Protein AF-A0A2T2RBD1-F1 (afdb_monomer)

Mean predicted aligned error: 12.12 Å

Radius of gyration: 25.62 Å; Cα contacts (8 Å, |Δi|>4): 1002; chains: 1; bounding box: 62×75×71 Å

Nearest PDB structures (foldseek):
  2nrj-assembly1_A  TM=1.708E-01  e=3.509E+00  Bacillus cereus
  6dry-assembly1_A  TM=1.891E-01  e=5.493E+00  Homo sapiens

Structure (mmCIF, N/CA/C/O backbone):
data_AF-A0A2T2RBD1-F1
#
_entry.id   AF-A0A2T2RBD1-F1
#
loop_
_atom_site.group_PDB
_atom_site.id
_atom_site.type_symbol
_atom_site.label_atom_id
_atom_site.label_alt_id
_atom_site.label_comp_id
_atom_site.label_asym_id
_atom_site.label_entity_id
_atom_site.label_seq_id
_atom_site.pdbx_PDB_ins_code
_atom_site.Cartn_x
_atom_site.Cartn_y
_atom_site.Cartn_z
_atom_site.occupancy
_atom_site.B_iso_or_equiv
_atom_site.auth_seq_id
_atom_site.auth_comp_id
_atom_site.auth_asym_id
_atom_site.auth_atom_id
_atom_site.pdbx_PDB_model_num
ATOM 1 N N . MET A 1 1 ? 29.571 16.764 22.345 1.00 61.34 1 MET A N 1
ATOM 2 C CA . MET A 1 1 ? 28.556 16.483 23.388 1.00 61.34 1 MET A CA 1
ATOM 3 C C . MET A 1 1 ? 27.256 17.241 23.134 1.00 61.34 1 MET A C 1
ATOM 5 O O . MET A 1 1 ? 26.221 16.595 23.065 1.00 61.34 1 MET A O 1
ATOM 9 N N . GLU A 1 2 ? 27.288 18.557 22.900 1.00 70.25 2 GLU A N 1
ATOM 10 C CA . GLU A 1 2 ? 26.079 19.376 22.654 1.00 70.25 2 GLU A CA 1
ATOM 11 C C . GLU A 1 2 ? 25.274 18.967 21.409 1.00 70.25 2 GLU A C 1
ATOM 13 O O . GLU A 1 2 ? 24.049 18.880 21.467 1.00 70.25 2 GLU A O 1
ATOM 18 N N . GLN A 1 3 ? 25.944 18.624 20.303 1.00 70.12 3 GLN A N 1
ATOM 19 C CA . GLN A 1 3 ? 25.272 18.103 19.103 1.00 70.12 3 GLN A CA 1
ATOM 20 C C . GLN A 1 3 ? 24.539 16.784 19.384 1.00 70.12 3 GLN A C 1
ATOM 22 O O . GLN A 1 3 ? 23.392 16.619 18.985 1.00 70.12 3 GLN A O 1
ATOM 27 N N . LEU A 1 4 ? 25.166 15.870 20.130 1.00 71.31 4 LEU A N 1
ATOM 28 C CA . LEU A 1 4 ? 24.574 14.578 20.481 1.00 71.31 4 LEU A CA 1
ATOM 29 C C . LEU A 1 4 ? 23.374 14.757 21.424 1.00 71.31 4 LEU A C 1
ATOM 31 O O . LEU A 1 4 ? 22.345 14.120 21.226 1.00 71.31 4 LEU A O 1
ATOM 35 N N . ALA A 1 5 ? 23.466 15.669 22.396 1.00 75.56 5 ALA A N 1
ATOM 36 C CA . ALA A 1 5 ? 22.361 15.999 23.298 1.00 75.56 5 ALA A CA 1
ATOM 37 C C . ALA A 1 5 ? 21.185 16.679 22.568 1.00 75.56 5 ALA A C 1
ATOM 39 O O . ALA A 1 5 ? 20.025 16.365 22.834 1.00 75.56 5 ALA A O 1
ATOM 40 N N . THR A 1 6 ? 21.478 17.544 21.594 1.00 76.56 6 THR A N 1
ATOM 41 C CA . THR A 1 6 ? 20.467 18.162 20.722 1.00 76.56 6 THR A CA 1
ATOM 42 C C . THR A 1 6 ? 19.756 17.107 19.870 1.00 76.56 6 THR A C 1
ATOM 44 O O . THR A 1 6 ? 18.528 17.100 19.802 1.00 76.56 6 THR A O 1
ATOM 47 N N . GLN A 1 7 ? 20.500 16.169 19.272 1.00 72.06 7 GLN A N 1
ATOM 48 C CA . GLN A 1 7 ? 19.925 15.075 18.480 1.00 72.06 7 GLN A CA 1
ATOM 49 C C . GLN A 1 7 ? 19.068 14.129 19.327 1.00 72.06 7 GLN A C 1
ATOM 51 O O . GLN A 1 7 ? 17.978 13.748 18.912 1.00 72.06 7 GLN A O 1
ATOM 56 N N . LEU A 1 8 ? 19.498 13.818 20.552 1.00 78.19 8 LEU A N 1
ATOM 57 C CA . LEU A 1 8 ? 18.705 13.032 21.502 1.00 78.19 8 LEU A CA 1
ATOM 58 C C . LEU A 1 8 ? 17.364 13.707 21.822 1.00 78.19 8 LEU A C 1
ATOM 60 O O . LEU A 1 8 ? 16.328 13.046 21.849 1.00 78.19 8 LEU A O 1
ATOM 64 N N . PHE A 1 9 ? 17.366 15.028 22.015 1.00 81.31 9 PHE A N 1
ATOM 65 C CA . PHE A 1 9 ? 16.145 15.800 22.246 1.00 81.31 9 PHE A CA 1
ATOM 66 C C . PHE A 1 9 ? 15.217 15.824 21.019 1.00 81.31 9 PHE A C 1
ATOM 68 O O . PHE A 1 9 ? 13.998 15.678 21.151 1.00 81.31 9 PHE A O 1
ATOM 75 N N . ILE A 1 10 ? 15.780 15.952 19.813 1.00 77.44 10 ILE A N 1
ATOM 76 C CA . ILE A 1 10 ? 15.029 15.849 18.554 1.00 77.44 10 ILE A CA 1
ATOM 77 C C . ILE A 1 10 ? 14.388 14.459 18.430 1.00 77.44 10 ILE A C 1
ATOM 79 O O . ILE A 1 10 ? 13.182 14.376 18.185 1.00 77.44 10 ILE A O 1
ATOM 83 N N . GLY A 1 11 ? 15.155 13.395 18.676 1.00 74.88 11 GLY A N 1
ATOM 84 C CA . GLY A 1 11 ? 14.687 12.009 18.636 1.00 74.88 11 GLY A CA 1
ATOM 85 C C . GLY A 1 11 ? 13.587 11.716 19.655 1.00 74.88 11 GLY A C 1
ATOM 86 O O . GLY A 1 11 ? 12.590 11.078 19.322 1.00 74.88 11 GLY A O 1
ATOM 87 N N . LEU A 1 12 ? 13.696 12.255 20.875 1.00 83.38 12 LEU A N 1
ATOM 88 C CA . LEU A 1 12 ? 12.643 12.180 21.898 1.00 83.38 12 LEU A CA 1
ATOM 89 C C . LEU A 1 12 ? 11.344 12.855 21.437 1.00 83.38 12 LEU A C 1
ATOM 91 O O . LEU A 1 12 ? 10.258 12.321 21.648 1.00 83.38 12 LEU A O 1
ATOM 95 N N . SER A 1 13 ? 11.445 14.016 20.789 1.00 81.00 13 SER A N 1
ATOM 96 C CA . SER A 1 13 ? 10.288 14.748 20.264 1.00 81.00 13 SER A CA 1
ATOM 97 C C . SER A 1 13 ? 9.614 14.022 19.093 1.00 81.00 13 SER A C 1
ATOM 99 O O . SER A 1 13 ? 8.386 13.957 19.057 1.00 81.00 13 SER A O 1
ATOM 1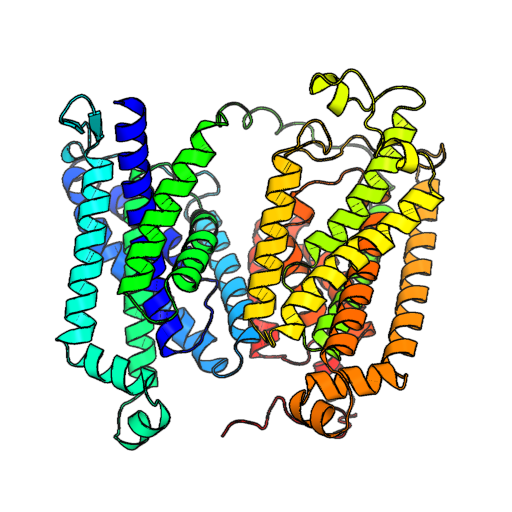01 N N . ILE A 1 14 ? 10.384 13.441 18.167 1.00 79.38 14 ILE A N 1
ATOM 102 C CA . ILE A 1 14 ? 9.844 12.613 17.073 1.00 79.38 14 ILE A CA 1
ATOM 103 C C . ILE A 1 14 ? 9.200 11.343 17.646 1.00 79.38 14 ILE A C 1
ATOM 105 O O . ILE A 1 14 ? 8.064 11.012 17.304 1.00 79.38 14 ILE A O 1
ATOM 109 N N . GLY A 1 15 ? 9.877 10.689 18.595 1.00 78.38 15 GLY A N 1
ATOM 110 C CA . GLY A 1 15 ? 9.354 9.539 19.330 1.00 78.38 15 GLY A CA 1
ATOM 111 C C . GLY A 1 15 ? 8.042 9.845 20.057 1.00 78.38 15 GLY A C 1
ATOM 112 O O . GLY A 1 15 ? 7.152 9.004 20.077 1.00 78.38 15 GLY A O 1
ATOM 113 N N . ALA A 1 16 ? 7.864 11.059 20.583 1.00 86.06 16 ALA A N 1
ATOM 114 C CA . ALA A 1 16 ? 6.624 11.489 21.228 1.00 86.06 16 ALA A CA 1
ATOM 115 C C . ALA A 1 16 ? 5.443 11.629 20.248 1.00 86.06 16 ALA A C 1
ATOM 117 O O . ALA A 1 16 ? 4.321 11.248 20.588 1.00 86.06 16 ALA A O 1
ATOM 118 N N . VAL A 1 17 ? 5.678 12.110 19.020 1.00 85.94 17 VAL A N 1
ATOM 119 C CA . VAL A 1 17 ? 4.651 12.099 17.959 1.00 85.94 17 VAL A CA 1
ATOM 120 C C . VAL A 1 17 ? 4.272 10.668 17.605 1.00 85.94 17 VAL A C 1
ATOM 122 O O . VAL A 1 17 ? 3.093 10.312 17.637 1.00 85.94 17 VAL A O 1
ATOM 125 N N . LEU A 1 18 ? 5.275 9.834 17.328 1.00 80.38 18 LEU A N 1
ATOM 126 C CA . LEU A 1 18 ? 5.069 8.430 16.992 1.00 80.38 18 LEU A CA 1
ATOM 127 C C . LEU A 1 18 ? 4.365 7.664 18.118 1.00 80.38 18 LEU A C 1
ATOM 129 O O . LEU A 1 18 ? 3.528 6.806 17.846 1.00 80.38 18 LEU A O 1
ATOM 133 N N . LEU A 1 19 ? 4.636 8.015 19.376 1.00 84.38 19 LEU A N 1
ATOM 134 C CA . LEU A 1 19 ? 3.955 7.467 20.540 1.00 84.38 19 LEU A CA 1
ATOM 135 C C . LEU A 1 19 ? 2.460 7.786 20.530 1.00 84.38 19 LEU A C 1
ATOM 137 O O . LEU A 1 19 ? 1.655 6.884 20.738 1.00 84.38 19 LEU A O 1
ATOM 141 N N . MET A 1 20 ? 2.073 9.041 20.283 1.00 89.06 20 MET A N 1
ATOM 142 C CA . MET A 1 20 ? 0.656 9.422 20.233 1.00 89.06 20 MET A CA 1
ATOM 143 C C . MET A 1 20 ? -0.098 8.637 19.151 1.00 89.06 20 MET A C 1
ATOM 145 O O . MET A 1 20 ? -1.195 8.136 19.410 1.00 89.06 20 MET A O 1
ATOM 149 N N . VAL A 1 21 ? 0.520 8.454 17.979 1.00 85.69 21 VAL A N 1
ATOM 150 C CA . VAL A 1 21 ? -0.038 7.633 16.892 1.00 85.69 21 VAL A CA 1
ATOM 151 C C . VAL A 1 21 ? -0.119 6.160 17.303 1.00 85.69 21 VAL A C 1
ATOM 153 O O . VAL A 1 21 ? -1.178 5.540 17.203 1.00 85.69 21 VAL A O 1
ATOM 156 N N . ALA A 1 22 ? 0.978 5.592 17.809 1.00 79.62 22 ALA A N 1
ATOM 157 C CA . ALA A 1 22 ? 1.058 4.190 18.208 1.00 79.62 22 ALA A CA 1
ATOM 158 C C . ALA A 1 22 ? 0.074 3.847 19.334 1.00 79.62 22 ALA A C 1
ATOM 160 O O . ALA A 1 22 ? -0.485 2.753 19.360 1.00 79.62 22 ALA A O 1
ATOM 161 N N . VAL A 1 23 ? -0.182 4.780 20.250 1.00 85.50 23 VAL A N 1
ATOM 162 C CA . VAL A 1 23 ? -1.168 4.625 21.321 1.00 85.50 23 VAL A CA 1
ATOM 163 C C . VAL A 1 23 ? -2.592 4.567 20.754 1.00 85.50 23 VAL A C 1
ATOM 165 O O . VAL A 1 23 ? -3.344 3.662 21.121 1.00 85.50 23 VAL A O 1
ATOM 168 N N . GLY A 1 24 ? -2.954 5.454 19.820 1.00 83.06 24 GLY A N 1
ATOM 169 C CA . GLY A 1 24 ? -4.249 5.402 19.122 1.00 83.06 24 GLY A CA 1
ATOM 170 C C . GLY A 1 24 ? -4.444 4.102 18.330 1.00 83.06 24 GLY A C 1
ATOM 171 O O . GLY A 1 24 ? -5.508 3.469 18.386 1.00 83.06 24 GLY A O 1
ATOM 172 N N . LEU A 1 25 ? -3.383 3.646 17.664 1.00 80.19 25 LEU A N 1
ATOM 173 C CA . LEU A 1 25 ? -3.356 2.389 16.922 1.00 80.19 25 LEU A CA 1
ATOM 174 C C . LEU A 1 25 ? -3.457 1.170 17.852 1.00 80.19 25 LEU A C 1
ATOM 176 O O . LEU A 1 25 ? -4.211 0.243 17.572 1.00 80.19 25 LEU A O 1
ATOM 180 N N . SER A 1 26 ? -2.760 1.177 18.990 1.00 74.62 26 SER A N 1
ATOM 181 C CA . SER A 1 26 ? -2.770 0.085 19.973 1.00 74.62 26 SER A CA 1
ATOM 182 C C . SER A 1 26 ? -4.143 -0.099 20.622 1.00 74.62 26 SER A C 1
ATOM 184 O O . SER A 1 26 ? -4.588 -1.229 20.815 1.00 74.62 26 SER A O 1
ATOM 186 N N . VAL A 1 27 ? -4.863 0.996 20.893 1.00 79.00 27 VAL A N 1
ATOM 187 C CA . VAL A 1 27 ? -6.231 0.949 21.438 1.00 79.00 27 VAL A CA 1
ATOM 188 C C . VAL A 1 27 ? -7.210 0.312 20.449 1.00 79.00 27 VAL A C 1
ATOM 190 O O . VAL A 1 27 ? -8.022 -0.527 20.838 1.00 79.00 27 VAL A O 1
ATOM 193 N N . THR A 1 28 ? -7.128 0.680 19.169 1.00 75.62 28 THR A N 1
ATOM 194 C CA . THR A 1 28 ? -8.029 0.147 18.131 1.00 75.62 28 THR A CA 1
ATOM 195 C C . THR A 1 28 ? -7.674 -1.285 17.737 1.00 75.62 28 THR A C 1
ATOM 197 O O . THR A 1 28 ? -8.556 -2.141 17.660 1.00 75.62 28 THR A O 1
ATOM 200 N N . PHE A 1 29 ? -6.387 -1.580 17.554 1.00 68.19 29 PHE A N 1
ATOM 201 C CA . PHE A 1 29 ? -5.912 -2.910 17.188 1.00 68.19 29 PHE A CA 1
ATOM 202 C C . PHE A 1 29 ? -6.072 -3.910 18.340 1.00 68.19 29 PHE A C 1
ATOM 204 O O . PHE A 1 29 ? -6.570 -5.017 18.128 1.00 68.19 29 PHE A O 1
ATOM 211 N N . GLY A 1 30 ? -5.681 -3.520 19.559 1.00 58.78 30 GLY A N 1
ATOM 212 C CA . GLY A 1 30 ? -5.604 -4.414 20.712 1.00 58.78 30 GLY A CA 1
ATOM 213 C C . GLY A 1 30 ? -6.934 -5.083 21.047 1.00 58.78 30 GLY A C 1
ATOM 214 O O . GLY A 1 30 ? -6.932 -6.250 21.415 1.00 58.78 30 GLY A O 1
ATOM 215 N N . GLN A 1 31 ? -8.062 -4.374 20.890 1.00 60.59 31 GLN A N 1
ATOM 216 C CA . GLN A 1 31 ? -9.398 -4.893 21.222 1.00 60.59 31 GLN A CA 1
ATOM 217 C C . GLN A 1 31 ? -10.028 -5.747 20.129 1.00 60.59 31 GLN A C 1
ATOM 219 O O . GLN A 1 31 ? -10.698 -6.730 20.433 1.00 60.59 31 GLN A O 1
ATOM 224 N N . MET A 1 32 ? -9.876 -5.348 18.870 1.00 61.66 32 MET A N 1
ATOM 225 C CA . MET A 1 32 ? -10.676 -5.914 17.782 1.00 61.66 32 MET A CA 1
ATOM 226 C C . MET A 1 32 ? -9.893 -6.892 16.909 1.00 61.66 32 MET A C 1
ATOM 228 O O . MET A 1 32 ? -10.496 -7.535 16.054 1.00 61.66 32 MET A O 1
ATOM 232 N N . ASN A 1 33 ? -8.570 -7.014 17.094 1.00 63.69 33 ASN A N 1
ATOM 233 C CA . ASN A 1 33 ? -7.680 -7.746 16.182 1.00 63.69 33 ASN A CA 1
ATOM 234 C C . ASN A 1 33 ? -7.862 -7.311 14.711 1.00 63.69 33 ASN A C 1
ATOM 236 O O . ASN A 1 33 ? -7.703 -8.100 13.779 1.00 63.69 33 ASN A O 1
ATOM 240 N N . VAL A 1 34 ? -8.218 -6.039 14.501 1.00 65.81 34 VAL A N 1
ATOM 241 C CA . VAL A 1 34 ? -8.421 -5.435 13.184 1.00 65.81 34 VAL A CA 1
ATOM 242 C C . VAL A 1 34 ? -7.239 -4.532 12.867 1.00 65.81 34 VAL A C 1
ATOM 244 O O . VAL A 1 34 ? -6.925 -3.611 13.618 1.00 65.81 34 VAL A O 1
ATOM 247 N N . ILE A 1 35 ? -6.617 -4.763 11.712 1.00 66.94 35 ILE A N 1
ATOM 248 C CA . ILE A 1 35 ? -5.590 -3.873 11.164 1.00 66.94 35 ILE A CA 1
ATOM 249 C C . ILE A 1 35 ? -6.296 -2.816 10.333 1.00 66.94 35 ILE A C 1
ATOM 251 O O . ILE A 1 35 ? -6.860 -3.129 9.285 1.00 66.94 35 ILE A O 1
ATOM 255 N N . ASN A 1 36 ? -6.272 -1.577 10.814 1.00 78.81 36 ASN A N 1
ATOM 256 C CA . ASN A 1 36 ? -6.825 -0.437 10.101 1.00 78.81 36 ASN A CA 1
ATOM 257 C C . ASN A 1 36 ? -5.705 0.353 9.418 1.00 78.81 36 ASN A C 1
ATOM 259 O O . ASN A 1 36 ? -4.984 1.103 10.074 1.00 78.81 36 ASN A O 1
ATOM 263 N N . MET A 1 37 ? -5.590 0.219 8.098 1.00 80.69 37 MET A N 1
ATOM 264 C CA . MET A 1 37 ? -4.613 0.978 7.315 1.00 80.69 37 MET A CA 1
ATOM 265 C C . MET A 1 37 ? -5.035 2.430 7.052 1.00 80.69 37 MET A C 1
ATOM 267 O O . MET A 1 37 ? -4.183 3.257 6.761 1.00 80.69 37 MET A O 1
ATOM 271 N N . ALA A 1 38 ? -6.311 2.788 7.241 1.00 86.44 38 ALA A N 1
ATOM 272 C CA . ALA A 1 38 ? -6.742 4.190 7.208 1.00 86.44 38 ALA A CA 1
ATOM 273 C C . ALA A 1 38 ? -6.329 4.975 8.461 1.00 86.44 38 ALA A C 1
ATOM 275 O O . ALA A 1 38 ? -6.593 6.170 8.534 1.00 86.44 38 ALA A O 1
ATOM 276 N N . HIS A 1 39 ? -5.697 4.342 9.458 1.00 86.94 39 HIS A N 1
ATOM 277 C CA . HIS A 1 39 ? -5.385 5.017 10.717 1.00 86.94 39 HIS A CA 1
ATOM 278 C C . HIS A 1 39 ? -4.473 6.241 10.532 1.00 86.94 39 HIS A C 1
ATOM 280 O O . HIS A 1 39 ? -4.651 7.244 11.219 1.00 86.94 39 HIS A O 1
ATOM 286 N N . GLY A 1 40 ? -3.558 6.195 9.556 1.00 86.38 40 GLY A N 1
ATOM 287 C CA . GLY A 1 40 ? -2.716 7.337 9.196 1.00 86.38 40 GLY A CA 1
ATOM 288 C C . GLY A 1 40 ? -3.533 8.548 8.738 1.00 86.38 40 GLY A C 1
ATOM 289 O O . GLY A 1 40 ? -3.190 9.682 9.058 1.00 86.38 40 GLY A O 1
ATOM 290 N N . GLU A 1 41 ? -4.671 8.336 8.080 1.00 92.88 41 GLU A N 1
ATOM 291 C CA . GLU A 1 41 ? -5.509 9.434 7.587 1.00 92.88 41 GLU A CA 1
ATOM 292 C C . GLU A 1 41 ? -6.191 10.217 8.705 1.00 92.88 41 GLU A C 1
ATOM 294 O O . GLU A 1 41 ? -6.535 11.380 8.519 1.00 92.88 41 GLU A O 1
ATOM 299 N N . PHE A 1 42 ? -6.332 9.643 9.901 1.00 93.69 42 PHE A N 1
ATOM 300 C CA . PHE A 1 42 ? -6.810 10.397 11.060 1.00 93.69 42 PHE A CA 1
ATOM 301 C C . PHE A 1 42 ? -5.791 11.442 11.528 1.00 93.69 42 PHE A C 1
ATOM 303 O O . PHE A 1 42 ? -6.190 12.506 11.998 1.00 93.69 42 PHE A O 1
ATOM 310 N N . ILE A 1 43 ? -4.492 11.190 11.324 1.00 93.31 43 ILE A N 1
ATOM 311 C CA . ILE A 1 43 ? -3.420 12.177 11.535 1.00 93.31 43 ILE A CA 1
ATOM 312 C C . ILE A 1 43 ? -3.579 13.316 10.526 1.00 93.31 43 ILE A C 1
ATOM 314 O O . ILE A 1 43 ? -3.558 14.485 10.903 1.00 93.31 43 ILE A O 1
ATOM 318 N N . MET A 1 44 ? -3.794 12.974 9.251 1.00 94.56 44 MET A N 1
ATOM 319 C CA . MET A 1 44 ? -4.042 13.949 8.187 1.00 94.56 44 MET A CA 1
ATOM 320 C C . MET A 1 44 ? -5.275 14.811 8.507 1.00 94.56 44 MET A C 1
ATOM 322 O O . MET A 1 44 ? -5.193 16.037 8.472 1.00 94.56 44 MET A O 1
ATOM 326 N N . ILE A 1 45 ? -6.396 14.190 8.886 1.00 94.75 45 ILE A N 1
ATOM 327 C CA . ILE A 1 45 ? -7.624 14.886 9.298 1.00 94.75 45 ILE A CA 1
ATOM 328 C C . ILE A 1 45 ? -7.348 15.821 10.477 1.00 94.75 45 ILE A C 1
ATOM 330 O O . ILE A 1 45 ? -7.825 16.954 10.475 1.00 94.75 45 ILE A O 1
ATOM 334 N N . GLY A 1 46 ? -6.571 15.384 11.469 1.00 93.56 46 GLY A N 1
ATOM 335 C CA . GLY A 1 46 ? -6.191 16.220 12.606 1.00 93.56 46 GLY A CA 1
ATOM 336 C C . GLY A 1 46 ? -5.365 17.443 12.205 1.00 93.56 46 GLY A C 1
ATOM 337 O O . GLY A 1 46 ? -5.657 18.555 12.642 1.00 93.56 46 GLY A O 1
ATOM 338 N N . ALA A 1 47 ? -4.390 17.262 11.314 1.00 93.31 47 ALA A N 1
ATOM 339 C CA . ALA A 1 47 ? -3.568 18.353 10.800 1.00 93.31 47 ALA A CA 1
ATOM 340 C C . ALA A 1 47 ? -4.382 19.372 9.983 1.00 93.31 47 ALA A C 1
ATOM 342 O O . ALA A 1 47 ? -4.267 20.577 10.211 1.00 93.31 47 ALA A O 1
ATOM 343 N N . TYR A 1 48 ? -5.264 18.911 9.088 1.00 93.38 48 TYR A N 1
ATOM 344 C CA . TYR A 1 48 ? -6.158 19.809 8.349 1.00 93.38 48 TYR A CA 1
ATOM 345 C C . TYR A 1 48 ? -7.224 20.446 9.243 1.00 93.38 48 TYR A C 1
ATOM 347 O O . TYR A 1 48 ? -7.604 21.586 9.007 1.00 93.38 48 TYR A O 1
ATOM 355 N N . SER A 1 49 ? -7.663 19.772 10.309 1.00 93.12 49 SER A N 1
ATOM 356 C CA . SER A 1 49 ? -8.553 20.380 11.307 1.00 93.12 49 SER A CA 1
ATOM 357 C C . SER A 1 49 ? -7.876 21.563 11.995 1.00 93.12 49 SER A C 1
ATOM 359 O O . SER A 1 49 ? -8.511 22.599 12.186 1.00 93.12 49 SER A O 1
ATOM 361 N N . ALA A 1 50 ? -6.583 21.453 12.315 1.00 90.69 50 ALA A N 1
ATOM 362 C CA . ALA A 1 50 ? -5.810 22.570 12.849 1.00 90.69 50 ALA A CA 1
ATOM 363 C C . ALA A 1 50 ? -5.659 23.707 11.826 1.00 90.69 50 ALA A C 1
ATOM 365 O O . ALA A 1 50 ? -5.858 24.868 12.180 1.00 90.69 50 ALA A O 1
ATOM 366 N N . TYR A 1 51 ? -5.391 23.375 10.558 1.00 89.75 51 TYR A N 1
ATOM 367 C CA . TYR A 1 51 ? -5.312 24.355 9.470 1.00 89.75 51 TYR A CA 1
ATOM 368 C C . TYR A 1 51 ? -6.631 25.124 9.290 1.00 89.75 51 TYR A C 1
ATOM 370 O O . TYR A 1 51 ? -6.636 26.352 9.274 1.00 89.75 51 TYR A O 1
ATOM 378 N N . VAL A 1 52 ? -7.763 24.416 9.240 1.00 90.75 52 VAL A N 1
ATOM 379 C CA . VAL A 1 52 ? -9.099 25.024 9.134 1.00 90.75 52 VAL A CA 1
ATOM 380 C C . VAL A 1 52 ? -9.425 25.859 10.368 1.00 90.75 52 VAL A C 1
ATOM 382 O O . VAL A 1 52 ? -9.940 26.963 10.234 1.00 90.75 52 VAL A O 1
ATOM 385 N N . THR A 1 53 ? -9.098 25.375 11.568 1.00 90.25 53 THR A N 1
ATOM 386 C CA . THR A 1 53 ? -9.341 26.120 12.814 1.00 90.25 53 THR A CA 1
ATOM 387 C C . THR A 1 53 ? -8.584 27.448 12.815 1.00 90.25 53 THR A C 1
ATOM 389 O O . THR A 1 53 ? -9.158 28.480 13.156 1.00 90.25 53 THR A O 1
ATOM 392 N N . GLN A 1 54 ? -7.326 27.446 12.365 1.00 87.31 54 GLN A N 1
ATOM 393 C CA . GLN A 1 54 ? -6.535 28.664 12.200 1.00 87.31 54 GLN A CA 1
ATOM 394 C C . GLN A 1 54 ? -7.115 29.595 11.125 1.00 87.31 54 GLN A C 1
ATOM 396 O O . GLN A 1 54 ? -7.208 30.796 11.360 1.00 87.31 54 GLN A O 1
ATOM 401 N N . ALA A 1 55 ? -7.556 29.055 9.986 1.00 86.19 55 ALA A N 1
ATOM 402 C CA . ALA A 1 55 ? -8.173 29.847 8.923 1.00 86.19 55 ALA A CA 1
ATOM 403 C C . ALA A 1 55 ? -9.496 30.510 9.361 1.00 86.19 55 ALA A C 1
ATOM 405 O O . ALA A 1 55 ? -9.791 31.622 8.937 1.00 86.19 55 ALA A O 1
ATOM 406 N N . VAL A 1 56 ? -10.283 29.848 10.218 1.00 87.25 56 VAL A N 1
ATOM 407 C CA . VAL A 1 56 ? -11.574 30.357 10.716 1.00 87.25 56 VAL A CA 1
ATOM 408 C C . VAL A 1 56 ? -11.406 31.399 11.825 1.00 87.25 56 VAL A C 1
ATOM 410 O O . VAL A 1 56 ? -12.168 32.360 11.870 1.00 87.25 56 VAL A O 1
ATOM 413 N N . LEU A 1 57 ? -10.438 31.219 12.729 1.00 83.50 57 LEU A N 1
ATOM 414 C CA . LEU A 1 57 ? -10.209 32.140 13.853 1.00 83.50 57 LEU A CA 1
ATOM 415 C C . LEU A 1 57 ? -9.545 33.463 13.438 1.00 83.50 57 LEU A C 1
ATOM 417 O O . LEU A 1 57 ? -9.626 34.429 14.195 1.00 83.50 57 LEU A O 1
ATOM 421 N N . GLY A 1 58 ? -8.920 33.519 12.258 1.00 73.56 58 GLY A N 1
ATOM 422 C CA . GLY A 1 58 ? -8.221 34.707 11.764 1.00 73.56 58 GLY A CA 1
ATOM 423 C C . GLY A 1 58 ? -6.923 35.016 12.524 1.00 73.56 58 GLY A C 1
ATOM 424 O O . GLY A 1 58 ? -6.529 34.300 13.449 1.00 73.56 58 GLY A O 1
ATOM 425 N N . GLU A 1 59 ? -6.234 36.087 12.120 1.00 67.69 59 GLU A N 1
ATOM 426 C CA . GLU A 1 59 ? -4.941 36.480 12.706 1.00 67.69 59 GLU A CA 1
ATOM 427 C C . GLU A 1 59 ? -5.078 36.998 14.151 1.00 67.69 59 GLU A C 1
ATOM 429 O O . GLU A 1 59 ? -4.231 36.701 14.993 1.00 67.69 59 GLU A O 1
ATOM 434 N N . ASP A 1 60 ? -6.193 37.658 14.482 1.00 65.31 60 ASP A N 1
ATOM 435 C CA . ASP A 1 60 ? -6.423 38.295 15.791 1.00 65.31 60 ASP A CA 1
ATOM 436 C C . ASP A 1 60 ? -6.519 37.298 16.965 1.00 65.31 60 ASP A C 1
ATOM 438 O O . ASP A 1 60 ? -6.218 37.633 18.112 1.00 65.31 60 ASP A O 1
ATOM 442 N N . LEU A 1 61 ? -6.916 36.047 16.698 1.00 68.25 61 LEU A N 1
ATOM 443 C CA . LEU A 1 61 ? -7.034 34.967 17.692 1.00 68.25 61 LEU A CA 1
ATOM 444 C C . LEU A 1 61 ? -6.004 33.847 17.467 1.00 68.25 61 LEU A C 1
ATOM 446 O O . LEU A 1 61 ? -6.139 32.748 18.022 1.00 68.25 61 LEU A O 1
ATOM 450 N N . ALA A 1 62 ? -4.938 34.115 16.705 1.00 61.62 62 ALA A N 1
ATOM 451 C CA . ALA A 1 62 ? -3.924 33.124 16.345 1.00 61.62 62 ALA A CA 1
ATOM 452 C C . ALA A 1 62 ? -3.281 32.442 17.568 1.00 61.62 62 ALA A C 1
ATOM 454 O O . ALA A 1 62 ? -2.982 31.246 17.516 1.00 61.62 62 ALA A O 1
ATOM 455 N N . GLY A 1 63 ? -3.150 33.146 18.699 1.00 67.31 63 GLY A N 1
ATOM 456 C CA . GLY A 1 63 ? -2.645 32.585 19.960 1.00 67.31 63 GLY A CA 1
ATOM 457 C C . GLY A 1 63 ? -3.489 31.432 20.527 1.00 67.31 63 GLY A C 1
ATOM 458 O O . GLY A 1 63 ? -2.947 30.510 21.134 1.00 67.31 63 GLY A O 1
ATOM 459 N N . TRP A 1 64 ? -4.802 31.433 20.273 1.00 76.44 64 TRP A N 1
ATOM 460 C CA . TRP A 1 64 ? -5.747 30.411 20.748 1.00 76.44 64 TRP A CA 1
ATOM 461 C C . TRP A 1 64 ? -6.033 29.319 19.711 1.00 76.44 64 TRP A C 1
ATOM 463 O O . TRP A 1 64 ? -6.595 28.274 20.055 1.00 76.44 64 TRP A O 1
ATOM 473 N N . SER A 1 65 ? -5.623 29.525 18.455 1.00 80.00 65 SER A N 1
ATOM 474 C CA . SER A 1 65 ? -5.857 28.589 17.344 1.00 80.00 65 SER A CA 1
ATOM 475 C C . SER A 1 65 ? -5.319 27.184 17.624 1.00 80.00 65 SER A C 1
ATOM 477 O O . SER A 1 65 ? -5.994 26.194 17.364 1.00 80.00 65 SER A O 1
ATOM 479 N N . PHE A 1 66 ? -4.147 27.077 18.254 1.00 83.69 66 PHE A N 1
ATOM 480 C CA . PHE A 1 66 ? -3.550 25.787 18.594 1.00 83.69 66 PHE A CA 1
ATOM 481 C C . PHE A 1 66 ? -4.336 25.034 19.679 1.00 83.69 66 PHE A C 1
ATOM 483 O O . PHE A 1 66 ? -4.584 23.837 19.554 1.00 83.69 66 PHE A O 1
ATOM 490 N N . LEU A 1 67 ? -4.763 25.731 20.737 1.00 85.81 67 LEU A N 1
ATOM 491 C CA . LEU A 1 67 ? -5.505 25.114 21.843 1.00 85.81 67 LEU A CA 1
ATOM 492 C C . LEU A 1 67 ? -6.911 24.684 21.423 1.00 85.81 67 LEU A C 1
ATOM 494 O O . LEU A 1 67 ? -7.390 23.645 21.869 1.00 85.81 67 LEU A O 1
ATOM 498 N N . THR A 1 68 ? -7.555 25.462 20.555 1.00 88.12 68 THR A N 1
ATOM 499 C CA . THR A 1 68 ? -8.875 25.147 19.989 1.00 88.12 68 THR A CA 1
ATOM 500 C C . THR A 1 68 ? -8.801 24.066 18.909 1.00 88.12 68 THR A C 1
ATOM 502 O O . THR A 1 68 ? -9.722 23.259 18.796 1.00 88.12 68 THR A O 1
ATOM 505 N N . ALA A 1 69 ? -7.684 23.961 18.183 1.00 89.94 69 ALA A N 1
ATOM 506 C CA . ALA A 1 69 ? -7.461 22.899 17.208 1.00 89.94 69 ALA A CA 1
ATOM 507 C C . ALA A 1 69 ? -7.419 21.499 17.840 1.00 89.94 69 ALA A C 1
ATOM 509 O O . ALA A 1 69 ? -7.884 20.551 17.216 1.00 89.94 69 ALA A O 1
ATOM 510 N N . LEU A 1 70 ? -6.912 21.343 19.071 1.00 92.25 70 LEU A N 1
ATOM 511 C CA . LEU A 1 70 ? -6.836 20.041 19.754 1.00 92.25 70 LEU A CA 1
ATOM 512 C C . LEU A 1 70 ? -8.214 19.357 19.917 1.00 92.25 70 LEU A C 1
ATOM 514 O O . LEU A 1 70 ? -8.373 18.234 19.431 1.00 92.25 70 LEU A O 1
ATOM 518 N N . PRO A 1 71 ? -9.235 19.977 20.548 1.00 94.50 71 PRO A N 1
ATOM 519 C CA . PRO A 1 71 ? -10.554 19.362 20.663 1.00 94.50 71 PRO A CA 1
ATOM 520 C C . PRO A 1 71 ? -11.246 19.202 19.304 1.00 94.50 71 PRO A C 1
ATOM 522 O O . PRO A 1 71 ? -11.892 18.178 19.083 1.00 94.50 71 PRO A O 1
ATOM 525 N N . VAL A 1 72 ? -11.085 20.154 18.375 1.00 94.69 72 VAL A N 1
ATOM 526 C CA . VAL A 1 72 ? -11.677 20.059 17.029 1.00 94.69 72 VAL A CA 1
ATOM 527 C C . VAL A 1 72 ? -11.098 18.866 16.268 1.00 94.69 72 VAL A C 1
ATOM 529 O O . VAL A 1 72 ? -11.857 18.047 15.756 1.00 94.69 72 VAL A O 1
ATOM 532 N N . ALA A 1 73 ? -9.774 18.710 16.258 1.00 94.75 73 ALA A N 1
ATOM 533 C CA . ALA A 1 73 ? -9.090 17.589 15.623 1.00 94.75 73 ALA A CA 1
ATOM 534 C C . ALA A 1 73 ? -9.484 16.244 16.246 1.00 94.75 73 ALA A C 1
ATOM 536 O O . ALA A 1 73 ? -9.748 15.287 15.517 1.00 94.75 73 ALA A O 1
ATOM 537 N N . PHE A 1 74 ? -9.572 16.173 17.580 1.00 95.62 74 PHE A N 1
ATOM 538 C CA . PHE A 1 74 ? -9.997 14.960 18.280 1.00 95.62 74 PHE A CA 1
ATOM 539 C C . PHE A 1 74 ? -11.421 14.549 17.886 1.00 95.62 74 PHE A C 1
ATOM 541 O O . PHE A 1 74 ? -11.671 13.382 17.582 1.00 95.62 74 PHE A O 1
ATOM 548 N N . VAL A 1 75 ? -12.356 15.504 17.849 1.00 96.50 75 VAL A N 1
ATOM 549 C CA . VAL A 1 75 ? -13.752 15.237 17.481 1.00 96.50 75 VAL A CA 1
ATOM 550 C C . VAL A 1 75 ? -13.879 14.906 15.996 1.00 96.50 75 VAL A C 1
ATOM 552 O O . VAL A 1 75 ? -14.527 13.916 15.664 1.00 96.50 75 VAL A O 1
ATOM 555 N N . ALA A 1 76 ? -13.246 15.668 15.101 1.00 95.69 76 ALA A N 1
ATOM 556 C CA . ALA A 1 76 ? -13.311 15.438 13.658 1.00 95.69 76 ALA A CA 1
ATOM 557 C C . ALA A 1 76 ? -12.766 14.052 13.280 1.00 95.69 76 ALA A C 1
ATOM 559 O O . ALA A 1 76 ? -13.457 13.263 12.628 1.00 95.69 76 ALA A O 1
ATOM 560 N N . ALA A 1 77 ? -11.565 13.713 13.759 1.00 94.69 77 ALA A N 1
ATOM 561 C CA . ALA A 1 77 ? -10.967 12.404 13.522 1.00 94.69 77 ALA A CA 1
ATOM 562 C C . ALA A 1 77 ? -11.765 11.277 14.201 1.00 94.69 77 ALA A C 1
ATOM 564 O O . ALA A 1 77 ? -11.963 10.217 13.606 1.00 94.69 77 ALA A O 1
ATOM 565 N N . GLY A 1 78 ? -12.289 11.510 15.409 1.00 94.56 78 GLY A N 1
ATOM 566 C CA . GLY A 1 78 ? -13.147 10.562 16.116 1.00 94.56 78 GLY A CA 1
ATOM 567 C C . GLY A 1 78 ? -14.447 10.252 15.368 1.00 94.56 78 GLY A C 1
ATOM 568 O O . GLY A 1 78 ? -14.805 9.083 15.219 1.00 94.56 78 GLY A O 1
ATOM 569 N N . VAL A 1 79 ? -15.143 11.273 14.856 1.00 96.00 79 VAL A N 1
ATOM 570 C CA . VAL A 1 79 ? -16.393 11.116 14.092 1.00 96.00 79 VAL A CA 1
ATOM 571 C C . VAL A 1 79 ? -16.145 10.344 12.800 1.00 96.00 79 VAL A C 1
ATOM 573 O O . VAL A 1 79 ? -16.859 9.378 12.529 1.00 96.00 79 VAL A O 1
ATOM 576 N N . ILE A 1 80 ? -15.112 10.706 12.031 1.00 94.38 80 ILE A N 1
ATOM 577 C CA . ILE A 1 80 ? -14.760 9.972 10.807 1.00 94.38 80 ILE A CA 1
ATOM 578 C C . ILE A 1 80 ? -14.368 8.527 11.149 1.00 94.38 80 ILE A C 1
ATOM 580 O O . ILE A 1 80 ? -14.811 7.598 10.474 1.00 94.38 80 ILE A O 1
ATOM 584 N N . GLY A 1 81 ? -13.636 8.307 12.244 1.00 91.75 81 GLY A N 1
ATOM 585 C CA . GLY A 1 81 ? -13.317 6.971 12.749 1.00 91.75 81 GLY A CA 1
ATOM 586 C C . GLY A 1 81 ? -14.554 6.118 13.038 1.00 91.75 81 GLY A C 1
ATOM 587 O O . GLY A 1 81 ? -14.615 4.959 12.626 1.00 91.75 81 GLY A O 1
ATOM 588 N N . VAL A 1 82 ? -15.577 6.691 13.681 1.00 93.75 82 VAL A N 1
ATOM 589 C CA . VAL A 1 82 ? -16.858 6.007 13.937 1.00 93.75 82 VAL A CA 1
ATOM 590 C C . VAL A 1 82 ? -17.621 5.729 12.644 1.00 93.75 82 VAL A C 1
ATOM 592 O O . VAL A 1 82 ? -18.223 4.665 12.519 1.00 93.75 82 VAL A O 1
ATOM 595 N N . LEU A 1 83 ? -17.593 6.642 11.670 1.00 93.75 83 LEU A N 1
ATOM 596 C CA . LEU A 1 83 ? -18.218 6.414 10.364 1.00 93.75 83 LEU A CA 1
ATOM 597 C C . LEU A 1 83 ? -17.567 5.230 9.638 1.00 93.75 83 LEU A C 1
ATOM 599 O O . LEU A 1 83 ? -18.276 4.354 9.139 1.00 93.75 83 LEU A O 1
ATOM 603 N N . VAL A 1 84 ? -16.233 5.159 9.630 1.00 91.25 84 VAL A N 1
ATOM 604 C CA . VAL A 1 84 ? -15.486 4.038 9.038 1.00 91.25 84 VAL A CA 1
ATOM 605 C C . VAL A 1 84 ? -15.767 2.731 9.784 1.00 91.25 84 VAL A C 1
ATOM 607 O O . VAL A 1 84 ? -15.985 1.699 9.146 1.00 91.25 84 VAL A O 1
ATOM 610 N N . GLU A 1 85 ? -15.833 2.757 11.119 1.00 91.56 85 GLU A N 1
ATOM 611 C CA . GLU A 1 85 ? -16.218 1.584 11.914 1.00 91.56 85 GLU A CA 1
ATOM 612 C C . GLU A 1 85 ? -17.609 1.081 11.523 1.00 91.56 85 GLU A C 1
ATOM 614 O O . GLU A 1 85 ? -17.782 -0.091 11.176 1.00 91.56 85 GLU A O 1
ATOM 619 N N . HIS A 1 86 ? -18.583 1.990 11.525 1.00 89.62 86 HIS A N 1
ATOM 620 C CA . HIS A 1 86 ? -19.990 1.658 11.378 1.00 89.62 86 HIS A CA 1
ATOM 621 C C . HIS A 1 86 ? -20.317 1.155 9.972 1.00 89.62 86 HIS A C 1
ATOM 623 O O . HIS A 1 86 ? -21.085 0.202 9.809 1.00 89.62 86 HIS A O 1
ATOM 629 N N . LEU A 1 87 ? -19.740 1.802 8.956 1.00 88.88 87 LEU A N 1
ATOM 630 C CA . LEU A 1 87 ? -20.013 1.512 7.554 1.00 88.88 87 LEU A CA 1
ATOM 631 C C . LEU A 1 87 ? -19.158 0.362 7.022 1.00 88.88 87 LEU A C 1
ATOM 633 O O . LEU A 1 87 ? -19.637 -0.404 6.186 1.00 88.88 87 LEU A O 1
ATOM 637 N N . LEU A 1 88 ? -17.915 0.214 7.478 1.00 88.00 88 LEU A N 1
ATOM 638 C CA . LEU A 1 88 ? -16.979 -0.726 6.868 1.00 88.00 88 LEU A CA 1
ATOM 639 C C . LEU A 1 88 ? -16.561 -1.840 7.815 1.00 88.00 88 LEU A C 1
ATOM 641 O O . LEU A 1 88 ? -16.853 -3.009 7.564 1.00 88.00 88 LEU A O 1
ATOM 645 N N . ILE A 1 89 ? -15.890 -1.482 8.907 1.00 86.12 89 ILE A N 1
ATOM 646 C CA . ILE A 1 89 ? -15.174 -2.449 9.750 1.00 86.12 89 ILE A CA 1
ATOM 647 C C . ILE A 1 89 ? -16.150 -3.423 10.403 1.00 86.12 89 ILE A C 1
ATOM 649 O O . ILE A 1 89 ? -15.907 -4.629 10.401 1.00 86.12 89 ILE A O 1
ATOM 653 N N . ARG A 1 90 ? -17.314 -2.933 10.842 1.00 84.94 90 ARG A N 1
ATOM 654 C CA . ARG A 1 90 ? -18.356 -3.769 11.438 1.00 84.94 90 ARG A CA 1
ATOM 655 C C . ARG A 1 90 ? -18.803 -4.917 10.529 1.00 84.94 90 ARG A C 1
ATOM 657 O O . ARG A 1 90 ? -19.118 -5.992 11.034 1.00 84.94 90 ARG A O 1
ATOM 664 N N . ARG A 1 91 ? -18.837 -4.700 9.207 1.00 83.75 91 ARG A N 1
ATOM 665 C CA . ARG A 1 91 ? -19.269 -5.696 8.207 1.00 83.75 91 ARG A CA 1
ATOM 666 C C . ARG A 1 91 ? -18.193 -6.735 7.891 1.00 83.75 91 ARG A C 1
ATOM 668 O O . ARG A 1 91 ? -18.509 -7.772 7.317 1.00 83.75 91 ARG A O 1
ATOM 675 N N . LEU A 1 92 ? -16.941 -6.452 8.246 1.00 81.44 92 LEU A N 1
ATOM 676 C CA . LEU A 1 92 ? -15.773 -7.273 7.926 1.00 81.44 92 LEU A CA 1
ATOM 677 C C . LEU A 1 92 ? -15.139 -7.915 9.172 1.00 81.44 92 LEU A C 1
ATOM 679 O O . LEU A 1 92 ? -14.058 -8.497 9.083 1.00 81.44 92 LEU A O 1
ATOM 683 N N . HIS A 1 93 ? -15.798 -7.847 10.335 1.00 74.44 93 HIS A N 1
ATOM 684 C CA . HIS A 1 93 ? -15.333 -8.529 11.544 1.00 74.44 93 HIS A CA 1
ATOM 685 C C . HIS A 1 93 ? -15.075 -10.026 11.288 1.00 74.44 93 HIS A C 1
ATOM 687 O O . HIS A 1 93 ? -15.835 -10.690 10.588 1.00 74.44 93 HIS A O 1
ATOM 693 N N . GLY A 1 94 ? -13.959 -10.535 11.822 1.00 68.94 94 GLY A N 1
ATOM 694 C CA . GLY A 1 94 ? -13.473 -11.903 11.589 1.00 68.94 94 GLY A CA 1
ATOM 695 C C . GLY A 1 94 ? -12.646 -12.083 10.306 1.00 68.94 94 GLY A C 1
ATOM 696 O O . GLY A 1 94 ? -11.876 -13.033 10.193 1.00 68.94 94 GLY A O 1
ATOM 697 N N . ARG A 1 95 ? -12.703 -11.141 9.351 1.00 76.50 95 ARG A N 1
ATOM 698 C CA . ARG A 1 95 ? -11.985 -11.212 8.065 1.00 76.50 95 ARG A CA 1
ATOM 699 C C . ARG A 1 95 ? -10.787 -10.257 8.039 1.00 76.50 95 ARG A C 1
ATOM 701 O O . ARG A 1 95 ? -10.759 -9.290 7.287 1.00 76.50 95 ARG A O 1
ATOM 708 N N . VAL A 1 96 ? -9.764 -10.541 8.850 1.00 69.31 96 VAL A N 1
ATOM 709 C CA . VAL A 1 96 ? -8.623 -9.628 9.109 1.00 69.31 96 VAL A CA 1
ATOM 710 C C . VAL A 1 96 ? -7.944 -9.098 7.833 1.00 69.31 96 VAL A C 1
ATOM 712 O O . VAL A 1 96 ? -7.646 -7.908 7.747 1.00 69.31 96 VAL A O 1
ATOM 715 N N . LEU A 1 97 ? -7.714 -9.958 6.832 1.00 68.50 97 LEU A N 1
ATOM 716 C CA . LEU A 1 97 ? -7.096 -9.555 5.556 1.00 68.50 97 LEU A CA 1
ATOM 717 C C . LEU A 1 97 ? -7.986 -8.602 4.750 1.00 68.50 97 LEU A C 1
ATOM 719 O O . LEU A 1 97 ? -7.496 -7.677 4.109 1.00 68.50 97 LEU A O 1
ATOM 723 N N . ASP A 1 98 ? -9.291 -8.829 4.804 1.00 77.12 98 ASP A N 1
ATOM 724 C CA . ASP A 1 98 ? -10.273 -8.078 4.036 1.00 77.12 98 ASP A CA 1
ATOM 725 C C . ASP A 1 98 ? -10.479 -6.693 4.657 1.00 77.12 98 ASP A C 1
ATOM 727 O O . ASP A 1 98 ? -10.538 -5.697 3.941 1.00 77.12 98 ASP A O 1
ATOM 731 N N . THR A 1 99 ? -10.474 -6.596 5.989 1.00 82.38 99 THR A N 1
ATOM 732 C CA . THR A 1 99 ? -10.520 -5.304 6.684 1.00 82.38 99 THR A CA 1
ATOM 733 C C . THR A 1 99 ? -9.272 -4.459 6.426 1.00 82.38 99 THR A C 1
ATOM 735 O O . THR A 1 99 ? -9.391 -3.247 6.247 1.00 82.38 99 THR A O 1
ATOM 738 N N . LEU A 1 100 ? -8.087 -5.076 6.334 1.00 78.50 100 LEU A N 1
ATOM 739 C CA . LEU A 1 100 ? -6.846 -4.375 5.985 1.00 78.50 100 LEU A CA 1
ATOM 740 C C . LEU A 1 100 ? -6.955 -3.726 4.600 1.00 78.50 100 LEU A C 1
ATOM 742 O O . LEU A 1 100 ? -6.709 -2.532 4.446 1.00 78.50 100 LEU A O 1
ATOM 746 N N . LEU A 1 101 ? -7.370 -4.499 3.597 1.00 80.06 101 LEU A N 1
ATOM 747 C CA . LEU A 1 101 ? -7.497 -4.006 2.225 1.00 80.06 101 LEU A CA 1
ATOM 748 C C . LEU A 1 101 ? -8.618 -2.964 2.083 1.00 80.06 101 LEU A C 1
ATOM 750 O O . LEU A 1 101 ? -8.449 -1.955 1.402 1.00 80.06 101 LEU A O 1
ATOM 754 N N . ALA A 1 102 ? -9.748 -3.168 2.761 1.00 85.88 102 ALA A N 1
ATOM 755 C CA . ALA A 1 102 ? -10.875 -2.245 2.707 1.00 85.88 102 ALA A CA 1
ATOM 756 C C . ALA A 1 102 ? -10.548 -0.898 3.370 1.00 85.88 102 ALA A C 1
ATOM 758 O O . ALA A 1 102 ? -10.901 0.158 2.846 1.00 85.88 102 ALA A O 1
ATOM 759 N N . THR A 1 103 ? -9.837 -0.922 4.500 1.00 88.81 103 THR A N 1
ATOM 760 C CA . THR A 1 103 ? -9.390 0.305 5.172 1.00 88.81 103 THR A CA 1
ATOM 761 C C . THR A 1 103 ? -8.319 1.040 4.375 1.00 88.81 103 THR A C 1
ATOM 763 O O . THR A 1 103 ? -8.336 2.264 4.350 1.00 88.81 103 THR A O 1
ATOM 766 N N . TRP A 1 104 ? -7.463 0.344 3.624 1.00 86.81 104 TRP A N 1
ATOM 767 C CA . TRP A 1 104 ? -6.596 1.014 2.650 1.00 86.81 104 TRP A CA 1
ATOM 768 C C . TRP A 1 104 ? -7.403 1.739 1.560 1.00 86.81 104 TRP A C 1
ATOM 770 O O . TRP A 1 104 ? -7.081 2.865 1.191 1.00 86.81 104 TRP A O 1
ATOM 780 N N . GLY A 1 105 ? -8.497 1.138 1.081 1.00 87.31 105 GLY A N 1
ATOM 781 C CA . GLY A 1 105 ? -9.400 1.788 0.125 1.00 87.31 105 GLY A CA 1
ATOM 782 C C . GLY A 1 105 ? -10.008 3.085 0.667 1.00 87.31 105 GLY A C 1
ATOM 783 O O . GLY A 1 105 ? -10.036 4.096 -0.033 1.00 87.31 105 GLY A O 1
ATOM 784 N N . VAL A 1 106 ? -10.414 3.088 1.941 1.00 90.94 106 VAL A N 1
ATOM 785 C CA . VAL A 1 106 ? -10.846 4.311 2.640 1.00 90.94 106 VAL A CA 1
ATOM 786 C C . VAL A 1 106 ? -9.721 5.335 2.714 1.00 90.94 106 VAL A C 1
ATOM 788 O O . VAL A 1 106 ? -9.982 6.517 2.506 1.00 90.94 106 VAL A O 1
ATOM 791 N N . ALA A 1 107 ? -8.485 4.899 2.970 1.00 89.06 107 ALA A N 1
ATOM 792 C CA . ALA A 1 107 ? -7.350 5.804 3.056 1.00 89.06 107 ALA A CA 1
ATOM 793 C C . ALA A 1 107 ? -7.164 6.599 1.755 1.00 89.06 107 ALA A C 1
ATOM 795 O O . ALA A 1 107 ? -7.108 7.824 1.780 1.00 89.06 107 ALA A O 1
ATOM 796 N N . ILE A 1 108 ? -7.188 5.911 0.608 1.00 87.94 108 ILE A N 1
ATOM 797 C CA . ILE A 1 108 ? -7.060 6.541 -0.715 1.00 87.94 108 ILE A CA 1
ATOM 798 C C . ILE A 1 108 ? -8.185 7.564 -0.954 1.00 87.94 108 ILE A C 1
ATOM 800 O O . ILE A 1 108 ? -7.917 8.663 -1.445 1.00 87.94 108 ILE A O 1
ATOM 804 N N . ILE A 1 109 ? -9.429 7.234 -0.579 1.00 92.69 109 ILE A N 1
ATOM 805 C CA . ILE A 1 109 ? -10.575 8.152 -0.706 1.00 92.69 109 ILE A CA 1
ATOM 806 C C . ILE A 1 109 ? -10.361 9.401 0.152 1.00 92.69 109 ILE A C 1
ATOM 808 O O . ILE A 1 109 ? -10.561 10.510 -0.336 1.00 92.69 109 ILE A O 1
ATOM 812 N N . LEU A 1 110 ? -9.949 9.237 1.413 1.00 92.69 110 LEU A N 1
ATOM 813 C CA . LEU A 1 110 ? -9.728 10.359 2.327 1.00 92.69 110 LEU A CA 1
ATOM 814 C C . LEU A 1 110 ? -8.574 11.255 1.860 1.00 92.69 110 LEU A C 1
ATOM 816 O O . LEU A 1 110 ? -8.720 12.475 1.876 1.00 92.69 110 LEU A O 1
ATOM 820 N N . GLN A 1 111 ? -7.468 10.677 1.382 1.00 90.56 111 GLN A N 1
ATOM 821 C CA . GLN A 1 111 ? -6.348 11.445 0.828 1.00 90.56 111 GLN A CA 1
ATOM 822 C C . GLN A 1 111 ? -6.746 12.240 -0.410 1.00 90.56 111 GLN A C 1
ATOM 824 O O . GLN A 1 111 ? -6.333 13.388 -0.573 1.00 90.56 111 GLN A O 1
ATOM 829 N N . GLN A 1 112 ? -7.532 11.634 -1.306 1.00 90.19 112 GLN A N 1
ATOM 830 C CA . GLN A 1 112 ? -8.004 12.344 -2.488 1.00 90.19 112 GLN A CA 1
ATOM 831 C C . GLN A 1 112 ? -9.003 13.443 -2.116 1.00 90.19 112 GLN A C 1
ATOM 833 O O . GLN A 1 112 ? -8.887 14.550 -2.630 1.00 90.19 112 GLN A O 1
ATOM 838 N N . ALA A 1 113 ? -9.900 13.187 -1.163 1.00 91.50 113 ALA A N 1
ATOM 839 C CA . ALA A 1 113 ? -10.801 14.209 -0.640 1.00 91.50 113 ALA A CA 1
ATOM 840 C C . ALA A 1 113 ? -10.029 15.391 -0.042 1.00 91.50 113 ALA A C 1
ATOM 842 O O . ALA A 1 113 ? -10.368 16.540 -0.304 1.00 91.50 113 ALA A O 1
ATOM 843 N N . ALA A 1 114 ? -8.948 15.134 0.698 1.00 90.44 114 ALA A N 1
ATOM 844 C CA . ALA A 1 114 ? -8.088 16.197 1.207 1.00 90.44 114 ALA A CA 1
ATOM 845 C C . ALA A 1 114 ? -7.403 16.990 0.079 1.00 90.44 114 ALA A C 1
ATOM 847 O O . ALA A 1 114 ? -7.371 18.217 0.149 1.00 90.44 114 ALA A O 1
ATOM 848 N N . ARG A 1 115 ? -6.917 16.318 -0.978 1.00 88.56 115 ARG A N 1
ATOM 849 C CA . ARG A 1 115 ? -6.359 16.981 -2.175 1.00 88.56 115 ARG A CA 1
ATOM 850 C C . ARG A 1 115 ? -7.371 17.894 -2.860 1.00 88.56 115 ARG A C 1
ATOM 852 O O . ARG A 1 115 ? -6.999 18.981 -3.289 1.00 88.56 115 ARG A O 1
ATOM 859 N N . ASP A 1 116 ? -8.623 17.466 -2.955 1.00 88.31 116 ASP A N 1
ATOM 860 C CA . ASP A 1 116 ? -9.661 18.230 -3.644 1.00 88.31 116 ASP A CA 1
ATOM 861 C C . ASP A 1 116 ? -10.177 19.403 -2.793 1.00 88.31 116 ASP A C 1
ATOM 863 O O . ASP A 1 116 ? -10.468 20.467 -3.332 1.00 88.31 116 ASP A O 1
ATOM 867 N N . ILE A 1 117 ? -10.269 19.231 -1.466 1.00 89.81 117 ILE A N 1
ATOM 868 C CA . ILE A 1 117 ? -10.759 20.268 -0.542 1.00 89.81 117 ILE A CA 1
ATOM 869 C C . ILE A 1 117 ? -9.684 21.326 -0.256 1.00 89.81 117 ILE A C 1
ATOM 871 O O . ILE A 1 117 ? -9.990 22.515 -0.228 1.00 89.81 117 ILE A O 1
ATOM 875 N N . PHE A 1 118 ? -8.437 20.908 -0.019 1.00 88.56 118 PHE A N 1
ATOM 876 C CA . PHE A 1 118 ? -7.360 21.788 0.464 1.00 88.56 118 PHE A CA 1
ATOM 877 C C . PHE A 1 118 ? -6.258 22.060 -0.566 1.00 88.56 118 PHE A C 1
ATOM 879 O O . PHE A 1 118 ? -5.401 22.909 -0.333 1.00 88.56 118 PHE A O 1
ATOM 886 N N . GLY A 1 119 ? -6.271 21.362 -1.702 1.00 84.62 119 GLY A N 1
ATOM 887 C CA . GLY A 1 119 ? -5.224 21.425 -2.717 1.00 84.62 119 GLY A CA 1
ATOM 888 C C . GLY A 1 119 ? -4.135 20.360 -2.539 1.00 84.62 119 GLY A C 1
ATOM 889 O O . GLY A 1 119 ? -3.982 19.728 -1.494 1.00 84.62 119 GLY A O 1
ATOM 890 N N . ALA A 1 120 ? -3.363 20.148 -3.607 1.00 74.06 120 ALA A N 1
ATOM 891 C CA . ALA A 1 120 ? -2.231 19.220 -3.622 1.00 74.06 120 ALA A CA 1
ATOM 892 C C . ALA A 1 120 ? -0.957 19.718 -2.899 1.00 74.06 120 ALA A C 1
ATOM 894 O O . ALA A 1 120 ? -0.253 18.870 -2.346 1.00 74.06 120 ALA A O 1
ATOM 895 N N . PRO A 1 121 ? -0.612 21.027 -2.900 1.00 81.19 121 PRO A N 1
ATOM 896 C CA . PRO A 1 121 ? 0.560 21.521 -2.180 1.00 81.19 121 PRO A CA 1
ATOM 897 C C . PRO A 1 121 ? 0.450 21.324 -0.666 1.00 81.19 121 PRO A C 1
ATOM 899 O O . PRO A 1 121 ? -0.637 21.380 -0.093 1.00 81.19 121 PRO A O 1
ATOM 902 N N . ASN A 1 122 ? 1.596 21.142 -0.007 1.00 84.31 122 ASN A N 1
ATOM 903 C CA . ASN A 1 122 ? 1.636 21.071 1.450 1.00 84.31 122 ASN A CA 1
ATOM 904 C C . ASN A 1 122 ? 1.232 22.420 2.053 1.00 84.31 122 ASN A C 1
ATOM 906 O O . ASN A 1 122 ? 1.756 23.463 1.661 1.00 84.31 122 ASN A O 1
ATOM 910 N N . VAL A 1 123 ? 0.352 22.378 3.048 1.00 83.00 123 VAL A N 1
ATOM 911 C CA . VAL A 1 123 ? -0.052 23.544 3.830 1.00 83.00 123 VAL A CA 1
ATOM 912 C C . VAL A 1 123 ? 0.835 23.666 5.060 1.00 83.00 123 VAL A C 1
ATOM 914 O O . VAL A 1 123 ? 1.235 22.671 5.667 1.00 83.00 123 VAL A O 1
ATOM 917 N N . GLN A 1 124 ? 1.160 24.892 5.446 1.00 85.12 124 GLN A N 1
ATOM 918 C CA . GLN A 1 124 ? 1.923 25.157 6.656 1.00 85.12 124 GLN A CA 1
ATOM 919 C C . GLN A 1 124 ? 1.106 26.050 7.575 1.00 85.12 124 GLN A C 1
ATOM 921 O O . GLN A 1 124 ? 0.571 27.068 7.144 1.00 85.12 124 GLN A O 1
ATOM 926 N N . LEU A 1 125 ? 1.010 25.654 8.842 1.00 82.44 125 LEU A N 1
ATOM 927 C CA . LEU A 1 125 ? 0.329 26.448 9.853 1.00 82.44 125 LEU A CA 1
ATOM 928 C C . LEU A 1 125 ? 1.266 27.529 10.379 1.00 82.44 125 LEU A C 1
ATOM 930 O O . LEU A 1 125 ?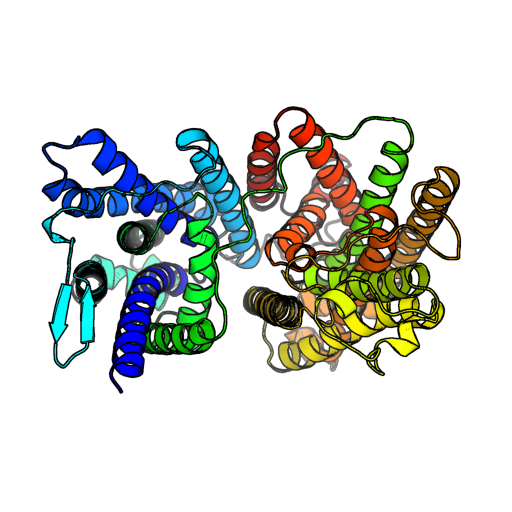 2.456 27.286 10.622 1.00 82.44 125 LEU A O 1
ATOM 934 N N . MET A 1 126 ? 0.711 28.716 10.597 1.00 78.25 126 MET A N 1
ATOM 935 C CA . MET A 1 126 ? 1.437 29.799 11.242 1.00 78.25 126 MET A CA 1
ATOM 936 C C . MET A 1 126 ? 1.582 29.475 12.728 1.00 78.25 126 MET A C 1
ATOM 938 O O . MET A 1 126 ? 0.619 29.101 13.399 1.00 78.25 126 MET A O 1
ATOM 942 N N . ARG A 1 127 ? 2.803 29.555 13.255 1.00 76.69 127 ARG A N 1
ATOM 943 C CA . ARG A 1 127 ? 3.064 29.173 14.647 1.00 76.69 127 ARG A CA 1
ATOM 944 C C . ARG A 1 127 ? 2.631 30.304 15.585 1.00 76.69 127 ARG A C 1
ATOM 946 O O . ARG A 1 127 ? 3.077 31.432 15.366 1.00 76.69 127 ARG A O 1
ATOM 953 N N . PRO A 1 128 ? 1.852 30.012 16.645 1.00 78.69 128 PRO A N 1
ATOM 954 C CA . PRO A 1 128 ? 1.548 30.990 17.685 1.00 78.69 128 PRO A CA 1
ATOM 955 C C . PRO A 1 128 ? 2.830 31.602 18.252 1.00 78.69 128 PRO A C 1
ATOM 957 O O . PRO A 1 128 ? 3.804 30.875 18.450 1.00 78.69 128 PRO A O 1
ATOM 960 N N . GLU A 1 129 ? 2.819 32.898 18.569 1.00 75.19 129 GLU A N 1
ATOM 961 C CA . GLU A 1 129 ? 3.977 33.605 19.145 1.00 75.19 129 GLU A CA 1
ATOM 962 C C . GLU A 1 129 ? 4.514 32.919 20.410 1.00 75.19 129 GLU A C 1
ATOM 964 O O . GLU A 1 129 ? 5.720 32.785 20.579 1.00 75.19 129 GLU A O 1
ATOM 969 N N . ALA A 1 130 ? 3.627 32.355 21.239 1.00 75.06 130 ALA A N 1
ATOM 970 C CA . ALA A 1 130 ? 3.991 31.598 22.441 1.00 75.06 130 ALA A CA 1
ATOM 971 C C . ALA A 1 130 ? 4.831 30.331 22.171 1.00 75.06 130 ALA A C 1
ATOM 973 O O . ALA A 1 130 ? 5.464 29.801 23.081 1.00 75.06 130 ALA A O 1
ATOM 974 N N . LEU A 1 131 ? 4.819 29.818 20.936 1.00 79.38 131 LEU A N 1
ATOM 975 C CA . LEU A 1 131 ? 5.599 28.654 20.504 1.00 79.38 131 LEU A CA 1
ATOM 976 C C . LEU A 1 131 ? 6.814 29.050 19.650 1.00 79.38 131 LEU A C 1
ATOM 978 O O . LEU A 1 131 ? 7.539 28.170 19.176 1.00 79.38 131 LEU A O 1
ATOM 982 N N . GLN A 1 132 ? 7.039 30.349 19.439 1.00 77.00 132 GLN A N 1
ATOM 983 C CA . GLN A 1 132 ? 8.220 30.868 18.759 1.00 77.00 132 GLN A CA 1
ATOM 984 C C . GLN A 1 132 ? 9.374 30.988 19.771 1.00 77.00 132 GLN A C 1
ATOM 986 O O . GLN A 1 132 ? 9.211 31.508 20.870 1.00 77.00 132 GLN A O 1
ATOM 991 N N . GLY A 1 133 ? 10.552 30.463 19.416 1.00 80.00 133 GLY A N 1
ATOM 992 C CA . GLY A 1 133 ? 11.736 30.446 20.285 1.00 80.00 133 GLY A CA 1
ATOM 993 C C . GLY A 1 133 ? 11.983 29.112 21.002 1.00 80.00 133 GLY A C 1
ATOM 994 O O . GLY A 1 133 ? 11.483 28.054 20.608 1.00 80.00 133 GLY A O 1
ATOM 995 N N . GLY A 1 134 ? 12.816 29.150 22.040 1.00 82.94 134 GLY A N 1
ATOM 996 C CA . GLY A 1 134 ? 13.230 27.979 22.807 1.00 82.94 134 GLY A CA 1
ATOM 997 C C . GLY A 1 134 ? 14.013 28.358 24.057 1.00 82.94 134 GLY A C 1
ATOM 998 O O . GLY A 1 134 ? 14.439 29.502 24.210 1.00 82.94 134 GLY A O 1
ATOM 999 N N . ILE A 1 135 ? 14.201 27.386 24.945 1.00 86.25 135 ILE A N 1
ATOM 1000 C CA . ILE A 1 135 ? 15.046 27.532 26.133 1.00 86.25 135 ILE A CA 1
ATOM 1001 C C . ILE A 1 135 ? 16.405 26.892 25.870 1.00 86.25 135 ILE A C 1
ATOM 1003 O O . ILE A 1 135 ? 16.490 25.785 25.340 1.00 86.25 135 ILE A O 1
ATOM 1007 N N . THR A 1 136 ? 17.480 27.572 26.250 1.00 82.75 136 THR A N 1
ATOM 1008 C CA . THR A 1 136 ? 18.828 27.003 26.226 1.00 82.75 136 THR A CA 1
ATOM 1009 C C . THR A 1 136 ? 19.127 26.395 27.591 1.00 82.75 136 THR A C 1
ATOM 1011 O O . THR A 1 136 ? 19.368 27.099 28.569 1.00 82.75 136 THR A O 1
ATOM 1014 N N . LEU A 1 137 ? 19.088 25.065 27.677 1.00 78.69 137 LEU A N 1
ATOM 1015 C CA . LEU A 1 137 ? 19.415 24.333 28.899 1.00 78.69 137 LEU A CA 1
ATOM 1016 C C . LEU A 1 137 ? 20.736 23.591 28.681 1.00 78.69 137 LEU A C 1
ATOM 1018 O O . LEU A 1 137 ? 20.839 22.771 27.772 1.00 78.69 137 LEU A O 1
ATOM 1022 N N . ALA A 1 138 ? 21.752 23.886 29.498 1.00 75.19 138 ALA A N 1
ATOM 1023 C CA . ALA A 1 138 ? 23.071 23.243 29.429 1.00 75.19 138 ALA A CA 1
ATOM 1024 C C . ALA A 1 138 ? 23.714 23.244 28.015 1.00 75.19 138 ALA A C 1
ATOM 1026 O O . ALA A 1 138 ? 24.231 22.225 27.565 1.00 75.19 138 ALA A O 1
ATOM 1027 N N . GLY A 1 139 ? 23.641 24.374 27.297 1.00 72.88 139 GLY A N 1
ATOM 1028 C CA . GLY A 1 139 ? 24.210 24.529 25.944 1.00 72.88 139 GLY A CA 1
ATOM 1029 C C . GLY A 1 139 ? 23.348 23.965 24.804 1.00 72.88 139 GLY A C 1
ATOM 1030 O O . GLY A 1 139 ? 23.647 24.191 23.636 1.00 72.88 139 GLY A O 1
ATOM 1031 N N . VAL A 1 140 ? 22.238 23.283 25.111 1.00 78.19 140 VAL A N 1
ATOM 1032 C CA . VAL A 1 140 ? 21.311 22.717 24.118 1.00 78.19 140 VAL A CA 1
ATOM 1033 C C . VAL A 1 140 ? 20.108 23.637 23.939 1.00 78.19 140 VAL A C 1
ATOM 1035 O O . VAL A 1 140 ? 19.387 23.918 24.897 1.00 78.19 140 VAL A O 1
ATOM 1038 N N . ASN A 1 141 ? 19.864 24.089 22.707 1.00 80.69 141 ASN A N 1
ATOM 1039 C CA . ASN A 1 141 ? 18.652 24.833 22.371 1.00 80.69 141 ASN A CA 1
ATOM 1040 C C . ASN A 1 141 ? 17.466 23.863 22.256 1.00 80.69 141 ASN A C 1
ATOM 1042 O O . ASN A 1 141 ? 17.458 22.986 21.391 1.00 80.69 141 ASN A O 1
ATOM 1046 N N . MET A 1 142 ? 16.473 24.023 23.129 1.00 84.12 142 MET A N 1
ATOM 1047 C CA . MET A 1 142 ? 15.241 23.239 23.161 1.00 84.12 142 MET A CA 1
ATOM 1048 C C . MET A 1 142 ? 14.066 24.114 22.699 1.00 84.12 142 MET A C 1
ATOM 1050 O O . MET A 1 142 ? 13.536 24.897 23.493 1.00 84.12 142 MET A O 1
ATOM 1054 N N . PRO A 1 143 ? 13.631 23.998 21.429 1.00 86.75 143 PRO A N 1
ATOM 1055 C CA . PRO A 1 143 ? 12.499 24.760 20.913 1.00 86.75 143 PRO A CA 1
ATOM 1056 C C . PRO A 1 143 ? 11.206 24.472 21.679 1.00 86.75 143 PRO A C 1
ATOM 1058 O O . PRO A 1 143 ? 10.901 23.308 21.968 1.00 86.75 143 PRO A O 1
ATOM 1061 N N . PHE A 1 144 ? 10.402 25.509 21.926 1.00 87.81 144 PHE A N 1
ATOM 1062 C CA . PHE A 1 144 ? 9.115 25.358 22.615 1.00 87.81 144 PHE A CA 1
ATOM 1063 C C . PHE A 1 144 ? 8.167 24.410 21.877 1.00 87.81 144 PHE A C 1
ATOM 1065 O O . PHE A 1 144 ? 7.489 23.614 22.518 1.00 87.81 144 PHE A O 1
ATOM 1072 N N . THR A 1 145 ? 8.204 24.385 20.541 1.00 87.56 145 THR A N 1
ATOM 1073 C CA . THR A 1 145 ? 7.425 23.443 19.719 1.00 87.56 145 THR A CA 1
ATOM 1074 C C . THR A 1 145 ? 7.640 21.983 20.124 1.00 87.56 145 THR A C 1
ATOM 1076 O O . THR A 1 145 ? 6.679 21.232 20.278 1.00 87.56 145 THR A O 1
ATOM 1079 N N . ARG A 1 146 ? 8.892 21.574 20.354 1.00 87.19 146 ARG A N 1
ATOM 1080 C CA . ARG A 1 146 ? 9.243 20.196 20.731 1.00 87.19 146 ARG A CA 1
ATOM 1081 C C . ARG A 1 146 ? 8.859 19.877 22.174 1.00 87.19 146 ARG A C 1
ATOM 1083 O O . ARG A 1 146 ? 8.405 18.767 22.447 1.00 87.19 146 ARG A O 1
ATOM 1090 N N . LEU A 1 147 ? 8.979 20.852 23.078 1.00 88.56 147 LEU A N 1
ATOM 1091 C CA . LEU A 1 147 ? 8.514 20.724 24.463 1.00 88.56 147 LEU A CA 1
ATOM 1092 C C . LEU A 1 147 ? 6.989 20.572 24.537 1.00 88.56 147 LEU A C 1
ATOM 1094 O O . LEU A 1 147 ? 6.495 19.725 25.279 1.00 88.56 147 LEU A O 1
ATOM 1098 N N . THR A 1 148 ? 6.239 21.319 23.725 1.00 89.38 148 THR A N 1
ATOM 1099 C CA . THR A 1 148 ? 4.779 21.189 23.632 1.00 89.38 148 THR A CA 1
ATOM 1100 C C . THR A 1 148 ? 4.366 19.813 23.120 1.00 89.38 148 THR A C 1
ATOM 1102 O O . THR A 1 148 ? 3.451 19.216 23.681 1.00 89.38 148 THR A O 1
ATOM 1105 N N . ILE A 1 149 ? 5.060 19.267 22.115 1.00 88.69 149 ILE A N 1
ATOM 1106 C CA . ILE A 1 149 ? 4.817 17.899 21.623 1.00 88.69 149 ILE A CA 1
ATOM 1107 C C . ILE A 1 149 ? 5.030 16.868 22.740 1.00 88.69 149 ILE A C 1
ATOM 1109 O O . ILE A 1 149 ? 4.194 15.984 22.927 1.00 88.69 149 ILE A O 1
ATOM 1113 N N . LEU A 1 150 ? 6.120 16.988 23.506 1.00 89.31 150 LEU A N 1
ATOM 1114 C CA . LEU A 1 150 ? 6.393 16.106 24.646 1.00 89.31 150 LEU A CA 1
ATOM 1115 C C . LEU A 1 150 ? 5.295 16.215 25.715 1.00 89.31 150 LEU A C 1
ATOM 1117 O O . LEU A 1 150 ? 4.796 15.195 26.190 1.00 89.31 150 LEU A O 1
ATOM 1121 N N . GLY A 1 151 ? 4.876 17.438 26.050 1.00 90.81 151 GLY A N 1
ATOM 1122 C CA . GLY A 1 151 ? 3.783 17.687 26.991 1.00 90.81 151 GLY A CA 1
ATOM 1123 C C . GLY A 1 151 ? 2.453 17.085 26.532 1.00 90.81 151 GLY A C 1
ATOM 1124 O O . GLY A 1 151 ? 1.772 16.426 27.319 1.00 90.81 151 GLY A O 1
ATOM 1125 N N . LEU A 1 152 ? 2.110 17.238 25.249 1.00 91.31 152 LEU A N 1
ATOM 1126 C CA . LEU A 1 152 ? 0.919 16.631 24.650 1.00 91.31 152 LEU A CA 1
ATOM 1127 C C . LEU A 1 152 ? 0.972 15.105 24.697 1.00 91.31 152 LEU A C 1
ATOM 1129 O O . LEU A 1 152 ? -0.015 14.483 25.084 1.00 91.31 152 LEU A O 1
ATOM 1133 N N . ALA A 1 153 ? 2.114 14.499 24.370 1.00 90.44 153 ALA A N 1
ATOM 1134 C CA . ALA A 1 153 ? 2.270 13.049 24.407 1.00 90.44 153 ALA A CA 1
ATOM 1135 C C . ALA A 1 153 ? 2.085 12.490 25.825 1.00 90.44 153 ALA A C 1
ATOM 1137 O O . ALA A 1 153 ? 1.350 11.519 26.014 1.00 90.44 153 ALA A O 1
ATOM 1138 N N . VAL A 1 154 ? 2.680 13.134 26.836 1.00 91.94 154 VAL A N 1
ATOM 1139 C CA . VAL A 1 154 ? 2.467 12.769 28.246 1.00 91.94 154 VAL A CA 1
ATOM 1140 C C . VAL A 1 154 ? 0.994 12.929 28.625 1.00 91.94 154 VAL A C 1
ATOM 1142 O O . VAL A 1 154 ? 0.413 12.012 29.204 1.00 91.94 154 VAL A O 1
ATOM 1145 N N . GLY A 1 155 ? 0.367 14.047 28.251 1.00 91.31 155 GLY A N 1
ATOM 1146 C CA . GLY A 1 155 ? -1.053 14.297 28.497 1.00 91.31 155 GLY A CA 1
ATOM 1147 C C . GLY A 1 155 ? -1.957 13.223 27.888 1.00 91.31 155 GLY A C 1
ATOM 1148 O O . GLY A 1 155 ? -2.812 12.679 28.582 1.00 91.31 155 GLY A O 1
ATOM 1149 N N . VAL A 1 156 ? -1.725 12.851 26.626 1.00 90.38 156 VAL A N 1
ATOM 1150 C CA . VAL A 1 156 ? -2.456 11.785 25.922 1.00 90.38 156 VAL A CA 1
ATOM 1151 C C . VAL A 1 156 ? -2.313 10.444 26.641 1.00 90.38 156 VAL A C 1
ATOM 1153 O O . VAL A 1 156 ? -3.316 9.770 26.881 1.00 90.38 156 VAL A O 1
ATOM 1156 N N . VAL A 1 157 ? -1.092 10.061 27.026 1.00 88.00 157 VAL A N 1
ATOM 1157 C CA . VAL A 1 157 ? -0.843 8.796 27.734 1.00 88.00 157 VAL A CA 1
ATOM 1158 C C . VAL A 1 157 ? -1.537 8.782 29.096 1.00 88.00 157 VAL A C 1
ATOM 1160 O O . VAL A 1 157 ? -2.184 7.791 29.437 1.00 88.00 157 VAL A O 1
ATOM 1163 N N . VAL A 1 158 ? -1.454 9.875 29.861 1.00 89.56 158 VAL A N 1
ATOM 1164 C CA . VAL A 1 158 ? -2.108 9.996 31.174 1.00 89.56 158 VAL A CA 1
ATOM 1165 C C . VAL A 1 158 ? -3.629 9.943 31.033 1.00 89.56 158 VAL A C 1
ATOM 1167 O O . VAL A 1 158 ? -4.277 9.170 31.739 1.00 89.56 158 VAL A O 1
ATOM 1170 N N . LEU A 1 159 ? -4.208 10.709 30.105 1.00 87.75 159 LEU A N 1
ATOM 1171 C CA . LEU A 1 159 ? -5.652 10.723 29.854 1.00 87.75 159 LEU A CA 1
ATOM 1172 C C . LEU A 1 159 ? -6.160 9.343 29.443 1.00 87.75 159 LEU A C 1
ATOM 1174 O O . LEU A 1 159 ? -7.179 8.881 29.961 1.00 87.75 159 LEU A O 1
ATOM 1178 N N . LEU A 1 160 ? -5.434 8.651 28.565 1.00 87.31 160 LEU A N 1
ATOM 1179 C CA . LEU A 1 160 ? -5.811 7.310 28.147 1.00 87.31 160 LEU A CA 1
ATOM 1180 C C . LEU A 1 160 ? -5.680 6.293 29.287 1.00 87.31 160 LEU A C 1
ATOM 1182 O O . LEU A 1 160 ? -6.575 5.465 29.463 1.00 87.31 160 LEU A O 1
ATOM 1186 N N . ALA A 1 161 ? -4.608 6.357 30.080 1.00 86.19 161 ALA A N 1
ATOM 1187 C CA . ALA A 1 161 ? -4.431 5.488 31.240 1.00 86.19 161 ALA A CA 1
ATOM 1188 C C . ALA A 1 161 ? -5.583 5.672 32.240 1.00 86.19 161 ALA A C 1
ATOM 1190 O O . ALA A 1 161 ? -6.211 4.698 32.655 1.00 86.19 161 ALA A O 1
ATOM 1191 N N . LEU A 1 162 ? -5.949 6.921 32.547 1.00 87.31 162 LEU A N 1
ATOM 1192 C CA . LEU A 1 162 ? -7.112 7.229 33.381 1.00 87.31 162 LEU A CA 1
ATOM 1193 C C . LEU A 1 162 ? -8.414 6.710 32.757 1.00 87.31 162 LEU A C 1
ATOM 1195 O O . LEU A 1 162 ? -9.253 6.150 33.466 1.00 87.31 162 LEU A O 1
ATOM 1199 N N . MET A 1 163 ? -8.584 6.833 31.440 1.00 86.88 163 MET A N 1
ATOM 1200 C CA . MET A 1 163 ? -9.775 6.343 30.749 1.00 86.88 163 MET A CA 1
ATOM 1201 C C . MET A 1 163 ? -9.913 4.819 30.823 1.00 86.88 163 MET A C 1
ATOM 1203 O O . MET A 1 163 ? -11.002 4.310 31.090 1.00 86.88 163 MET A O 1
ATOM 1207 N N . ILE A 1 164 ? -8.824 4.081 30.616 1.00 84.81 164 ILE A N 1
ATOM 1208 C CA . ILE A 1 164 ? -8.836 2.614 30.623 1.00 84.81 164 ILE A CA 1
ATOM 1209 C C . ILE A 1 164 ? -8.969 2.072 32.053 1.00 84.81 164 ILE A C 1
ATOM 1211 O O . ILE A 1 164 ? -9.734 1.127 32.291 1.00 84.81 164 ILE A O 1
ATOM 1215 N N . ASP A 1 165 ? -8.272 2.683 33.015 1.00 85.12 165 ASP A N 1
ATOM 1216 C CA . ASP A 1 165 ? -8.194 2.163 34.379 1.00 85.12 165 ASP A CA 1
ATOM 1217 C C . ASP A 1 165 ? -9.301 2.657 35.302 1.00 85.12 165 ASP A C 1
ATOM 1219 O O . ASP A 1 165 ? -9.784 1.880 36.129 1.00 85.12 165 ASP A O 1
ATOM 1223 N N . ARG A 1 166 ? -9.729 3.917 35.168 1.00 88.94 166 ARG A N 1
ATOM 1224 C CA . ARG A 1 166 ? -10.682 4.541 36.097 1.00 88.94 166 ARG A CA 1
ATOM 1225 C C . ARG A 1 166 ? -12.100 4.628 35.539 1.00 88.94 166 ARG A C 1
ATOM 1227 O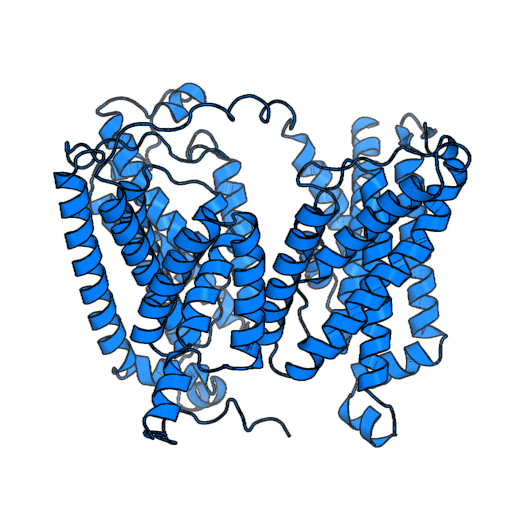 O . ARG A 1 166 ? -13.050 4.467 36.307 1.00 88.94 166 ARG A O 1
ATOM 1234 N N . LEU A 1 167 ? -12.284 4.857 34.234 1.00 90.44 167 LEU A N 1
ATOM 1235 C CA . LEU A 1 167 ? -13.626 5.093 33.686 1.00 90.44 167 LEU A CA 1
ATOM 1236 C C . LEU A 1 167 ? -14.425 3.791 33.448 1.00 90.44 167 LEU A C 1
ATOM 1238 O O . LEU A 1 167 ? -13.863 2.746 33.100 1.00 90.44 167 LEU A O 1
ATOM 1242 N N . PRO A 1 168 ? -15.771 3.821 33.584 1.00 86.50 168 PRO A N 1
ATOM 1243 C CA . PRO A 1 168 ? -16.633 2.663 33.316 1.00 86.50 168 PRO A CA 1
ATOM 1244 C C . PRO A 1 168 ? -16.507 2.121 31.886 1.00 86.50 168 PRO A C 1
ATOM 1246 O O . PRO A 1 168 ? -16.604 0.913 31.669 1.00 86.50 168 PRO A O 1
ATOM 1249 N N . HIS A 1 169 ? -16.260 3.003 30.913 1.00 85.12 169 HIS A N 1
ATOM 1250 C CA . HIS A 1 169 ? -16.020 2.618 29.522 1.00 85.12 169 HIS A CA 1
ATOM 1251 C C . HIS A 1 169 ? -14.747 1.776 29.378 1.00 85.12 169 HIS A C 1
ATOM 1253 O O . HIS A 1 169 ? -14.793 0.736 28.726 1.00 85.12 169 HIS A O 1
ATOM 1259 N N . GLY A 1 170 ? -13.666 2.134 30.080 1.00 86.25 170 GLY A N 1
ATOM 1260 C CA . GLY A 1 170 ? -12.423 1.361 30.107 1.00 86.25 170 GLY A CA 1
ATOM 1261 C C . GLY A 1 170 ? -12.594 -0.050 30.673 1.00 86.25 170 GLY A C 1
ATOM 1262 O O . GLY A 1 170 ? -12.045 -1.012 30.136 1.00 86.25 170 GLY A O 1
ATOM 1263 N N . ARG A 1 171 ? -13.439 -0.221 31.703 1.00 86.81 171 ARG A N 1
ATOM 1264 C CA . ARG A 1 171 ? -13.800 -1.556 32.225 1.00 86.81 171 ARG A CA 1
ATOM 1265 C C . ARG A 1 171 ? -14.506 -2.419 31.177 1.00 86.81 171 ARG A C 1
ATOM 1267 O O . ARG A 1 171 ? -14.183 -3.595 31.052 1.00 86.81 171 ARG A O 1
ATOM 1274 N N . ARG A 1 172 ? -15.430 -1.840 30.402 1.00 89.50 172 ARG A N 1
ATOM 1275 C CA . ARG A 1 172 ? -16.116 -2.554 29.310 1.00 89.50 172 ARG A CA 1
ATOM 1276 C C . ARG A 1 172 ? -15.162 -2.895 28.168 1.00 89.50 172 ARG A C 1
ATOM 1278 O O . ARG A 1 172 ? -15.201 -4.020 27.694 1.00 89.50 172 ARG A O 1
ATOM 1285 N N . MET A 1 173 ? -14.279 -1.972 27.780 1.00 87.25 173 MET A N 1
ATOM 1286 C CA . MET A 1 173 ? -13.247 -2.223 26.764 1.00 87.25 173 MET A CA 1
ATOM 1287 C C . MET A 1 173 ? -12.356 -3.403 27.161 1.00 87.25 173 MET A C 1
ATOM 1289 O O . MET A 1 173 ? -12.214 -4.343 26.387 1.00 87.25 173 MET A O 1
ATOM 1293 N N . ARG A 1 174 ? -11.835 -3.410 28.397 1.00 85.56 174 ARG A N 1
ATOM 1294 C CA . ARG A 1 174 ? -11.018 -4.518 28.922 1.00 85.56 174 ARG A CA 1
ATOM 1295 C C . ARG A 1 174 ? -11.775 -5.845 28.999 1.00 85.56 174 ARG A C 1
ATOM 1297 O O . ARG A 1 174 ? -11.186 -6.882 28.718 1.00 85.56 174 ARG A O 1
ATOM 1304 N N . ALA A 1 175 ? -13.064 -5.824 29.336 1.00 87.06 175 ALA A N 1
ATOM 1305 C CA . ALA A 1 175 ? -13.884 -7.033 29.339 1.00 87.06 175 ALA A CA 1
ATOM 1306 C C . ALA A 1 175 ? -14.031 -7.628 27.927 1.00 87.06 175 ALA A C 1
ATOM 1308 O O . ALA A 1 175 ? -13.827 -8.826 27.748 1.00 87.06 175 ALA A O 1
ATOM 1309 N N . VAL A 1 176 ? -14.315 -6.790 26.920 1.00 86.56 176 VAL A N 1
ATOM 1310 C CA . VAL A 1 176 ? -14.427 -7.220 25.512 1.00 86.56 176 VAL A CA 1
ATOM 1311 C C . VAL A 1 176 ? -13.085 -7.719 24.969 1.00 86.56 176 VAL A C 1
ATOM 1313 O O . VAL A 1 176 ? -13.052 -8.718 24.261 1.00 86.56 176 VAL A O 1
ATOM 1316 N N . LEU A 1 177 ? -11.990 -7.052 25.344 1.00 80.56 177 LEU A N 1
ATOM 1317 C CA . LEU A 1 177 ? -10.606 -7.446 25.058 1.00 80.56 177 LEU A CA 1
ATOM 1318 C C . LEU A 1 177 ? -10.263 -8.850 25.575 1.00 80.56 177 LEU A C 1
ATOM 1320 O O . LEU A 1 177 ? -9.599 -9.616 24.887 1.00 80.56 177 LEU A O 1
ATOM 1324 N N . GLN A 1 178 ? -10.674 -9.167 26.805 1.00 84.38 178 GLN A N 1
ATOM 1325 C CA . GLN A 1 178 ? -10.353 -10.444 27.443 1.00 84.38 178 GLN A CA 1
ATOM 1326 C C . GLN A 1 178 ? -11.206 -11.589 26.902 1.00 84.38 178 GLN A C 1
ATOM 1328 O O . GLN A 1 178 ? -10.684 -12.666 26.625 1.00 84.38 178 GLN A O 1
ATOM 1333 N N . ASN A 1 179 ? -12.520 -11.377 26.796 1.00 85.50 179 ASN A N 1
ATOM 1334 C CA . ASN A 1 179 ? -13.445 -12.371 26.270 1.00 85.50 179 ASN A CA 1
ATOM 1335 C C . ASN A 1 179 ? -14.720 -11.685 25.760 1.00 85.50 179 ASN A C 1
ATOM 1337 O O . ASN A 1 179 ? -15.626 -11.359 26.535 1.00 85.50 179 ASN A O 1
ATOM 1341 N N . ARG A 1 180 ? -14.769 -11.461 24.441 1.00 86.81 180 ARG A N 1
ATOM 1342 C CA . ARG A 1 180 ? -15.885 -10.797 23.759 1.00 86.81 180 ARG A CA 1
ATOM 1343 C C . ARG A 1 180 ? -17.212 -11.516 24.011 1.00 86.81 180 ARG A C 1
ATOM 1345 O O . ARG A 1 180 ? -18.162 -10.866 24.438 1.00 86.81 180 ARG A O 1
ATOM 1352 N N . ASP A 1 181 ? -17.251 -12.832 23.831 1.00 85.81 181 ASP A N 1
ATOM 1353 C CA . ASP A 1 181 ? -18.485 -13.623 23.922 1.00 85.81 181 ASP A CA 1
ATOM 1354 C C . ASP A 1 181 ? -19.054 -13.624 25.347 1.00 85.81 181 ASP A C 1
ATOM 1356 O O . ASP A 1 181 ? -20.254 -13.442 25.562 1.00 85.81 181 ASP A O 1
ATOM 1360 N N . LEU A 1 182 ? -18.183 -13.742 26.355 1.00 90.75 182 LEU A N 1
ATOM 1361 C CA . LEU A 1 182 ? -18.583 -13.658 27.759 1.00 90.75 182 LEU A CA 1
ATOM 1362 C C . LEU A 1 182 ? -19.101 -12.259 28.121 1.00 90.75 182 LEU A C 1
ATOM 1364 O O . LEU A 1 182 ? -20.047 -12.132 28.902 1.00 90.75 182 LEU A O 1
ATOM 1368 N N . ALA A 1 183 ? -18.494 -11.207 27.568 1.00 89.38 183 ALA A N 1
ATOM 1369 C CA . ALA A 1 183 ? -18.959 -9.840 27.768 1.00 89.38 183 ALA A CA 1
ATOM 1370 C C . ALA A 1 183 ? -20.355 -9.628 27.152 1.00 89.38 183 ALA A C 1
ATOM 1372 O O . ALA A 1 183 ? -21.218 -9.029 27.801 1.00 89.38 183 ALA A O 1
ATOM 1373 N N . GLU A 1 184 ? -20.611 -10.168 25.955 1.00 90.12 184 GLU A N 1
ATOM 1374 C CA . GLU A 1 184 ? -21.933 -10.132 25.310 1.00 90.12 184 GLU A CA 1
ATOM 1375 C C . GLU A 1 184 ? -22.986 -10.890 26.119 1.00 90.12 184 GLU A C 1
ATOM 1377 O O . GLU A 1 184 ? -24.062 -10.349 26.379 1.00 90.12 184 GLU A O 1
ATOM 1382 N N . ALA A 1 185 ? -22.653 -12.086 26.618 1.00 91.69 185 ALA A N 1
ATOM 1383 C CA . ALA A 1 185 ? -23.539 -12.878 27.473 1.00 91.69 185 ALA A CA 1
ATOM 1384 C C . ALA A 1 185 ? -23.913 -12.155 28.783 1.00 91.69 185 ALA A C 1
ATOM 1386 O O . ALA A 1 185 ? -24.988 -12.369 29.339 1.00 91.69 185 ALA A O 1
ATOM 1387 N N . ARG A 1 186 ? -23.043 -11.260 29.273 1.00 92.44 186 ARG A N 1
ATOM 1388 C CA . ARG A 1 186 ? -23.291 -10.394 30.440 1.00 92.44 186 ARG A CA 1
ATOM 1389 C C . ARG A 1 186 ? -24.015 -9.085 30.093 1.00 92.44 186 ARG A C 1
ATOM 1391 O O . ARG A 1 186 ? -24.148 -8.222 30.959 1.00 92.44 186 ARG A O 1
ATOM 1398 N N . GLY A 1 187 ? -24.484 -8.923 28.854 1.00 90.38 187 GLY A N 1
ATOM 1399 C CA . GLY A 1 187 ? -25.253 -7.764 28.396 1.00 90.38 187 GLY A CA 1
ATOM 1400 C C . GLY A 1 187 ? -24.406 -6.553 27.988 1.00 90.38 187 GLY A C 1
ATOM 1401 O O . GLY A 1 187 ? -24.943 -5.455 27.817 1.00 90.38 187 GLY A O 1
ATOM 1402 N N . VAL A 1 188 ? -23.085 -6.704 27.826 1.00 91.25 188 VAL A N 1
ATOM 1403 C CA . VAL A 1 188 ? -22.236 -5.629 27.296 1.00 91.25 188 VAL A CA 1
ATOM 1404 C C . VAL A 1 188 ? -22.456 -5.528 25.790 1.00 91.25 188 VAL A C 1
ATOM 1406 O O . VAL A 1 188 ? -22.154 -6.448 25.041 1.00 91.25 188 VAL A O 1
ATOM 1409 N N . ASN A 1 189 ? -22.951 -4.380 25.326 1.00 91.25 189 ASN A N 1
ATOM 1410 C CA . ASN A 1 189 ? -23.094 -4.117 23.895 1.00 91.25 189 ASN A CA 1
ATOM 1411 C C . ASN A 1 189 ? -21.716 -3.862 23.258 1.00 91.25 189 ASN A C 1
ATOM 1413 O O . ASN A 1 189 ? -21.257 -2.718 23.210 1.00 91.25 189 ASN A O 1
ATOM 1417 N N . THR A 1 190 ? -21.069 -4.921 22.775 1.00 87.50 190 THR A N 1
ATOM 1418 C CA . THR A 1 190 ? -19.750 -4.901 22.118 1.00 87.50 190 THR A CA 1
ATOM 1419 C C . THR A 1 190 ? -19.681 -3.911 20.969 1.00 87.50 190 THR A C 1
ATOM 1421 O O . THR A 1 190 ? -18.737 -3.137 20.904 1.00 87.50 190 THR A O 1
ATOM 1424 N N . SER A 1 191 ? -20.730 -3.808 20.150 1.00 86.81 191 SER A N 1
ATOM 1425 C CA . SER A 1 191 ? -20.780 -2.840 19.045 1.00 86.81 191 SER A CA 1
ATOM 1426 C C . SER A 1 191 ? -20.708 -1.377 19.510 1.00 86.81 191 SER A C 1
ATOM 1428 O O . SER A 1 191 ? -20.174 -0.524 18.806 1.00 86.81 191 SER A O 1
ATOM 1430 N N . ARG A 1 192 ? -21.271 -1.035 20.678 1.00 88.69 192 ARG A N 1
ATOM 1431 C CA . ARG A 1 192 ? -21.102 0.309 21.262 1.00 88.69 192 ARG A CA 1
ATOM 1432 C C . ARG A 1 192 ? -19.701 0.494 21.829 1.00 88.69 192 ARG A C 1
ATOM 1434 O O . ARG A 1 192 ? -19.174 1.597 21.731 1.00 88.69 192 ARG A O 1
ATOM 1441 N N . VAL A 1 193 ? -19.130 -0.549 22.432 1.00 89.25 193 VAL A N 1
ATOM 1442 C CA . VAL A 1 193 ? -17.756 -0.503 22.946 1.00 89.25 193 VAL A CA 1
ATOM 1443 C C . VAL A 1 193 ? -16.786 -0.271 21.787 1.00 89.25 193 VAL A C 1
ATOM 1445 O O . VAL A 1 193 ? -16.017 0.675 21.860 1.00 89.25 193 VAL A O 1
ATOM 1448 N N . ASP A 1 194 ? -16.897 -1.027 20.695 1.00 87.38 194 ASP A N 1
ATOM 1449 C CA . ASP A 1 194 ? -16.065 -0.885 19.496 1.00 87.38 194 ASP A CA 1
ATOM 1450 C C . ASP A 1 194 ? -16.143 0.533 18.902 1.00 87.38 194 ASP A C 1
ATOM 1452 O O . ASP A 1 194 ? -15.108 1.142 18.643 1.00 87.38 194 ASP A O 1
ATOM 1456 N N . ARG A 1 195 ? -17.347 1.119 18.781 1.00 90.12 195 ARG A N 1
ATOM 1457 C CA . ARG A 1 195 ? -17.518 2.516 18.328 1.00 90.12 195 ARG A CA 1
ATOM 1458 C C . ARG A 1 195 ? -16.805 3.531 19.213 1.00 90.12 195 ARG A C 1
ATOM 1460 O O . ARG A 1 195 ? -16.164 4.441 18.700 1.00 90.12 195 ARG A O 1
ATOM 1467 N N . VAL A 1 196 ? -16.923 3.396 20.533 1.00 90.00 196 VAL A N 1
ATOM 1468 C CA . VAL A 1 196 ? -16.251 4.302 21.479 1.00 90.00 196 VAL A CA 1
ATOM 1469 C C . VAL A 1 196 ? -14.736 4.119 21.402 1.00 90.00 196 VAL A C 1
ATOM 1471 O O . VAL A 1 196 ? -14.006 5.105 21.371 1.00 90.00 196 VAL A O 1
ATOM 1474 N N . THR A 1 197 ? -14.260 2.878 21.297 1.00 89.00 197 THR A N 1
ATOM 1475 C CA . THR A 1 197 ? -12.841 2.563 21.109 1.00 89.00 197 THR A CA 1
ATOM 1476 C C . THR A 1 197 ? -12.302 3.184 19.817 1.00 89.00 197 THR A C 1
ATOM 1478 O O . THR A 1 197 ? -11.239 3.804 19.839 1.00 89.00 197 THR A O 1
ATOM 1481 N N . PHE A 1 198 ? -13.049 3.091 18.711 1.00 89.88 198 PHE A N 1
ATOM 1482 C CA . PHE A 1 198 ? -12.693 3.719 17.435 1.00 89.88 198 PHE A CA 1
ATOM 1483 C C . PHE A 1 198 ? -12.702 5.244 17.497 1.00 89.88 198 PHE A C 1
ATOM 1485 O O . PHE A 1 198 ? -11.783 5.867 16.964 1.00 89.88 198 PHE A O 1
ATOM 1492 N N . PHE A 1 199 ? -13.693 5.841 18.162 1.00 93.50 199 PHE A N 1
ATOM 1493 C CA . PHE A 1 199 ? -13.760 7.285 18.373 1.00 93.50 199 PHE A CA 1
ATOM 1494 C C . PHE A 1 199 ? -12.522 7.791 19.118 1.00 93.50 199 PHE A C 1
ATOM 1496 O O . PHE A 1 199 ? -11.854 8.708 18.651 1.00 93.50 199 PHE A O 1
ATOM 1503 N N . VAL A 1 200 ? -12.174 7.150 20.240 1.00 91.00 200 VAL A N 1
ATOM 1504 C CA . VAL A 1 200 ? -11.016 7.549 21.048 1.00 91.00 200 VAL A CA 1
ATOM 1505 C C . VAL A 1 200 ? -9.713 7.317 20.291 1.00 91.00 200 VAL A C 1
ATOM 1507 O O . VAL A 1 200 ? -8.895 8.225 20.213 1.00 91.00 200 VAL A O 1
ATOM 1510 N N . GLY A 1 201 ? -9.509 6.136 19.704 1.00 89.94 201 GLY A N 1
ATOM 1511 C CA . GLY A 1 201 ? -8.263 5.834 18.999 1.00 89.94 201 GLY A CA 1
ATOM 1512 C C . GLY A 1 201 ? -8.022 6.732 17.784 1.00 89.94 201 GLY A C 1
ATOM 1513 O O . GLY A 1 201 ? -6.908 7.212 17.596 1.00 89.94 201 GLY A O 1
ATOM 1514 N N . SER A 1 202 ? -9.066 7.012 16.997 1.00 92.56 202 SER A N 1
ATOM 1515 C CA . SER A 1 202 ? -8.974 7.923 15.844 1.00 92.56 202 SER A CA 1
ATOM 1516 C C . SER A 1 202 ? -8.827 9.379 16.295 1.00 92.56 202 SER A C 1
ATOM 1518 O O . SER A 1 202 ? -8.040 10.120 15.716 1.00 92.56 202 SER A O 1
ATOM 1520 N N . GLY A 1 203 ? -9.502 9.781 17.377 1.00 93.56 203 GLY A N 1
ATOM 1521 C CA . GLY A 1 203 ? -9.339 11.105 17.977 1.00 93.56 203 GLY A CA 1
ATOM 1522 C C . GLY A 1 203 ? -7.918 11.357 18.492 1.00 93.56 203 GLY A C 1
ATOM 1523 O O . GLY A 1 203 ? -7.359 12.425 18.252 1.00 93.56 203 GLY A O 1
ATOM 1524 N N . LEU A 1 204 ? -7.292 10.367 19.140 1.00 91.94 204 LEU A N 1
ATOM 1525 C CA . LEU A 1 204 ? -5.891 10.449 19.577 1.00 91.94 204 LEU A CA 1
ATOM 1526 C C . LEU A 1 204 ? -4.920 10.583 18.393 1.00 91.94 204 LEU A C 1
ATOM 1528 O O . LEU A 1 204 ? -3.976 11.368 18.468 1.00 91.94 204 LEU A O 1
ATOM 1532 N N . ALA A 1 205 ? -5.177 9.883 17.285 1.00 91.25 205 ALA A N 1
ATOM 1533 C CA . ALA A 1 205 ? -4.425 10.076 16.044 1.00 91.25 205 ALA A CA 1
ATOM 1534 C C . ALA A 1 205 ? -4.627 11.490 15.463 1.00 91.25 205 ALA A C 1
ATOM 1536 O O . ALA A 1 205 ? -3.669 12.103 14.996 1.00 91.25 205 ALA A O 1
ATOM 1537 N N . GLY A 1 206 ? -5.835 12.053 15.578 1.00 92.81 206 GLY A N 1
ATOM 1538 C CA . GLY A 1 206 ? -6.112 13.454 15.251 1.00 92.81 206 GLY A CA 1
ATOM 1539 C C . GLY A 1 206 ? -5.272 14.441 16.070 1.00 92.81 206 GLY A C 1
ATOM 1540 O O . GLY A 1 206 ? -4.681 15.358 15.504 1.00 92.81 206 GLY A O 1
ATOM 1541 N N . LEU A 1 207 ? -5.134 14.221 17.384 1.00 94.50 207 LEU A N 1
ATOM 1542 C CA . LEU A 1 207 ? -4.253 15.031 18.244 1.00 94.50 207 LEU A CA 1
ATOM 1543 C C . LEU A 1 207 ? -2.783 14.933 17.819 1.00 94.50 207 LEU A C 1
ATOM 1545 O O . LEU A 1 207 ? -2.079 15.943 17.801 1.00 94.50 207 LEU A O 1
ATOM 1549 N N . ALA A 1 208 ? -2.328 13.738 17.430 1.00 91.56 208 ALA A N 1
ATOM 1550 C CA . ALA A 1 208 ? -0.992 13.563 16.869 1.00 91.56 208 ALA A CA 1
ATOM 1551 C C . ALA A 1 208 ? -0.813 14.376 15.573 1.00 91.56 208 ALA A C 1
ATOM 1553 O O . ALA A 1 208 ? 0.244 14.966 15.370 1.00 91.56 208 ALA A O 1
ATOM 1554 N N . GLY A 1 209 ? -1.856 14.491 14.743 1.00 91.06 209 GLY A N 1
ATOM 1555 C CA . GLY A 1 209 ? -1.876 15.360 13.562 1.00 91.06 209 GLY A CA 1
ATOM 1556 C C . GLY A 1 209 ? -1.619 16.834 13.876 1.00 91.06 209 GLY A C 1
ATOM 1557 O O . GLY A 1 209 ? -0.793 17.466 13.220 1.00 91.06 209 GLY A O 1
ATOM 1558 N N . VAL A 1 210 ? -2.246 17.364 14.932 1.00 92.38 210 VAL A N 1
ATOM 1559 C CA . VAL A 1 210 ? -1.995 18.737 15.418 1.00 92.38 210 VAL A CA 1
ATOM 1560 C C . VAL A 1 210 ? -0.557 18.901 15.931 1.00 92.38 210 VAL A C 1
ATOM 1562 O O . VAL A 1 210 ? 0.061 19.951 15.778 1.00 92.38 210 VAL A O 1
ATOM 1565 N N . ALA A 1 211 ? 0.027 17.856 16.518 1.00 90.81 211 ALA A N 1
ATOM 1566 C CA . ALA A 1 211 ? 1.431 17.885 16.922 1.00 90.81 211 ALA A CA 1
ATOM 1567 C C . ALA A 1 211 ? 2.385 17.876 15.711 1.00 90.81 211 ALA A C 1
ATOM 1569 O O . ALA A 1 211 ? 3.388 18.589 15.715 1.00 90.81 211 ALA A O 1
ATOM 1570 N N . VAL A 1 212 ? 2.060 17.124 14.653 1.00 89.31 212 VAL A N 1
ATOM 1571 C CA . VAL A 1 212 ? 2.852 17.061 13.410 1.00 89.31 212 VAL A CA 1
ATOM 1572 C C . VAL A 1 212 ? 2.932 18.424 12.719 1.00 89.31 212 VAL A C 1
ATOM 1574 O O . VAL A 1 212 ? 4.004 18.783 12.233 1.00 89.31 212 VAL A O 1
ATOM 1577 N N . THR A 1 213 ? 1.868 19.238 12.746 1.00 89.44 213 THR A N 1
ATOM 1578 C CA . THR A 1 213 ? 1.897 20.590 12.146 1.00 89.44 213 THR A CA 1
ATOM 1579 C C . THR A 1 213 ? 2.934 21.519 12.787 1.00 89.44 213 THR A C 1
ATOM 1581 O O . THR A 1 213 ? 3.346 22.502 12.174 1.00 89.44 213 THR A O 1
ATOM 1584 N N . LEU A 1 214 ? 3.395 21.223 14.011 1.00 87.75 214 LEU A N 1
ATOM 1585 C CA . LEU A 1 214 ? 4.469 21.982 14.662 1.00 87.75 214 LEU A CA 1
ATOM 1586 C C . LEU A 1 214 ? 5.864 21.624 14.127 1.00 87.75 214 LEU A C 1
ATOM 1588 O O . LEU A 1 214 ? 6.783 22.441 14.243 1.00 87.75 214 LEU A O 1
ATOM 1592 N N . LEU A 1 215 ? 6.030 20.429 13.549 1.00 84.44 215 LEU A N 1
ATOM 1593 C CA . LEU A 1 215 ? 7.305 19.945 13.016 1.00 84.44 215 LEU A CA 1
ATOM 1594 C C . LEU A 1 215 ? 7.587 20.479 11.609 1.00 84.44 215 LEU A C 1
ATOM 1596 O O . LEU A 1 215 ? 8.738 20.783 11.300 1.00 84.44 215 LEU A O 1
ATOM 1600 N N . GLY A 1 216 ? 6.563 20.646 10.771 1.00 84.81 216 GLY A N 1
ATOM 1601 C CA . GLY A 1 216 ? 6.747 21.120 9.403 1.00 84.81 216 GLY A CA 1
ATOM 1602 C C . GLY A 1 216 ? 5.453 21.212 8.591 1.00 84.81 216 GLY A C 1
ATOM 1603 O O . GLY A 1 216 ? 4.366 21.023 9.140 1.00 84.81 216 GLY A O 1
ATOM 1604 N N . PRO A 1 217 ? 5.566 21.524 7.286 1.00 83.31 217 PRO A N 1
ATOM 1605 C CA . PRO A 1 217 ? 4.439 21.542 6.362 1.00 83.31 217 PRO A CA 1
ATOM 1606 C C . PRO A 1 217 ? 3.769 20.174 6.273 1.00 83.31 217 PRO A C 1
ATOM 1608 O O . PRO A 1 217 ? 4.438 19.139 6.285 1.00 83.31 217 PRO A O 1
ATOM 1611 N N . VAL A 1 218 ? 2.451 20.181 6.130 1.00 86.44 218 VAL A N 1
ATOM 1612 C CA . VAL A 1 218 ? 1.629 18.979 6.135 1.00 86.44 218 VAL A CA 1
ATOM 1613 C C . VAL A 1 218 ? 0.875 18.859 4.820 1.00 86.44 218 VAL A C 1
ATOM 1615 O O . VAL A 1 218 ? 0.346 19.840 4.307 1.00 86.44 218 VAL A O 1
ATOM 1618 N N . GLY A 1 219 ? 0.850 17.655 4.259 1.00 87.12 219 GLY A N 1
ATOM 1619 C CA . GLY A 1 219 ? 0.151 17.363 3.012 1.00 87.12 219 GLY A CA 1
ATOM 1620 C C . GLY A 1 219 ? -0.781 16.158 3.127 1.00 87.12 219 GLY A C 1
ATOM 1621 O O . GLY A 1 219 ? -0.781 15.470 4.153 1.00 87.12 219 GLY A O 1
ATOM 1622 N N . PRO A 1 220 ? -1.520 15.839 2.052 1.00 87.00 220 PRO A N 1
ATOM 1623 C CA . PRO A 1 220 ? -2.508 14.760 2.047 1.00 87.00 220 PRO A CA 1
ATOM 1624 C C . PRO A 1 220 ? -1.918 13.374 2.336 1.00 87.00 220 PRO A C 1
ATOM 1626 O O . PRO A 1 220 ? -2.605 12.494 2.822 1.00 87.00 220 PRO A O 1
ATOM 1629 N N . SER A 1 221 ? -0.631 13.150 2.067 1.00 83.50 221 SER A N 1
ATOM 1630 C CA . SER A 1 221 ? 0.034 11.866 2.323 1.00 83.50 221 SER A CA 1
ATOM 1631 C C . SER A 1 221 ? 0.714 11.778 3.693 1.00 83.50 221 SER A C 1
ATOM 1633 O O . SER A 1 221 ? 1.346 10.760 3.982 1.00 83.50 221 SER A O 1
ATOM 1635 N N . VAL A 1 222 ? 0.605 12.804 4.552 1.00 85.00 222 VAL A N 1
ATOM 1636 C CA . VAL A 1 222 ? 1.315 12.841 5.847 1.00 85.00 222 V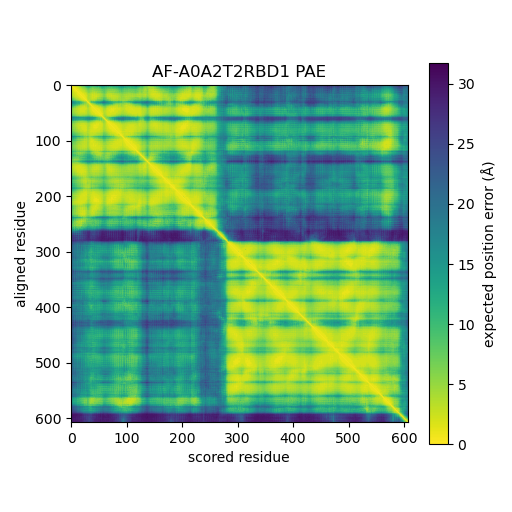AL A CA 1
ATOM 1637 C C . VAL A 1 222 ? 1.020 11.605 6.697 1.00 85.00 222 VAL A C 1
ATOM 1639 O O . VAL A 1 222 ? 1.917 11.059 7.332 1.00 85.00 222 VAL A O 1
ATOM 1642 N N . GLY A 1 223 ? -0.221 11.116 6.654 1.00 81.38 223 GLY A N 1
ATOM 1643 C CA . GLY A 1 223 ? -0.668 9.966 7.426 1.00 81.38 223 GLY A CA 1
ATOM 1644 C C . GLY A 1 223 ? 0.121 8.697 7.125 1.00 81.38 223 GLY A C 1
ATOM 1645 O O . GLY A 1 223 ? 0.546 8.001 8.045 1.00 81.38 223 GLY A O 1
ATOM 1646 N N . THR A 1 224 ? 0.362 8.421 5.841 1.00 74.56 224 THR A N 1
ATOM 1647 C CA . THR A 1 224 ? 1.082 7.215 5.397 1.00 74.56 224 THR A CA 1
ATOM 1648 C C . THR A 1 224 ? 2.531 7.167 5.859 1.00 74.56 224 THR A C 1
ATOM 1650 O O . THR A 1 224 ? 3.024 6.080 6.156 1.00 74.56 224 THR A O 1
ATOM 1653 N N . LEU A 1 225 ? 3.187 8.326 5.980 1.00 69.31 225 LEU A N 1
ATOM 1654 C CA . LEU A 1 225 ? 4.579 8.418 6.425 1.00 69.31 225 LEU A CA 1
ATOM 1655 C C . LEU A 1 225 ? 4.731 7.962 7.882 1.00 69.31 225 LEU A C 1
ATOM 1657 O O . LEU A 1 225 ? 5.619 7.177 8.188 1.00 69.31 225 LEU A O 1
ATOM 1661 N N . TYR A 1 226 ? 3.826 8.387 8.767 1.00 79.94 226 TYR A N 1
ATOM 1662 C CA . TYR A 1 226 ? 3.880 8.029 10.191 1.00 79.94 226 TYR A CA 1
ATOM 1663 C C . TYR A 1 226 ? 3.240 6.672 10.510 1.00 79.94 226 TYR A C 1
ATOM 1665 O O . TYR A 1 226 ? 3.511 6.088 11.561 1.00 79.94 226 TYR A O 1
ATOM 1673 N N . LEU A 1 227 ? 2.375 6.160 9.629 1.00 75.56 227 LEU A N 1
ATOM 1674 C CA . LEU A 1 227 ? 1.638 4.919 9.856 1.00 75.56 227 LEU A CA 1
ATOM 1675 C C . LEU A 1 227 ? 2.568 3.706 9.975 1.00 75.56 227 LEU A C 1
ATOM 1677 O O . LEU A 1 227 ? 2.394 2.893 10.883 1.00 75.56 227 LEU A O 1
ATOM 1681 N N . VAL A 1 228 ? 3.544 3.584 9.070 1.00 65.06 228 VAL A N 1
ATOM 1682 C CA . VAL A 1 228 ? 4.480 2.445 9.040 1.00 65.06 228 VAL A CA 1
ATOM 1683 C C . VAL A 1 228 ? 5.304 2.393 10.328 1.00 65.06 228 VAL A C 1
ATOM 1685 O O . VAL A 1 228 ? 5.369 1.345 10.974 1.00 65.06 22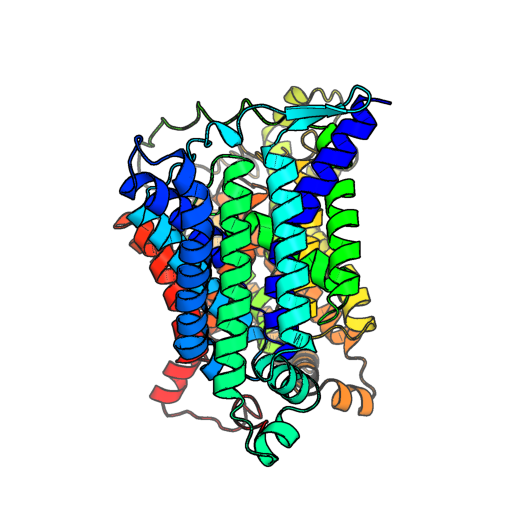8 VAL A O 1
ATOM 1688 N N . ASP A 1 229 ? 5.845 3.535 10.750 1.00 63.34 229 ASP A N 1
ATOM 1689 C CA . ASP A 1 229 ? 6.636 3.654 11.977 1.00 63.34 229 ASP A CA 1
ATOM 1690 C C . ASP A 1 229 ? 5.797 3.358 13.226 1.00 63.34 229 ASP A C 1
ATOM 1692 O O . ASP A 1 229 ? 6.231 2.630 14.122 1.00 63.34 229 ASP A O 1
ATOM 1696 N N . ALA A 1 230 ? 4.553 3.843 13.272 1.00 69.12 230 ALA A N 1
ATOM 1697 C CA . ALA A 1 230 ? 3.636 3.546 14.367 1.00 69.12 230 ALA A CA 1
ATOM 1698 C C . ALA A 1 230 ? 3.295 2.048 14.456 1.00 69.12 230 ALA A C 1
ATOM 1700 O O . ALA A 1 230 ? 3.247 1.495 15.557 1.00 69.12 230 ALA A O 1
ATOM 1701 N N . PHE A 1 231 ? 3.102 1.362 13.323 1.00 64.38 231 PHE A N 1
ATOM 1702 C CA . PHE A 1 231 ? 2.914 -0.093 13.310 1.00 64.38 231 PHE A CA 1
ATOM 1703 C C . PHE A 1 231 ? 4.141 -0.827 13.846 1.00 64.38 231 PHE A C 1
ATOM 1705 O O . PHE A 1 231 ? 3.992 -1.743 14.658 1.00 64.38 231 PHE A O 1
ATOM 1712 N N . LEU A 1 232 ? 5.342 -0.421 13.428 1.00 57.56 232 LEU A N 1
ATOM 1713 C CA . LEU A 1 232 ? 6.585 -1.012 13.914 1.00 57.56 232 LEU A CA 1
ATOM 1714 C C . LEU A 1 232 ? 6.700 -0.872 15.439 1.00 57.56 232 LEU A C 1
ATOM 1716 O O . LEU A 1 232 ? 6.985 -1.853 16.123 1.00 57.56 232 LEU A O 1
ATOM 1720 N N . ILE A 1 233 ? 6.382 0.306 15.982 1.00 61.88 233 ILE A N 1
ATOM 1721 C CA . ILE A 1 233 ? 6.359 0.567 17.429 1.00 61.88 233 ILE A CA 1
ATOM 1722 C C . ILE A 1 233 ? 5.384 -0.355 18.159 1.00 61.88 233 ILE A C 1
ATOM 1724 O O . ILE A 1 233 ? 5.731 -0.910 19.199 1.00 61.88 233 ILE A O 1
ATOM 1728 N N . VAL A 1 234 ? 4.168 -0.537 17.638 1.00 61.16 234 VAL A N 1
ATOM 1729 C CA . VAL A 1 234 ? 3.158 -1.396 18.278 1.00 61.16 234 VAL A CA 1
ATOM 1730 C C . VAL A 1 234 ? 3.576 -2.870 18.245 1.00 61.16 234 VAL A C 1
ATOM 1732 O O . VAL A 1 234 ? 3.341 -3.596 19.210 1.00 61.16 234 VAL A O 1
ATOM 1735 N N . ILE A 1 235 ? 4.225 -3.319 17.168 1.00 57.12 235 ILE A N 1
ATOM 1736 C CA . ILE A 1 235 ? 4.729 -4.693 17.050 1.00 57.12 235 ILE A CA 1
ATOM 1737 C C . ILE A 1 235 ? 5.894 -4.925 18.017 1.00 57.12 235 ILE A C 1
ATOM 1739 O O . ILE A 1 235 ? 5.878 -5.906 18.759 1.00 57.12 235 ILE A O 1
ATOM 1743 N N . VAL A 1 236 ? 6.875 -4.017 18.044 1.00 50.78 236 VAL A N 1
ATOM 1744 C CA . VAL A 1 236 ? 8.046 -4.100 18.934 1.00 50.78 236 VAL A CA 1
ATOM 1745 C C . VAL A 1 236 ? 7.633 -3.963 20.401 1.00 50.78 236 VAL A C 1
ATOM 1747 O O . VAL A 1 236 ? 8.135 -4.684 21.258 1.00 50.78 236 VAL A O 1
ATOM 1750 N N . GLY A 1 237 ? 6.686 -3.070 20.693 1.00 54.94 237 GLY A N 1
ATOM 1751 C CA . GLY A 1 237 ? 6.156 -2.833 22.033 1.00 54.94 237 GLY A CA 1
ATOM 1752 C C . GLY A 1 237 ? 5.185 -3.904 22.542 1.00 54.94 237 GLY A C 1
ATOM 1753 O O . GLY A 1 237 ? 4.892 -3.944 23.735 1.00 54.94 237 GLY A O 1
ATOM 1754 N N . GLY A 1 238 ? 4.694 -4.786 21.673 1.00 50.66 238 GLY A N 1
ATOM 1755 C CA . GLY A 1 238 ? 3.689 -5.789 22.009 1.00 50.66 238 GLY A CA 1
ATOM 1756 C C . GLY A 1 238 ? 2.255 -5.264 21.879 1.00 50.66 238 GLY A C 1
ATOM 1757 O O . GLY A 1 238 ? 1.861 -4.242 22.448 1.00 50.66 238 GLY A O 1
ATOM 1758 N N . LEU A 1 239 ? 1.437 -6.017 21.141 1.00 52.06 239 LEU A N 1
ATOM 1759 C CA . LEU A 1 239 ? 0.055 -5.662 20.813 1.00 52.06 239 LEU A CA 1
ATOM 1760 C C . LEU A 1 239 ? -0.788 -5.535 22.094 1.00 52.06 239 LEU A C 1
ATOM 1762 O O . LEU A 1 239 ? -0.757 -6.415 22.956 1.00 52.06 239 LEU A O 1
ATOM 1766 N N . GLY A 1 240 ? -1.516 -4.424 22.242 1.00 53.91 240 GLY A N 1
ATOM 1767 C CA . GLY A 1 240 ? -2.382 -4.156 23.399 1.00 53.91 240 GLY A CA 1
ATOM 1768 C C . GLY A 1 240 ? -1.662 -3.759 24.699 1.00 53.91 240 GLY A C 1
ATOM 1769 O O . GLY A 1 240 ? -2.327 -3.524 25.706 1.00 53.91 240 GLY A O 1
ATOM 1770 N N . HIS A 1 241 ? -0.327 -3.641 24.701 1.00 65.31 241 HIS A N 1
ATOM 1771 C CA . HIS A 1 241 ? 0.456 -3.289 25.889 1.00 65.31 241 HIS A CA 1
ATOM 1772 C C . HIS A 1 241 ? 0.992 -1.853 25.799 1.00 65.31 241 HIS A C 1
ATOM 1774 O O . HIS A 1 241 ? 2.054 -1.591 25.237 1.00 65.31 241 HIS A O 1
ATOM 1780 N N . LEU A 1 242 ? 0.279 -0.906 26.419 1.00 65.25 242 LEU A N 1
ATOM 1781 C CA . LEU A 1 242 ? 0.630 0.525 26.405 1.00 65.25 242 LEU A CA 1
ATOM 1782 C C . LEU A 1 242 ? 2.071 0.806 26.859 1.00 65.25 242 LEU A C 1
ATOM 1784 O O . LEU A 1 242 ? 2.752 1.635 26.265 1.00 65.25 242 LEU A O 1
ATOM 1788 N N . ARG A 1 243 ? 2.562 0.091 27.882 1.00 69.56 243 ARG A N 1
ATOM 1789 C CA . ARG A 1 243 ? 3.915 0.295 28.431 1.00 69.56 243 ARG A CA 1
ATOM 1790 C C . ARG A 1 243 ? 5.022 -0.046 27.430 1.00 69.56 243 ARG A C 1
ATOM 1792 O O . ARG A 1 243 ? 6.016 0.668 27.377 1.00 69.56 243 ARG A O 1
ATOM 1799 N N . GLY A 1 244 ? 4.855 -1.103 26.636 1.00 61.38 244 GLY A N 1
ATOM 1800 C CA . GLY A 1 244 ? 5.857 -1.489 25.645 1.00 61.38 244 GLY A CA 1
ATOM 1801 C C . GLY A 1 244 ? 5.851 -0.576 24.417 1.00 61.38 244 GLY A C 1
ATOM 1802 O O . GLY A 1 244 ? 6.920 -0.252 23.907 1.00 61.38 244 GLY A O 1
ATOM 1803 N N . ALA A 1 245 ? 4.682 -0.066 24.007 1.00 61.34 245 ALA A N 1
ATOM 1804 C CA . ALA A 1 245 ? 4.580 0.941 22.946 1.00 61.34 245 ALA A CA 1
ATOM 1805 C C . ALA A 1 245 ? 5.320 2.246 23.305 1.00 61.34 245 ALA A C 1
ATOM 1807 O O . ALA A 1 245 ? 5.984 2.824 22.449 1.00 61.34 245 ALA A O 1
ATOM 1808 N N . VAL A 1 246 ? 5.275 2.670 24.577 1.00 69.62 246 VAL A N 1
ATOM 1809 C CA . VAL A 1 246 ? 6.044 3.827 25.080 1.00 69.62 246 VAL A CA 1
ATOM 1810 C C . VAL A 1 246 ? 7.547 3.620 24.901 1.00 69.62 246 VAL A C 1
ATOM 1812 O O . VAL A 1 246 ? 8.219 4.475 24.330 1.00 69.62 246 VAL A O 1
ATOM 1815 N N . VAL A 1 247 ? 8.076 2.476 25.343 1.00 68.56 247 VAL A N 1
ATOM 1816 C CA . VAL A 1 247 ? 9.515 2.177 25.241 1.00 68.56 247 VAL A CA 1
ATOM 1817 C C . VAL A 1 247 ? 9.958 2.070 23.778 1.00 68.56 247 VAL A C 1
ATOM 1819 O O . VAL A 1 247 ? 10.972 2.657 23.404 1.00 68.56 247 VAL A O 1
ATOM 1822 N N . ALA A 1 248 ? 9.182 1.380 22.936 1.00 57.06 248 ALA A N 1
ATOM 1823 C CA . ALA A 1 248 ? 9.490 1.207 21.517 1.00 57.06 248 ALA A CA 1
ATOM 1824 C C . ALA A 1 248 ? 9.460 2.532 20.732 1.00 57.06 248 ALA A C 1
ATOM 1826 O O . ALA A 1 248 ? 10.323 2.748 19.884 1.00 57.06 248 ALA A O 1
ATOM 1827 N N . ALA A 1 249 ? 8.521 3.436 21.039 1.00 60.84 249 ALA A N 1
ATOM 1828 C CA . ALA A 1 249 ? 8.407 4.735 20.373 1.00 60.84 249 ALA A CA 1
ATOM 1829 C C . ALA A 1 249 ? 9.622 5.632 20.623 1.00 60.84 249 ALA A C 1
ATOM 1831 O O . ALA A 1 249 ? 10.164 6.217 19.686 1.00 60.84 249 ALA A O 1
ATOM 1832 N N . PHE A 1 250 ? 10.086 5.707 21.873 1.00 71.75 250 PHE A N 1
ATOM 1833 C CA . PHE A 1 250 ? 11.282 6.480 22.200 1.00 71.75 250 PHE A CA 1
ATOM 1834 C C . PHE A 1 250 ? 12.555 5.831 21.647 1.00 71.75 250 PHE A C 1
ATOM 1836 O O . PHE A 1 250 ? 13.416 6.542 21.137 1.00 71.75 250 PHE A O 1
ATOM 1843 N N . ALA A 1 251 ? 12.659 4.498 21.676 1.00 67.25 251 ALA A N 1
ATOM 1844 C CA . ALA A 1 251 ? 13.803 3.787 21.107 1.00 67.25 251 ALA A CA 1
ATOM 1845 C C . ALA A 1 251 ? 13.927 4.003 19.587 1.00 67.25 251 ALA A C 1
ATOM 1847 O O . ALA A 1 251 ? 15.004 4.353 19.109 1.00 67.25 251 ALA A O 1
ATOM 1848 N N . LEU A 1 252 ? 12.828 3.851 18.834 1.00 60.06 252 LEU A N 1
ATOM 1849 C CA . LEU A 1 252 ? 12.806 4.074 17.383 1.00 60.06 252 LEU A CA 1
ATOM 1850 C C . LEU A 1 252 ? 12.980 5.553 17.018 1.00 60.06 252 LEU A C 1
ATOM 1852 O O . LEU A 1 252 ? 13.709 5.857 16.079 1.00 60.06 252 LEU A O 1
ATOM 1856 N N . GLY A 1 253 ? 12.384 6.469 17.790 1.00 58.34 253 GLY A N 1
ATOM 1857 C CA . GLY A 1 253 ? 12.555 7.911 17.601 1.00 58.34 253 GLY A CA 1
ATOM 1858 C C . GLY A 1 253 ? 14.013 8.348 17.731 1.00 58.34 253 GLY A C 1
ATOM 1859 O O . GLY A 1 253 ? 14.511 9.058 16.865 1.00 58.34 253 GLY A O 1
ATOM 1860 N N . VAL A 1 254 ? 14.725 7.865 18.758 1.00 69.62 254 VAL A N 1
ATOM 1861 C CA . VAL A 1 254 ? 16.165 8.121 18.919 1.00 69.62 254 VAL A CA 1
ATOM 1862 C C . VAL A 1 254 ? 16.957 7.491 17.771 1.00 69.62 254 VAL A C 1
ATOM 1864 O O . VAL A 1 254 ? 17.807 8.165 17.189 1.00 69.62 254 VAL A O 1
ATOM 1867 N N . LEU A 1 255 ? 16.650 6.244 17.398 1.00 63.81 255 LEU A N 1
ATOM 1868 C CA . LEU A 1 255 ? 17.360 5.510 16.348 1.00 63.81 255 LEU A CA 1
ATOM 1869 C C . LEU A 1 255 ? 17.241 6.178 14.966 1.00 63.81 255 LEU A C 1
ATOM 1871 O O . LEU A 1 255 ? 18.258 6.304 14.286 1.00 63.81 255 LEU A O 1
ATOM 1875 N N . ASN A 1 256 ? 16.060 6.683 14.587 1.00 57.47 256 ASN A N 1
ATOM 1876 C CA . ASN A 1 256 ? 15.870 7.407 13.322 1.00 57.47 256 ASN A CA 1
ATOM 1877 C C . ASN A 1 256 ? 16.731 8.677 13.248 1.00 57.47 256 ASN A C 1
ATOM 1879 O O . ASN A 1 256 ? 17.388 8.903 12.235 1.00 57.47 256 ASN A O 1
ATOM 1883 N N . THR A 1 257 ? 16.836 9.452 14.335 1.00 55.03 257 THR A N 1
ATOM 1884 C CA . THR A 1 257 ? 17.692 10.658 14.370 1.00 55.03 257 THR A CA 1
ATOM 1885 C C . THR A 1 257 ? 19.178 10.370 14.157 1.00 55.03 257 THR A C 1
ATOM 1887 O O . THR A 1 257 ? 19.890 11.195 13.589 1.00 55.03 257 THR A O 1
ATOM 1890 N N . PHE A 1 258 ? 19.672 9.206 14.596 1.00 54.16 258 PHE A N 1
ATOM 1891 C CA . PHE A 1 258 ? 21.070 8.818 14.370 1.00 54.16 258 PHE A CA 1
ATOM 1892 C C . PHE A 1 258 ? 21.334 8.380 12.922 1.00 54.16 258 PHE A C 1
ATOM 1894 O O . PHE A 1 258 ? 22.457 8.524 12.444 1.00 54.16 258 PHE A O 1
ATOM 1901 N N . VAL A 1 259 ? 20.309 7.895 12.215 1.00 49.53 259 VAL A N 1
ATOM 1902 C CA . VAL A 1 259 ? 20.380 7.519 10.793 1.00 49.53 259 VAL A CA 1
ATOM 1903 C C . VAL A 1 259 ? 20.218 8.747 9.885 1.00 49.53 259 VAL A C 1
ATOM 1905 O O . VAL A 1 259 ? 20.909 8.865 8.875 1.00 49.53 259 VAL A O 1
ATOM 1908 N N . GLU A 1 260 ? 19.389 9.716 10.282 1.00 48.03 260 GLU A N 1
ATOM 1909 C CA . GLU A 1 260 ? 19.191 10.987 9.566 1.00 48.03 260 GLU A CA 1
ATOM 1910 C C . GLU A 1 260 ? 20.413 11.923 9.609 1.00 48.03 260 GLU A C 1
ATOM 1912 O O . GLU A 1 260 ? 20.538 12.815 8.771 1.00 48.03 260 GLU A O 1
ATOM 1917 N N . PHE A 1 261 ? 21.369 11.699 10.518 1.00 42.00 261 PHE A N 1
ATOM 1918 C CA . PHE A 1 261 ? 22.602 12.493 10.616 1.00 42.00 261 PHE A CA 1
ATOM 1919 C C . PHE A 1 261 ? 23.545 12.336 9.401 1.00 42.00 261 PHE A C 1
ATOM 1921 O O . PHE A 1 261 ? 24.542 13.048 9.302 1.00 42.00 261 PHE A O 1
ATOM 1928 N N . SER A 1 262 ? 23.239 11.440 8.452 1.00 35.53 262 SER A N 1
ATOM 1929 C CA . SER A 1 262 ? 24.118 11.124 7.319 1.00 35.53 262 SER A CA 1
ATOM 1930 C C . SER A 1 262 ? 23.621 11.580 5.939 1.00 35.53 262 SER A C 1
ATOM 1932 O O . SER A 1 262 ? 24.259 11.228 4.944 1.00 35.53 262 SER A O 1
ATOM 1934 N N . THR A 1 263 ? 22.515 12.323 5.792 1.00 39.69 263 THR A N 1
ATOM 1935 C CA . THR A 1 263 ? 22.054 12.723 4.442 1.00 39.69 263 THR A CA 1
ATOM 1936 C C . THR A 1 263 ? 21.273 14.035 4.431 1.00 39.69 263 THR A C 1
ATOM 1938 O O . THR A 1 263 ? 20.246 14.180 5.087 1.00 39.69 263 THR A O 1
ATOM 1941 N N . SER A 1 264 ? 21.757 15.003 3.651 1.00 33.28 264 SER A N 1
ATOM 1942 C CA . SER A 1 264 ? 21.120 16.302 3.446 1.00 33.28 264 SER A CA 1
ATOM 1943 C C . SER A 1 264 ? 19.935 16.204 2.478 1.00 33.28 264 SER A C 1
ATOM 1945 O O . SER A 1 264 ? 20.062 15.759 1.339 1.00 33.28 264 SER A O 1
ATOM 1947 N N . ALA A 1 265 ? 18.771 16.669 2.933 1.00 39.91 265 ALA A N 1
ATOM 1948 C CA . ALA A 1 265 ? 17.510 16.656 2.202 1.00 39.91 265 ALA A CA 1
ATOM 1949 C C . ALA A 1 265 ? 16.986 18.082 1.983 1.00 39.91 265 ALA A C 1
ATOM 1951 O O . ALA A 1 265 ? 16.069 18.500 2.678 1.00 39.91 265 ALA A O 1
ATOM 1952 N N . THR A 1 266 ? 17.547 18.818 1.018 1.00 38.03 266 THR A N 1
ATOM 1953 C CA . THR A 1 266 ? 16.928 20.034 0.445 1.00 38.03 266 THR A CA 1
ATOM 1954 C C . THR A 1 266 ? 17.753 20.563 -0.729 1.00 38.03 266 THR A C 1
ATOM 1956 O O . THR A 1 266 ? 18.585 21.439 -0.539 1.00 38.03 266 THR A O 1
ATOM 1959 N N . LEU A 1 267 ? 17.539 20.027 -1.943 1.00 31.86 267 LEU A N 1
ATOM 1960 C CA . LEU A 1 267 ? 17.806 20.731 -3.221 1.00 31.86 267 LEU A CA 1
ATOM 1961 C C . LEU A 1 267 ? 17.337 19.973 -4.486 1.00 31.86 267 LEU A C 1
ATOM 1963 O O . LEU A 1 267 ? 17.933 20.104 -5.546 1.00 31.86 267 LEU A O 1
ATOM 1967 N N . ALA A 1 268 ? 16.260 19.180 -4.422 1.00 30.59 268 ALA A N 1
ATOM 1968 C CA . ALA A 1 268 ? 15.869 18.338 -5.565 1.00 30.59 268 ALA A CA 1
ATOM 1969 C C . ALA A 1 268 ? 14.357 18.313 -5.859 1.00 30.59 268 ALA A C 1
ATOM 1971 O O . ALA A 1 268 ? 13.803 17.255 -6.139 1.00 30.59 268 ALA A O 1
ATOM 1972 N N . ARG A 1 269 ? 13.654 19.458 -5.771 1.00 29.97 269 ARG A N 1
ATOM 1973 C CA . ARG A 1 269 ? 12.212 19.547 -6.117 1.00 29.97 269 ARG A CA 1
ATOM 1974 C C . ARG A 1 269 ? 11.763 20.851 -6.803 1.00 29.97 269 ARG A C 1
ATOM 1976 O O . ARG A 1 269 ? 10.696 21.360 -6.486 1.00 29.97 269 ARG A O 1
ATOM 1983 N N . ALA A 1 270 ? 12.519 21.388 -7.765 1.00 32.88 270 ALA A N 1
ATOM 1984 C CA . ALA A 1 270 ? 12.064 22.600 -8.471 1.00 32.88 270 ALA A CA 1
ATOM 1985 C C . ALA A 1 270 ? 12.479 22.757 -9.951 1.00 32.88 270 ALA A C 1
ATOM 1987 O O . ALA A 1 270 ? 12.562 23.889 -10.414 1.00 32.88 270 ALA A O 1
ATOM 1988 N N . ALA A 1 271 ? 12.724 21.682 -10.719 1.00 30.92 271 ALA A N 1
ATOM 1989 C CA . ALA A 1 271 ? 13.100 21.847 -12.138 1.00 30.92 271 ALA A CA 1
ATOM 1990 C C . ALA A 1 271 ? 12.818 20.650 -13.077 1.00 30.92 271 ALA A C 1
ATOM 1992 O O . ALA A 1 271 ? 13.611 20.389 -13.972 1.00 30.92 271 ALA A O 1
ATOM 1993 N N . VAL A 1 272 ? 11.720 19.899 -12.903 1.00 30.81 272 VAL A N 1
ATOM 1994 C CA . VAL A 1 272 ? 11.370 18.791 -13.840 1.00 30.81 272 VAL A CA 1
ATOM 1995 C C . VAL A 1 272 ? 9.939 18.906 -14.392 1.00 30.81 272 VAL A C 1
ATOM 1997 O O . VAL A 1 272 ? 9.477 18.094 -15.186 1.00 30.81 272 VAL A O 1
ATOM 2000 N N . LEU A 1 273 ? 9.226 19.974 -14.037 1.00 28.88 273 LEU A N 1
ATOM 2001 C CA . LEU A 1 273 ? 7.890 20.256 -14.545 1.00 28.88 273 LEU A CA 1
ATOM 2002 C C . LEU A 1 273 ? 8.003 21.220 -15.735 1.00 28.88 273 LEU A C 1
ATOM 2004 O O . LEU A 1 273 ? 7.860 22.415 -15.520 1.00 28.88 273 LEU A O 1
ATOM 2008 N N . LEU A 1 274 ? 8.350 20.722 -16.934 1.00 31.30 274 LEU A N 1
ATOM 2009 C CA . LEU A 1 274 ? 8.068 21.315 -18.263 1.00 31.30 274 LEU A CA 1
ATOM 2010 C C . LEU A 1 274 ? 8.858 20.572 -19.362 1.00 31.30 274 LEU A C 1
ATOM 2012 O O . LEU A 1 274 ? 10.003 20.914 -19.629 1.00 31.30 274 LEU A O 1
ATOM 2016 N N . MET A 1 275 ? 8.239 19.578 -20.008 1.00 25.19 275 MET A N 1
ATOM 2017 C CA . MET A 1 275 ? 8.330 19.332 -21.462 1.00 25.19 275 MET A CA 1
ATOM 2018 C C . MET A 1 275 ? 7.349 18.215 -21.841 1.00 25.19 275 MET A C 1
ATOM 2020 O O . MET A 1 275 ? 7.539 17.033 -21.568 1.00 25.19 275 MET A O 1
ATOM 2024 N N . VAL A 1 276 ? 6.233 18.680 -22.394 1.00 25.91 276 VAL A N 1
ATOM 2025 C CA . VAL A 1 276 ? 5.038 17.958 -22.825 1.00 25.91 276 VAL A CA 1
ATOM 2026 C C . VAL A 1 276 ? 5.328 17.301 -24.187 1.00 25.91 276 VAL A C 1
ATOM 2028 O O . VAL A 1 276 ? 5.855 17.974 -25.071 1.00 25.91 276 VAL A O 1
ATOM 2031 N N . PRO A 1 277 ? 5.018 16.011 -24.381 1.00 29.28 277 PRO A N 1
ATOM 2032 C CA . PRO A 1 277 ? 5.419 15.254 -25.560 1.00 29.28 277 PRO A CA 1
ATOM 2033 C C . PRO A 1 277 ? 4.567 15.604 -26.785 1.00 29.28 277 PRO A C 1
ATOM 2035 O O . PRO A 1 277 ? 3.345 15.725 -26.690 1.00 29.28 277 PRO A O 1
ATOM 2038 N N . VAL A 1 278 ? 5.210 15.681 -27.953 1.00 27.17 278 VAL A N 1
ATOM 2039 C CA . VAL A 1 278 ? 4.551 15.728 -29.264 1.00 27.17 278 VAL A CA 1
ATOM 2040 C C . VAL A 1 278 ? 5.168 14.665 -30.178 1.00 27.17 278 VAL A C 1
ATOM 2042 O O . VAL A 1 278 ? 6.386 14.550 -30.264 1.00 27.17 278 VAL A O 1
ATOM 2045 N N . VAL A 1 279 ? 4.273 13.966 -30.887 1.00 24.97 279 VAL A N 1
ATOM 2046 C CA . VAL A 1 279 ? 4.407 13.101 -32.082 1.00 24.97 279 VAL A CA 1
ATOM 2047 C C . VAL A 1 279 ? 4.035 11.620 -31.851 1.00 24.97 279 VAL A C 1
ATOM 2049 O O . VAL A 1 279 ? 4.515 10.938 -30.955 1.00 24.97 279 VAL A O 1
ATOM 2052 N N . MET A 1 280 ? 3.073 11.169 -32.668 1.00 27.97 280 MET A N 1
ATOM 2053 C CA . MET A 1 280 ? 2.139 10.052 -32.473 1.00 27.97 280 MET A CA 1
ATOM 2054 C C . MET A 1 280 ? 2.559 8.678 -33.046 1.00 27.97 280 MET A C 1
ATOM 2056 O O . MET A 1 280 ? 3.397 8.571 -33.935 1.00 27.97 280 MET A O 1
ATOM 2060 N N . SER A 1 281 ? 1.762 7.667 -32.642 1.00 39.62 281 SER A N 1
ATOM 2061 C CA . SER A 1 281 ? 1.412 6.382 -33.304 1.00 39.62 281 SER A CA 1
ATOM 2062 C C . SER A 1 281 ? 2.182 5.083 -32.971 1.00 39.62 281 SER A C 1
ATOM 2064 O O . SER A 1 281 ? 2.070 4.100 -33.700 1.00 39.62 281 SER A O 1
ATOM 2066 N N . GLY A 1 282 ? 2.828 5.017 -31.794 1.00 53.03 282 GLY A N 1
ATOM 2067 C CA . GLY A 1 282 ? 3.260 3.761 -31.124 1.00 53.03 282 GLY A CA 1
ATOM 2068 C C . GLY A 1 282 ? 2.617 3.487 -29.744 1.00 53.03 282 GLY A C 1
ATOM 2069 O O . GLY A 1 282 ? 2.738 2.401 -29.180 1.00 53.03 282 GLY A O 1
ATOM 2070 N N . PHE A 1 283 ? 1.882 4.461 -29.200 1.00 58.72 283 PHE A N 1
ATOM 2071 C CA . PHE A 1 283 ? 1.429 4.485 -27.802 1.00 58.72 283 PHE A CA 1
ATOM 2072 C C . PHE A 1 283 ? 0.519 3.309 -27.395 1.00 58.72 283 PHE A C 1
ATOM 2074 O O . PHE A 1 283 ? 0.704 2.732 -26.327 1.00 58.72 283 PHE A O 1
ATOM 2081 N N . GLU A 1 284 ? -0.436 2.912 -28.239 1.00 53.72 284 GLU A N 1
ATOM 2082 C CA . GLU A 1 284 ? -1.424 1.872 -27.900 1.00 53.72 284 GLU A CA 1
ATOM 2083 C C . GLU A 1 284 ? -0.797 0.477 -27.755 1.00 53.72 284 GLU A C 1
ATOM 2085 O O . GLU A 1 284 ? -1.177 -0.290 -26.868 1.00 53.72 284 GLU A O 1
ATOM 2090 N N . VAL A 1 285 ? 0.201 0.152 -28.587 1.00 57.97 285 VAL A N 1
ATOM 2091 C CA . VAL A 1 285 ? 0.904 -1.141 -28.539 1.00 57.97 285 VAL A CA 1
ATOM 2092 C C . VAL A 1 285 ? 1.775 -1.225 -27.287 1.00 57.97 285 VAL A C 1
ATOM 2094 O O . VAL A 1 285 ? 1.743 -2.240 -26.587 1.00 57.97 285 VAL A O 1
ATOM 2097 N N . SER A 1 286 ? 2.499 -0.151 -26.959 1.00 67.81 286 SER A N 1
ATOM 2098 C CA . SER A 1 286 ? 3.261 -0.056 -25.706 1.00 67.81 286 SER A CA 1
ATOM 2099 C C . SER A 1 286 ? 2.336 -0.165 -24.482 1.00 67.81 286 SER A C 1
ATOM 2101 O O . SER A 1 286 ? 2.587 -0.962 -23.574 1.00 67.81 286 SER A O 1
ATOM 2103 N N . LEU A 1 287 ? 1.187 0.522 -24.502 1.00 65.31 287 LEU A N 1
ATOM 2104 C CA . LEU A 1 287 ? 0.198 0.485 -23.424 1.00 65.31 287 LEU A CA 1
ATOM 2105 C C . LEU A 1 287 ? -0.369 -0.927 -23.191 1.00 65.31 287 LEU A C 1
ATOM 2107 O O . LEU A 1 287 ? -0.409 -1.401 -22.054 1.00 65.31 287 LEU A O 1
ATOM 2111 N N . LEU A 1 288 ? -0.766 -1.625 -24.259 1.00 63.47 288 LEU A N 1
ATOM 2112 C CA . LEU A 1 288 ? -1.271 -2.997 -24.166 1.00 63.47 288 LEU A CA 1
ATOM 2113 C C . LEU A 1 288 ? -0.191 -3.973 -23.693 1.00 63.47 288 LEU A C 1
ATOM 2115 O O . LEU A 1 288 ? -0.468 -4.824 -22.848 1.00 63.47 288 LEU A O 1
ATOM 2119 N N . THR A 1 289 ? 1.042 -3.837 -24.187 1.00 74.81 289 THR A N 1
ATOM 2120 C CA . THR A 1 289 ? 2.169 -4.684 -23.758 1.00 74.81 289 THR A CA 1
ATOM 2121 C C . THR A 1 289 ? 2.427 -4.525 -22.263 1.00 74.81 289 THR A C 1
ATOM 2123 O O . THR A 1 289 ? 2.567 -5.520 -21.549 1.00 74.81 289 THR A O 1
ATOM 2126 N N . ARG A 1 290 ? 2.377 -3.286 -21.760 1.00 80.31 290 ARG A N 1
ATOM 2127 C CA . ARG A 1 290 ? 2.485 -2.982 -20.331 1.00 80.31 290 ARG A CA 1
ATOM 2128 C C . ARG A 1 290 ? 1.417 -3.705 -19.512 1.00 80.31 290 ARG A C 1
ATOM 2130 O O . ARG A 1 290 ? 1.730 -4.330 -18.502 1.00 80.31 290 ARG A O 1
ATOM 2137 N N . PHE A 1 291 ? 0.162 -3.667 -19.955 1.00 77.81 291 PHE A N 1
ATOM 2138 C CA . PHE A 1 291 ? -0.937 -4.332 -19.249 1.00 77.81 291 PHE A CA 1
ATOM 2139 C C . PHE A 1 291 ? -0.795 -5.860 -19.251 1.00 77.81 291 PHE A C 1
ATOM 2141 O O . PHE A 1 291 ? -1.098 -6.502 -18.246 1.00 77.81 291 PHE A O 1
ATOM 2148 N N . LEU A 1 292 ? -0.285 -6.452 -20.337 1.00 74.56 292 LEU A N 1
ATOM 2149 C CA . LEU A 1 292 ? 0.005 -7.888 -20.407 1.00 74.56 292 LEU A CA 1
ATOM 2150 C C . LEU A 1 292 ? 1.141 -8.297 -19.457 1.00 74.56 292 LEU A C 1
ATOM 2152 O O . LEU A 1 292 ? 1.026 -9.319 -18.780 1.00 74.56 292 LEU A O 1
ATOM 2156 N N . ALA A 1 293 ? 2.200 -7.488 -19.354 1.00 87.50 293 ALA A N 1
ATOM 2157 C CA . ALA A 1 293 ? 3.295 -7.720 -18.411 1.00 87.50 293 ALA A CA 1
ATOM 2158 C C . ALA A 1 293 ? 2.803 -7.675 -16.949 1.00 87.50 293 ALA A C 1
ATOM 2160 O O . ALA A 1 293 ? 3.123 -8.556 -16.147 1.00 87.50 293 ALA A O 1
ATOM 2161 N N . LEU A 1 294 ? 1.933 -6.715 -16.617 1.00 87.81 294 LEU A N 1
ATOM 2162 C CA . LEU A 1 294 ? 1.279 -6.634 -15.305 1.00 87.81 294 LEU A CA 1
ATOM 2163 C C . LEU A 1 294 ? 0.296 -7.796 -15.056 1.00 87.81 294 LEU A C 1
ATOM 2165 O O . LEU A 1 294 ? 0.143 -8.251 -13.921 1.00 87.81 294 LEU A O 1
ATOM 2169 N N . ALA A 1 295 ? -0.328 -8.346 -16.101 1.00 81.81 295 ALA A N 1
ATOM 2170 C CA . ALA A 1 295 ? -1.175 -9.532 -15.984 1.00 81.81 295 ALA A CA 1
ATOM 2171 C C . ALA A 1 295 ? -0.376 -10.806 -15.646 1.00 81.81 295 ALA A C 1
ATOM 2173 O O . ALA A 1 295 ? -0.873 -11.640 -14.888 1.00 81.81 295 ALA A O 1
ATOM 2174 N N . ILE A 1 296 ? 0.866 -10.948 -16.136 1.00 91.44 296 ILE A N 1
ATOM 2175 C CA . ILE A 1 296 ? 1.772 -12.048 -15.742 1.00 91.44 296 ILE A CA 1
ATOM 2176 C C . ILE A 1 296 ? 2.013 -12.011 -14.228 1.00 91.44 296 ILE A C 1
ATOM 2178 O O . ILE A 1 296 ? 1.900 -13.037 -13.551 1.00 91.44 296 ILE A O 1
ATOM 2182 N N . LEU A 1 297 ? 2.265 -10.817 -13.685 1.00 94.88 297 LEU A N 1
ATOM 2183 C CA . LEU A 1 297 ? 2.396 -10.618 -12.245 1.00 94.88 297 LEU A CA 1
ATOM 2184 C C . LEU A 1 297 ? 1.117 -11.002 -11.500 1.00 94.88 297 LEU A C 1
ATOM 2186 O O . LEU A 1 297 ? 1.189 -11.703 -10.490 1.00 94.88 297 LEU A O 1
ATOM 2190 N N . ALA A 1 298 ? -0.049 -10.573 -11.991 1.00 91.00 298 ALA A N 1
ATOM 2191 C CA . ALA A 1 298 ? -1.329 -10.875 -11.353 1.00 91.00 298 ALA A CA 1
ATOM 2192 C C . ALA A 1 298 ? -1.592 -12.389 -11.269 1.00 91.00 298 ALA A C 1
ATOM 2194 O O . ALA A 1 298 ? -2.115 -12.864 -10.262 1.00 91.00 298 ALA A O 1
ATOM 2195 N N . VAL A 1 299 ? -1.179 -13.164 -12.280 1.00 89.81 299 VAL A N 1
ATOM 2196 C CA . VAL A 1 299 ? -1.240 -14.638 -12.251 1.00 89.81 299 VAL A CA 1
ATOM 2197 C C . VAL A 1 299 ? -0.349 -15.216 -11.150 1.00 89.81 299 VAL A C 1
ATOM 2199 O O . VAL A 1 299 ? -0.781 -16.125 -10.438 1.00 89.81 299 VAL A O 1
ATOM 2202 N N . GLY A 1 300 ? 0.866 -14.684 -10.981 1.00 92.81 300 GLY A N 1
ATOM 2203 C CA . GLY A 1 300 ? 1.750 -15.053 -9.873 1.00 92.81 300 GLY A CA 1
ATOM 2204 C C . GLY A 1 300 ? 1.091 -14.780 -8.523 1.00 92.81 300 GLY A C 1
ATOM 2205 O O . GLY A 1 300 ? 0.895 -15.697 -7.726 1.00 92.81 300 GLY A O 1
ATOM 2206 N N . LEU A 1 301 ? 0.635 -13.545 -8.314 1.00 94.06 301 LEU A N 1
ATOM 2207 C CA . LEU A 1 301 ? -0.016 -13.140 -7.072 1.00 94.06 301 LEU A CA 1
ATOM 2208 C C . LEU A 1 301 ? -1.279 -13.968 -6.767 1.00 94.06 301 LEU A C 1
ATOM 2210 O O . LEU A 1 301 ? -1.494 -14.339 -5.613 1.00 94.06 301 LEU A O 1
ATOM 2214 N N . ASP A 1 302 ? -2.091 -14.327 -7.768 1.00 90.75 302 ASP A N 1
ATOM 2215 C CA . ASP A 1 302 ? -3.248 -15.217 -7.583 1.00 90.75 302 ASP A CA 1
ATOM 2216 C C . ASP A 1 302 ? -2.839 -16.652 -7.206 1.00 90.75 302 ASP A C 1
ATOM 2218 O O . ASP A 1 302 ? -3.520 -17.308 -6.415 1.00 90.75 302 ASP A O 1
ATOM 2222 N N . LEU A 1 303 ? -1.694 -17.145 -7.687 1.00 92.00 303 LEU A N 1
ATOM 2223 C CA . LEU A 1 303 ? -1.155 -18.437 -7.258 1.00 92.00 303 LEU A CA 1
ATOM 2224 C C . LEU A 1 303 ? -0.832 -18.431 -5.753 1.00 92.00 303 LEU A C 1
ATOM 2226 O O . LEU A 1 303 ? -1.253 -19.338 -5.028 1.00 92.00 303 LEU A O 1
ATOM 2230 N N . ALA A 1 304 ? -0.142 -17.397 -5.262 1.00 92.56 304 ALA A N 1
ATOM 2231 C CA . ALA A 1 304 ? 0.207 -17.279 -3.845 1.00 92.56 304 ALA A CA 1
ATOM 2232 C C . ALA A 1 304 ? -1.000 -16.946 -2.951 1.00 92.56 304 ALA A C 1
ATOM 2234 O O . ALA A 1 304 ? -1.222 -17.612 -1.935 1.00 92.56 304 ALA A O 1
ATOM 2235 N N . TRP A 1 305 ? -1.795 -15.937 -3.311 1.00 92.31 305 TRP A N 1
ATOM 2236 C CA . TRP A 1 305 ? -2.894 -15.439 -2.480 1.00 92.31 305 TRP A CA 1
ATOM 2237 C C . TRP A 1 305 ? -4.220 -16.160 -2.736 1.00 92.31 305 TRP A C 1
ATOM 2239 O O . TRP A 1 305 ? -4.901 -16.576 -1.790 1.00 92.31 305 TRP A O 1
ATOM 2249 N N . GLY A 1 306 ? -4.582 -16.346 -4.003 1.00 85.81 306 GLY A N 1
ATOM 2250 C CA . GLY A 1 306 ? -5.798 -17.035 -4.418 1.00 85.81 306 GLY A CA 1
ATOM 2251 C C . GLY A 1 306 ? -5.780 -18.503 -4.011 1.00 85.81 306 GLY A C 1
ATOM 2252 O O . GLY A 1 306 ? -6.609 -18.921 -3.200 1.00 85.81 306 GLY A O 1
ATOM 2253 N N . TYR A 1 307 ? -4.815 -19.277 -4.511 1.00 84.75 307 TYR A N 1
ATOM 2254 C CA . TYR A 1 307 ? -4.720 -20.722 -4.247 1.00 84.75 307 TYR A CA 1
ATOM 2255 C C . TYR A 1 307 ? -3.949 -21.071 -2.970 1.00 84.75 307 TYR A C 1
ATOM 2257 O O . TYR A 1 307 ? -4.328 -22.017 -2.285 1.00 84.75 307 TYR A O 1
ATOM 2265 N N . GLY A 1 308 ? -2.908 -20.308 -2.624 1.00 84.94 308 GLY A N 1
ATOM 2266 C CA . GLY A 1 308 ? -2.095 -20.545 -1.425 1.00 84.94 308 GLY A CA 1
ATOM 2267 C C . GLY A 1 308 ? -2.579 -19.850 -0.146 1.00 84.94 308 GLY A C 1
ATOM 2268 O O . GLY A 1 308 ? -2.130 -20.203 0.944 1.00 84.94 308 GLY A O 1
ATOM 2269 N N . GLY A 1 309 ? -3.491 -18.874 -0.241 1.00 85.88 309 GLY A N 1
ATOM 2270 C CA . GLY A 1 309 ? -3.979 -18.096 0.909 1.00 85.88 309 GLY A CA 1
ATOM 2271 C C . GLY A 1 309 ? -2.975 -17.121 1.514 1.00 85.88 309 GLY A C 1
ATOM 2272 O O . GLY A 1 309 ? -3.219 -16.593 2.596 1.00 85.88 309 GLY A O 1
ATOM 2273 N N . MET A 1 310 ? -1.845 -16.892 0.851 1.00 90.06 310 MET A N 1
ATOM 2274 C CA . MET A 1 310 ? -0.754 -16.063 1.347 1.00 90.06 310 MET A CA 1
ATOM 2275 C C . MET A 1 310 ? -0.876 -14.667 0.737 1.00 90.06 310 MET A C 1
ATOM 2277 O O . MET A 1 310 ? -0.369 -14.422 -0.354 1.00 90.06 310 MET A O 1
ATOM 2281 N N . LEU A 1 311 ? -1.578 -13.753 1.417 1.00 88.00 311 LEU A N 1
ATOM 2282 C CA . LEU A 1 311 ? -1.624 -12.355 0.979 1.00 88.00 311 LEU A CA 1
ATOM 2283 C C . LEU A 1 311 ? -0.258 -11.713 1.223 1.00 88.00 311 LEU A C 1
ATOM 2285 O O . LEU A 1 311 ? 0.093 -11.422 2.363 1.00 88.00 311 LEU A O 1
ATOM 2289 N N . SER A 1 312 ? 0.499 -11.485 0.157 1.00 89.94 312 SER A N 1
ATOM 2290 C CA . SER A 1 312 ? 1.742 -10.725 0.222 1.00 89.94 312 SER A CA 1
ATOM 2291 C C . SER A 1 312 ? 1.508 -9.341 -0.359 1.00 89.94 312 SER A C 1
ATOM 2293 O O . SER A 1 312 ? 1.210 -9.197 -1.542 1.00 89.94 312 SER A O 1
ATOM 2295 N N . LEU A 1 313 ? 1.701 -8.334 0.485 1.00 87.94 313 LEU A N 1
ATOM 2296 C CA . LEU A 1 313 ? 1.667 -6.925 0.111 1.00 87.94 313 LEU A CA 1
ATOM 2297 C C . LEU A 1 313 ? 3.051 -6.434 -0.338 1.00 87.94 313 LEU A C 1
ATOM 2299 O O . LEU A 1 313 ? 3.312 -5.242 -0.303 1.00 87.94 313 LEU A O 1
ATOM 2303 N N . GLY A 1 314 ? 3.952 -7.339 -0.725 1.00 88.44 314 GLY A N 1
ATOM 2304 C CA . GLY A 1 314 ? 5.298 -6.995 -1.177 1.00 88.44 314 GLY A CA 1
ATOM 2305 C C . GLY A 1 314 ? 5.658 -7.537 -2.552 1.00 88.44 314 GLY A C 1
ATOM 2306 O O . GLY A 1 314 ? 6.834 -7.694 -2.851 1.00 88.44 314 GLY A O 1
ATOM 2307 N N . HIS A 1 315 ? 4.668 -7.857 -3.390 1.00 94.12 315 HIS A N 1
ATOM 2308 C CA . HIS A 1 315 ? 4.930 -8.378 -4.736 1.00 94.12 315 HIS A CA 1
ATOM 2309 C C . HIS A 1 315 ? 5.612 -7.367 -5.668 1.00 94.12 315 HIS A C 1
ATOM 2311 O O . HIS A 1 315 ? 6.313 -7.790 -6.588 1.00 94.12 315 HIS A O 1
ATOM 2317 N N . GLY A 1 316 ? 5.492 -6.066 -5.384 1.00 91.56 316 GLY A N 1
ATOM 2318 C CA . GLY A 1 316 ? 6.241 -5.011 -6.062 1.00 91.56 316 GLY A CA 1
ATOM 2319 C C . GLY A 1 316 ? 7.750 -5.203 -5.946 1.00 91.56 316 GLY A C 1
ATOM 2320 O O . GLY A 1 316 ? 8.453 -5.024 -6.935 1.00 91.56 316 GLY A O 1
ATOM 2321 N N . LEU A 1 317 ? 8.259 -5.678 -4.803 1.00 94.69 317 LEU A N 1
ATOM 2322 C CA . LEU A 1 317 ? 9.680 -6.004 -4.649 1.00 94.69 317 LEU A CA 1
ATOM 2323 C C . LEU A 1 317 ? 10.128 -7.046 -5.678 1.00 94.69 317 LEU A C 1
ATOM 2325 O O . LEU A 1 317 ? 11.126 -6.848 -6.358 1.00 94.69 317 LEU A O 1
ATOM 2329 N N . PHE A 1 318 ? 9.394 -8.149 -5.817 1.00 96.19 318 PHE A N 1
ATOM 2330 C CA . PHE A 1 318 ? 9.764 -9.225 -6.743 1.00 96.19 318 PHE A CA 1
ATOM 2331 C C . PHE A 1 318 ? 9.668 -8.790 -8.202 1.00 96.19 318 PHE A C 1
ATOM 2333 O O . PHE A 1 318 ? 10.548 -9.114 -8.999 1.00 96.19 318 PHE A O 1
ATOM 2340 N N . PHE A 1 319 ? 8.634 -8.012 -8.523 1.00 95.81 319 PHE A N 1
ATOM 2341 C CA . PHE A 1 319 ? 8.492 -7.359 -9.817 1.00 95.81 319 PHE A CA 1
ATOM 2342 C C . PHE A 1 319 ? 9.685 -6.464 -10.126 1.00 95.81 319 PHE A C 1
ATOM 2344 O O . PHE A 1 319 ? 10.332 -6.627 -11.158 1.00 95.81 319 PHE A O 1
ATOM 2351 N N . GLY A 1 320 ? 10.025 -5.561 -9.209 1.00 92.44 320 GLY A N 1
ATOM 2352 C CA . GLY A 1 320 ? 11.112 -4.631 -9.429 1.00 92.44 320 GLY A CA 1
ATOM 2353 C C . GLY A 1 320 ? 12.483 -5.290 -9.404 1.00 92.44 320 GLY A C 1
ATOM 2354 O O . GLY A 1 320 ? 13.327 -4.880 -10.176 1.00 92.44 320 GLY A O 1
ATOM 2355 N N . LEU A 1 321 ? 12.723 -6.352 -8.630 1.00 94.44 321 LEU A N 1
ATOM 2356 C CA . LEU A 1 321 ? 13.975 -7.118 -8.722 1.00 94.44 321 LEU A CA 1
ATOM 2357 C C . LEU A 1 321 ? 14.168 -7.727 -10.121 1.00 94.44 321 LEU A C 1
ATOM 2359 O O . LEU A 1 321 ? 15.271 -7.675 -10.662 1.00 94.44 321 LEU A O 1
ATOM 2363 N N . GLY A 1 322 ? 13.099 -8.252 -10.730 1.00 94.56 322 GLY A N 1
ATOM 2364 C CA . GLY A 1 322 ? 13.134 -8.710 -12.123 1.00 94.56 322 GLY A CA 1
ATOM 2365 C C . GLY A 1 322 ? 13.309 -7.564 -13.123 1.00 94.56 322 GLY A C 1
ATOM 2366 O O . GLY A 1 322 ? 14.073 -7.685 -14.079 1.00 94.56 322 GLY A O 1
ATOM 2367 N N . ALA A 1 323 ? 12.663 -6.426 -12.860 1.00 94.06 323 ALA A N 1
ATOM 2368 C CA . ALA A 1 323 ? 12.814 -5.204 -13.640 1.00 94.06 323 ALA A CA 1
ATOM 2369 C C . ALA A 1 323 ? 14.259 -4.671 -13.592 1.00 94.06 323 ALA A C 1
ATOM 2371 O O . ALA A 1 323 ? 14.850 -4.416 -14.634 1.00 94.06 323 ALA A O 1
ATOM 2372 N N . TYR A 1 324 ? 14.865 -4.583 -12.407 1.00 92.62 324 TYR A N 1
ATOM 2373 C CA . TYR A 1 324 ? 16.251 -4.164 -12.201 1.00 92.62 324 TYR A CA 1
ATOM 2374 C C . TYR A 1 324 ? 17.232 -5.115 -12.885 1.00 92.62 324 TYR A C 1
ATOM 2376 O O . TYR A 1 324 ? 18.153 -4.640 -13.536 1.00 92.62 324 TYR A O 1
ATOM 2384 N N . ALA A 1 325 ? 17.022 -6.433 -12.809 1.00 94.38 325 ALA A N 1
ATOM 2385 C CA . ALA A 1 325 ? 17.872 -7.401 -13.505 1.00 94.38 325 ALA A CA 1
ATOM 2386 C C . ALA A 1 325 ? 17.887 -7.176 -15.031 1.00 94.38 325 ALA A C 1
ATOM 2388 O O . ALA A 1 325 ? 18.949 -7.239 -15.650 1.00 94.38 325 ALA A O 1
ATOM 2389 N N . MET A 1 326 ? 16.731 -6.869 -15.633 1.00 93.75 326 MET A N 1
ATOM 2390 C CA . MET A 1 326 ? 16.653 -6.522 -17.057 1.00 93.75 326 MET A CA 1
ATOM 2391 C C . MET A 1 326 ? 17.205 -5.119 -17.344 1.00 93.75 326 MET A C 1
ATOM 2393 O O . MET A 1 326 ? 17.949 -4.934 -18.299 1.00 93.75 326 MET A O 1
ATOM 2397 N N . ALA A 1 327 ? 16.896 -4.130 -16.506 1.00 90.69 327 ALA A N 1
ATOM 2398 C CA . ALA A 1 327 ? 17.384 -2.762 -16.661 1.00 90.69 327 ALA A CA 1
ATOM 2399 C C . ALA A 1 327 ? 18.915 -2.678 -16.583 1.00 90.69 327 ALA A C 1
ATOM 2401 O O . ALA A 1 327 ? 19.516 -1.933 -17.347 1.00 90.69 327 ALA A O 1
ATOM 2402 N N . MET A 1 328 ? 19.554 -3.469 -15.714 1.00 91.25 328 MET A N 1
ATOM 2403 C CA . MET A 1 328 ? 21.016 -3.584 -15.644 1.00 91.25 328 MET A CA 1
ATOM 2404 C C . MET A 1 328 ? 21.603 -4.055 -16.978 1.00 91.25 328 MET A C 1
ATOM 2406 O O . MET A 1 328 ? 22.596 -3.498 -17.436 1.00 91.25 328 MET A O 1
ATOM 2410 N N . HIS A 1 329 ? 20.965 -5.036 -17.623 1.00 92.25 329 HIS A N 1
ATOM 2411 C CA . HIS A 1 329 ? 21.376 -5.513 -18.942 1.00 92.25 329 HIS A CA 1
ATOM 2412 C C . HIS A 1 329 ? 21.222 -4.434 -20.017 1.00 92.25 329 HIS A C 1
ATOM 2414 O O . HIS A 1 329 ? 22.191 -4.122 -20.700 1.00 92.25 329 HIS A O 1
ATOM 2420 N N . LEU A 1 330 ? 20.041 -3.816 -20.110 1.00 89.25 330 LEU A N 1
ATOM 2421 C CA . LEU A 1 330 ? 19.758 -2.766 -21.095 1.00 89.25 330 LEU A CA 1
ATOM 2422 C C . LEU A 1 330 ? 20.682 -1.554 -20.926 1.00 89.25 330 LEU A C 1
ATOM 2424 O O . LEU A 1 330 ? 21.152 -0.980 -21.903 1.00 89.25 330 LEU A O 1
ATOM 2428 N N . LYS A 1 331 ? 21.002 -1.183 -19.681 1.00 89.19 331 LYS A N 1
ATOM 2429 C CA . LYS A 1 331 ? 21.899 -0.061 -19.399 1.00 89.19 331 LYS A CA 1
ATOM 2430 C C . LYS A 1 331 ? 23.352 -0.371 -19.770 1.00 89.19 331 LYS A C 1
ATOM 2432 O O . LYS A 1 331 ? 24.047 0.501 -20.280 1.00 89.19 331 LYS A O 1
ATOM 2437 N N . LEU A 1 332 ? 23.808 -1.606 -19.543 1.00 87.88 332 LEU A N 1
ATOM 2438 C CA . LEU A 1 332 ? 25.127 -2.071 -19.992 1.00 87.88 332 LEU A CA 1
ATOM 2439 C C . LEU A 1 332 ? 25.210 -2.193 -21.514 1.00 87.88 332 LEU A C 1
ATOM 2441 O O . LEU A 1 332 ? 26.268 -1.947 -22.084 1.00 87.88 332 LEU A O 1
ATOM 2445 N N . GLU A 1 333 ? 24.114 -2.575 -22.164 1.00 85.94 333 GLU A N 1
ATOM 2446 C CA . GLU A 1 333 ? 24.031 -2.632 -23.619 1.00 85.94 333 GLU A CA 1
ATOM 2447 C C . GLU A 1 333 ? 24.128 -1.228 -24.230 1.00 85.94 333 GLU A C 1
ATOM 2449 O O . GLU A 1 333 ? 24.970 -1.004 -25.099 1.00 85.94 333 GLU A O 1
ATOM 2454 N N . ALA A 1 334 ? 23.355 -0.272 -23.707 1.00 83.44 334 ALA A N 1
ATOM 2455 C CA . ALA A 1 334 ? 23.389 1.124 -24.138 1.00 83.44 334 ALA A CA 1
ATOM 2456 C C . ALA A 1 334 ? 24.761 1.786 -23.902 1.00 83.44 334 ALA A C 1
ATOM 2458 O O . ALA A 1 334 ? 25.215 2.574 -24.728 1.00 83.44 334 ALA A O 1
ATOM 2459 N N . ALA A 1 335 ? 25.450 1.440 -22.807 1.00 81.44 335 ALA A N 1
ATOM 2460 C CA . ALA A 1 335 ? 26.801 1.925 -22.514 1.00 81.44 335 ALA A CA 1
ATOM 2461 C C . ALA A 1 335 ? 27.901 1.239 -23.357 1.00 81.44 335 ALA A C 1
ATOM 2463 O O . ALA A 1 335 ? 29.039 1.707 -23.408 1.00 81.44 335 ALA A O 1
ATOM 2464 N N . GLY A 1 336 ? 27.601 0.120 -24.025 1.00 80.56 336 GLY A N 1
ATOM 2465 C CA . GLY A 1 336 ? 28.573 -0.627 -24.819 1.00 80.56 336 GLY A CA 1
ATOM 2466 C C . GLY A 1 336 ? 29.749 -1.135 -23.978 1.00 80.56 336 GLY A C 1
ATOM 2467 O O . GLY A 1 336 ? 29.586 -1.981 -23.098 1.00 80.56 336 GLY A O 1
ATOM 2468 N N . ARG A 1 337 ? 30.969 -0.663 -24.269 1.00 73.81 337 ARG A N 1
ATOM 2469 C CA . ARG A 1 337 ? 32.174 -1.002 -23.481 1.00 73.81 337 ARG A CA 1
ATOM 2470 C C . ARG A 1 337 ? 32.400 -0.068 -22.296 1.00 73.81 337 ARG A C 1
ATOM 2472 O O . ARG A 1 337 ? 33.184 -0.414 -21.415 1.00 73.81 337 ARG A O 1
ATOM 2479 N N . ASP A 1 338 ? 31.707 1.061 -22.274 1.00 78.25 338 ASP A N 1
ATOM 2480 C CA . ASP A 1 338 ? 31.858 2.078 -21.251 1.00 78.25 338 ASP A CA 1
ATOM 2481 C C . ASP A 1 338 ? 30.978 1.774 -20.032 1.00 78.25 338 ASP A C 1
ATOM 2483 O O . ASP A 1 338 ? 30.194 0.818 -19.994 1.00 78.25 338 ASP A O 1
ATOM 2487 N N . MET A 1 339 ? 31.165 2.565 -18.980 1.00 81.38 339 MET A N 1
ATOM 2488 C CA . MET A 1 339 ? 30.380 2.465 -17.758 1.00 81.38 339 MET A CA 1
ATOM 2489 C C . MET A 1 339 ? 29.047 3.212 -17.912 1.00 81.38 339 MET A C 1
ATOM 2491 O O . MET A 1 339 ? 29.027 4.268 -18.545 1.00 81.38 339 MET A O 1
ATOM 2495 N N . PRO A 1 340 ? 27.952 2.733 -17.290 1.00 85.00 340 PRO A N 1
ATOM 2496 C CA . PRO A 1 340 ? 26.705 3.485 -17.228 1.00 85.00 340 PRO A CA 1
ATOM 2497 C C . PRO A 1 340 ? 26.887 4.925 -16.718 1.00 85.00 340 PRO A C 1
ATOM 2499 O O . PRO A 1 340 ? 27.527 5.160 -15.690 1.00 85.00 340 PRO A O 1
ATOM 2502 N N . ASP A 1 341 ? 26.256 5.867 -17.414 1.00 81.44 341 ASP A N 1
ATOM 2503 C CA . ASP A 1 341 ? 26.189 7.308 -17.120 1.00 81.44 341 ASP A CA 1
ATOM 2504 C C . ASP A 1 341 ? 26.011 7.657 -15.628 1.00 81.44 341 ASP A C 1
ATOM 2506 O O . ASP A 1 341 ? 26.790 8.425 -15.060 1.00 81.44 341 ASP A O 1
ATOM 2510 N N . PHE A 1 342 ? 25.040 7.047 -14.948 1.00 81.94 342 PHE A N 1
ATOM 2511 C CA . PHE A 1 342 ? 24.722 7.339 -13.554 1.00 81.94 342 PHE A CA 1
ATOM 2512 C C . PHE A 1 342 ? 25.837 6.907 -12.590 1.00 81.94 342 PHE A C 1
ATOM 2514 O O . PHE A 1 342 ? 25.994 7.511 -11.525 1.00 81.94 342 PHE A O 1
ATOM 2521 N N . MET A 1 343 ? 26.619 5.874 -12.933 1.00 83.31 343 MET A N 1
ATOM 2522 C CA . MET A 1 343 ? 27.755 5.429 -12.118 1.00 83.31 343 MET A CA 1
ATOM 2523 C C . MET A 1 343 ? 28.923 6.407 -12.243 1.00 83.31 343 MET A C 1
ATOM 2525 O O . MET A 1 343 ? 29.553 6.735 -11.234 1.00 83.31 343 MET A O 1
ATOM 2529 N N . VAL A 1 344 ? 29.150 6.934 -13.451 1.00 82.12 344 VAL A N 1
ATOM 2530 C CA . VAL A 1 344 ? 30.156 7.970 -13.715 1.00 82.12 344 VAL A CA 1
ATOM 2531 C C . VAL A 1 344 ? 29.815 9.245 -12.941 1.00 82.12 344 VAL A C 1
ATOM 2533 O O . VAL A 1 344 ? 30.657 9.763 -12.208 1.00 82.12 344 VAL A O 1
ATOM 2536 N N . TRP A 1 345 ? 28.562 9.708 -13.004 1.00 79.12 345 TRP A N 1
ATOM 2537 C CA . TRP A 1 345 ? 28.107 10.877 -12.235 1.00 79.12 345 TRP A CA 1
ATOM 2538 C C . TRP A 1 345 ? 28.133 10.658 -10.718 1.00 79.12 345 TRP A C 1
ATOM 2540 O O . TRP A 1 345 ? 28.262 11.615 -9.959 1.00 79.12 345 TRP A O 1
ATOM 2550 N N . SER A 1 346 ? 28.064 9.404 -10.268 1.00 76.44 346 SER A N 1
ATOM 2551 C CA . SER A 1 346 ? 28.204 9.030 -8.855 1.00 76.44 346 SER A CA 1
ATOM 2552 C C . SER A 1 346 ? 29.666 8.874 -8.405 1.00 76.44 346 SER A C 1
ATOM 2554 O O . SER A 1 346 ? 29.915 8.418 -7.288 1.00 76.44 346 SER A O 1
ATOM 2556 N N . GLY A 1 347 ? 30.637 9.222 -9.258 1.00 75.44 347 GLY A N 1
ATOM 2557 C CA . GLY A 1 347 ? 32.065 9.211 -8.936 1.00 75.44 347 GLY A CA 1
ATOM 2558 C C . GLY A 1 347 ? 32.716 7.824 -8.941 1.00 75.44 347 GLY A C 1
ATOM 2559 O O . GLY A 1 347 ? 33.720 7.627 -8.256 1.00 75.44 347 GLY A O 1
ATOM 2560 N N . ARG A 1 348 ? 32.158 6.840 -9.663 1.00 79.06 348 ARG A N 1
ATOM 2561 C CA . ARG A 1 348 ? 32.757 5.500 -9.807 1.00 79.06 348 ARG A CA 1
ATOM 2562 C C . ARG A 1 348 ? 33.729 5.443 -10.986 1.00 79.06 348 ARG A C 1
ATOM 2564 O O . ARG A 1 348 ? 33.437 5.949 -12.062 1.00 79.06 348 ARG A O 1
ATOM 2571 N N . SER A 1 349 ? 34.869 4.785 -10.769 1.00 74.94 349 SER A N 1
ATOM 2572 C CA . SER A 1 349 ? 35.945 4.622 -11.758 1.00 74.94 349 SER A CA 1
ATOM 2573 C C . SER A 1 349 ? 36.011 3.230 -12.392 1.00 74.94 349 SER A C 1
ATOM 2575 O O . SER A 1 349 ? 36.569 3.093 -13.474 1.00 74.94 349 SER A O 1
ATOM 2577 N N . GLU A 1 350 ? 35.418 2.205 -11.767 1.00 81.75 350 GLU A N 1
ATOM 2578 C CA . GLU A 1 350 ? 35.385 0.832 -12.292 1.00 81.75 350 GLU A CA 1
ATOM 2579 C C . GLU A 1 350 ? 33.989 0.206 -12.191 1.00 81.75 350 GLU A C 1
ATOM 2581 O O . GLU A 1 350 ? 33.234 0.481 -11.250 1.00 81.75 350 GLU A O 1
ATOM 2586 N N . LEU A 1 351 ? 33.655 -0.653 -13.163 1.00 83.75 351 LEU A N 1
ATOM 2587 C CA . LEU A 1 351 ? 32.409 -1.412 -13.152 1.00 83.75 351 LEU A CA 1
ATOM 2588 C C . LEU A 1 351 ? 32.479 -2.492 -12.057 1.00 83.75 351 LEU A C 1
ATOM 2590 O O . LEU A 1 351 ? 33.451 -3.249 -12.005 1.00 83.75 351 LEU A O 1
ATOM 2594 N N . PRO A 1 352 ? 31.459 -2.629 -11.195 1.00 86.19 352 PRO A N 1
ATOM 2595 C CA . PRO A 1 352 ? 31.471 -3.660 -10.167 1.00 86.19 352 PRO A CA 1
ATOM 2596 C C . PRO A 1 352 ? 31.459 -5.067 -10.768 1.00 86.19 352 PRO A C 1
ATOM 2598 O O . PRO A 1 352 ? 30.705 -5.353 -11.695 1.00 86.19 352 PRO A O 1
ATOM 2601 N N . TRP A 1 353 ? 32.207 -5.986 -10.157 1.00 85.25 353 TRP A N 1
ATOM 2602 C CA . TRP A 1 353 ? 32.311 -7.384 -10.603 1.00 85.25 353 TRP A CA 1
ATOM 2603 C C . TRP A 1 353 ? 30.961 -8.112 -10.725 1.00 85.25 353 TRP A C 1
ATOM 2605 O O . TRP A 1 353 ? 30.822 -9.029 -11.525 1.00 85.25 353 TRP A O 1
ATOM 2615 N N . TRP A 1 354 ? 29.957 -7.706 -9.945 1.00 87.44 354 TRP A N 1
ATOM 2616 C CA . TRP A 1 354 ? 28.615 -8.290 -9.962 1.00 87.44 354 TRP A CA 1
ATOM 2617 C C . TRP A 1 354 ? 27.694 -7.700 -11.044 1.00 87.44 354 TRP A C 1
ATOM 2619 O O . TRP A 1 354 ? 26.646 -8.283 -11.308 1.00 87.44 354 TRP A O 1
ATOM 2629 N N . TRP A 1 355 ? 28.078 -6.591 -11.691 1.00 88.62 355 TRP A N 1
ATOM 2630 C CA . TRP A 1 355 ? 27.394 -6.050 -12.875 1.00 88.62 355 TRP A CA 1
ATOM 2631 C C . TRP A 1 355 ? 27.852 -6.729 -14.169 1.00 88.62 355 TRP A C 1
ATOM 2633 O O . TRP A 1 355 ? 27.051 -6.905 -15.080 1.00 88.62 355 TRP A O 1
ATOM 2643 N N . GLU A 1 356 ? 29.109 -7.168 -14.244 1.00 86.81 356 GLU A N 1
ATOM 2644 C CA . GLU A 1 356 ? 29.689 -7.753 -15.461 1.00 86.81 356 GLU A CA 1
ATOM 2645 C C . GLU A 1 356 ? 28.892 -8.952 -16.033 1.00 86.81 356 GLU A C 1
ATOM 2647 O O . GLU A 1 356 ? 28.664 -8.994 -17.246 1.00 86.81 356 GLU A O 1
ATOM 2652 N N . PRO A 1 357 ? 28.353 -9.886 -15.217 1.00 90.94 357 PRO A N 1
ATOM 2653 C CA . PRO A 1 357 ? 27.522 -10.980 -15.724 1.00 90.94 357 PRO A CA 1
ATOM 2654 C C . PRO A 1 357 ? 26.239 -10.523 -16.438 1.00 90.94 357 PRO A C 1
ATOM 2656 O O . PRO A 1 357 ? 25.747 -11.227 -17.322 1.00 90.94 357 PRO A O 1
ATOM 2659 N N . PHE A 1 358 ? 25.705 -9.340 -16.105 1.00 90.06 358 PHE A N 1
ATOM 2660 C CA . PHE A 1 358 ? 24.496 -8.791 -16.729 1.00 90.06 358 PHE A CA 1
ATOM 2661 C C . PHE A 1 358 ? 24.718 -8.312 -18.165 1.00 90.06 358 PHE A C 1
ATOM 2663 O O . PHE A 1 358 ? 23.744 -8.024 -18.853 1.00 90.06 358 PHE A O 1
ATOM 2670 N N . ARG A 1 359 ? 25.955 -8.307 -18.682 1.00 87.69 359 ARG A N 1
ATOM 2671 C CA . ARG A 1 359 ? 26.200 -8.127 -20.124 1.00 87.69 359 ARG A CA 1
ATOM 2672 C C . ARG A 1 359 ? 25.580 -9.247 -20.962 1.00 87.69 359 ARG A C 1
ATOM 2674 O O . ARG A 1 359 ? 25.231 -9.032 -22.118 1.00 87.69 359 ARG A O 1
ATOM 2681 N N . ASN A 1 360 ? 25.415 -10.442 -20.392 1.00 90.00 360 ASN A N 1
ATOM 2682 C CA . ASN A 1 360 ? 24.777 -11.563 -21.072 1.00 90.00 360 ASN A CA 1
ATOM 2683 C C . ASN A 1 360 ? 23.254 -11.546 -20.853 1.00 90.00 360 ASN A C 1
ATOM 2685 O O . ASN A 1 360 ? 22.774 -11.718 -19.732 1.00 90.00 360 ASN A O 1
ATOM 2689 N N . ALA A 1 361 ? 22.486 -11.431 -21.938 1.00 86.81 361 ALA A N 1
ATOM 2690 C CA . ALA A 1 361 ? 21.023 -11.409 -21.887 1.00 86.81 361 ALA A CA 1
ATOM 2691 C C . ALA A 1 361 ? 20.399 -12.687 -21.294 1.00 86.81 361 ALA A C 1
ATOM 2693 O O . ALA A 1 361 ? 19.383 -12.637 -20.597 1.00 86.81 361 ALA A O 1
ATOM 2694 N N . GLY A 1 362 ? 21.009 -13.851 -21.539 1.00 89.50 362 GLY A N 1
ATOM 2695 C CA . GLY A 1 362 ? 20.581 -15.125 -20.957 1.00 89.50 362 GLY A CA 1
ATOM 2696 C C . GLY A 1 362 ? 20.774 -15.153 -19.440 1.00 89.50 362 GLY A C 1
ATOM 2697 O O . GLY A 1 362 ? 19.915 -15.639 -18.707 1.00 89.50 362 GLY A O 1
ATOM 2698 N N . PHE A 1 363 ? 21.868 -14.564 -18.954 1.00 92.44 363 PHE A N 1
ATOM 2699 C CA . PHE A 1 363 ? 22.092 -14.402 -17.520 1.00 92.44 363 PHE A CA 1
ATOM 2700 C C . PHE A 1 363 ? 21.092 -13.414 -16.907 1.00 92.44 363 PHE A C 1
ATOM 2702 O O . PHE A 1 363 ? 20.489 -13.723 -15.882 1.00 92.44 363 PHE A O 1
ATOM 2709 N N . ALA A 1 364 ? 20.853 -12.270 -17.555 1.00 91.88 364 ALA A N 1
ATOM 2710 C CA . ALA A 1 364 ? 19.906 -11.261 -17.081 1.00 91.88 364 ALA A CA 1
ATOM 2711 C C . ALA A 1 364 ? 18.470 -11.803 -16.989 1.00 91.88 364 ALA A C 1
ATOM 2713 O O . ALA A 1 364 ? 17.808 -11.643 -15.965 1.00 91.88 364 ALA A O 1
ATOM 2714 N N . THR A 1 365 ? 18.008 -12.520 -18.018 1.00 90.06 365 THR A N 1
ATOM 2715 C CA . THR A 1 365 ? 16.690 -13.176 -18.015 1.00 90.06 365 THR A CA 1
ATOM 2716 C C . THR A 1 365 ? 16.596 -14.280 -16.963 1.00 90.06 365 THR A C 1
ATOM 2718 O O . THR A 1 365 ? 15.601 -14.347 -16.244 1.00 90.06 365 THR A O 1
ATOM 2721 N N . ALA A 1 366 ? 17.634 -15.107 -16.793 1.00 94.38 366 ALA A N 1
ATOM 2722 C CA . ALA A 1 366 ? 17.661 -16.114 -15.733 1.00 94.38 366 ALA A CA 1
ATOM 2723 C C . ALA A 1 366 ? 17.622 -15.475 -14.335 1.00 94.38 366 ALA A C 1
ATOM 2725 O O . ALA A 1 366 ? 16.843 -15.906 -13.484 1.00 94.38 366 ALA A O 1
ATOM 2726 N N . MET A 1 367 ? 18.410 -14.424 -14.095 1.00 95.00 367 MET A N 1
ATOM 2727 C CA . MET A 1 367 ? 18.425 -13.704 -12.819 1.00 95.00 367 MET A CA 1
ATOM 2728 C C . MET A 1 367 ? 17.120 -12.965 -12.552 1.00 95.00 367 MET A C 1
ATOM 2730 O O . MET A 1 367 ? 16.681 -12.933 -11.405 1.00 95.00 367 MET A O 1
ATOM 2734 N N . ALA A 1 368 ? 16.441 -12.463 -13.583 1.00 93.94 368 ALA A N 1
ATOM 2735 C CA . ALA A 1 368 ? 15.134 -11.843 -13.421 1.00 93.94 368 ALA A CA 1
ATOM 2736 C C . ALA A 1 368 ? 14.068 -12.802 -12.858 1.00 93.94 368 ALA A C 1
ATOM 2738 O O . ALA A 1 368 ? 13.120 -12.348 -12.222 1.00 93.94 368 ALA A O 1
ATOM 2739 N N . LEU A 1 369 ? 14.227 -14.120 -13.042 1.00 96.19 369 LEU A N 1
ATOM 2740 C CA . LEU A 1 369 ? 13.358 -15.135 -12.437 1.00 96.19 369 LEU A CA 1
ATOM 2741 C C . LEU A 1 369 ? 13.941 -15.693 -11.134 1.00 96.19 369 LEU A C 1
ATOM 2743 O O . LEU A 1 369 ? 13.221 -15.853 -10.147 1.00 96.19 369 LEU A O 1
ATOM 2747 N N . LEU A 1 370 ? 15.237 -16.011 -11.126 1.00 96.25 370 LEU A N 1
ATOM 2748 C CA . LEU A 1 370 ? 15.892 -16.701 -10.017 1.00 96.25 370 LEU A CA 1
ATOM 2749 C C . LEU A 1 370 ? 16.116 -15.793 -8.808 1.00 96.25 370 LEU A C 1
ATOM 2751 O O . LEU A 1 370 ? 15.936 -16.254 -7.684 1.00 96.25 370 LEU A O 1
ATOM 2755 N N . LEU A 1 371 ? 16.462 -14.517 -9.010 1.00 95.31 371 LEU A N 1
ATOM 2756 C CA . LEU A 1 371 ? 16.720 -13.586 -7.911 1.00 95.31 371 LEU A CA 1
ATOM 2757 C C . LEU A 1 371 ? 15.442 -13.325 -7.089 1.00 95.31 371 LEU A C 1
ATOM 2759 O O . LEU A 1 371 ? 15.479 -13.552 -5.875 1.00 95.31 371 LEU A O 1
ATOM 2763 N N . PRO A 1 372 ? 14.285 -12.963 -7.688 1.00 96.69 372 PRO A N 1
ATOM 2764 C CA . PRO A 1 372 ? 13.048 -12.819 -6.922 1.00 96.69 372 PRO A CA 1
ATOM 2765 C C . PRO A 1 372 ? 12.611 -14.130 -6.260 1.00 96.69 372 PRO A C 1
ATOM 2767 O O . PRO A 1 372 ? 12.193 -14.120 -5.102 1.00 96.69 372 PRO A O 1
ATOM 2770 N N . ALA A 1 373 ? 12.751 -15.265 -6.957 1.00 97.25 373 ALA A N 1
ATOM 2771 C CA . ALA A 1 373 ? 12.415 -16.579 -6.415 1.00 97.25 373 ALA A CA 1
ATOM 2772 C C . ALA A 1 373 ? 13.273 -16.948 -5.199 1.00 97.25 373 ALA A C 1
ATOM 2774 O O . ALA A 1 373 ? 12.744 -17.462 -4.217 1.00 97.25 373 ALA A O 1
ATOM 2775 N N . ALA A 1 374 ? 14.578 -16.669 -5.240 1.00 96.81 374 ALA A N 1
ATOM 2776 C CA . ALA A 1 374 ? 15.507 -16.945 -4.150 1.00 96.81 374 ALA A CA 1
ATOM 2777 C C . ALA A 1 374 ? 15.208 -16.076 -2.923 1.00 96.81 374 ALA A C 1
ATOM 2779 O O . ALA A 1 374 ? 15.115 -16.602 -1.812 1.00 96.81 374 ALA A O 1
ATOM 2780 N N . VAL A 1 375 ? 14.979 -14.771 -3.119 1.00 95.75 375 VAL A N 1
ATOM 2781 C CA . VAL A 1 375 ? 14.596 -13.850 -2.034 1.00 95.75 375 VAL A CA 1
ATOM 2782 C C . VAL A 1 375 ? 13.270 -14.285 -1.406 1.00 95.75 375 VAL A C 1
ATOM 2784 O O . VAL A 1 375 ? 13.161 -14.388 -0.182 1.00 95.75 375 VAL A O 1
ATOM 2787 N N . ALA A 1 376 ? 12.273 -14.621 -2.228 1.00 96.31 376 ALA A N 1
ATOM 2788 C CA . ALA A 1 376 ? 10.990 -15.124 -1.755 1.00 96.31 376 ALA A CA 1
ATOM 2789 C C . ALA A 1 376 ? 11.110 -16.479 -1.048 1.00 96.31 376 ALA A C 1
ATOM 2791 O O . ALA A 1 376 ? 10.458 -16.686 -0.027 1.00 96.31 376 ALA A O 1
ATOM 2792 N N . ALA A 1 377 ? 11.947 -17.395 -1.538 1.00 96.31 377 ALA A N 1
ATOM 2793 C CA . ALA A 1 377 ? 12.165 -18.694 -0.914 1.00 96.31 377 ALA A CA 1
ATOM 2794 C C . ALA A 1 377 ? 12.839 -18.555 0.456 1.00 96.31 377 ALA A C 1
ATOM 2796 O O . ALA A 1 377 ? 12.381 -19.165 1.423 1.00 96.31 377 ALA A O 1
ATOM 2797 N N . ALA A 1 378 ? 13.879 -17.721 0.552 1.00 95.19 378 ALA A N 1
ATOM 2798 C CA . ALA A 1 378 ? 14.573 -17.434 1.802 1.00 95.19 378 ALA A CA 1
ATOM 2799 C C . ALA A 1 378 ? 13.615 -16.809 2.822 1.00 95.19 378 ALA A C 1
ATOM 2801 O O . ALA A 1 378 ? 13.450 -17.343 3.921 1.00 95.19 378 ALA A O 1
ATOM 2802 N N . MET A 1 379 ? 12.908 -15.740 2.434 1.00 93.69 379 MET A N 1
ATOM 2803 C CA . MET A 1 379 ? 11.910 -15.107 3.296 1.00 93.69 379 MET A CA 1
ATOM 2804 C C . MET A 1 379 ? 10.814 -16.106 3.684 1.00 93.69 379 MET A C 1
ATOM 2806 O O . MET A 1 379 ? 10.568 -16.335 4.864 1.00 93.69 379 MET A O 1
ATOM 2810 N N . GLY A 1 380 ? 10.185 -16.760 2.709 1.00 92.12 380 GLY A N 1
ATOM 2811 C CA . GLY A 1 380 ? 9.119 -17.730 2.941 1.00 92.12 380 GLY A CA 1
ATOM 2812 C C . GLY A 1 380 ? 9.547 -18.851 3.886 1.00 92.12 380 GLY A C 1
ATOM 2813 O O . GLY A 1 380 ? 8.768 -19.252 4.748 1.00 92.12 380 GLY A O 1
ATOM 2814 N N . TYR A 1 381 ? 10.788 -19.331 3.785 1.00 93.75 381 TYR A N 1
ATOM 2815 C CA . TYR A 1 381 ? 11.294 -20.391 4.650 1.00 93.75 381 TYR A CA 1
ATOM 2816 C C . TYR A 1 381 ? 11.316 -19.964 6.117 1.00 93.75 381 TYR A C 1
ATOM 2818 O O . TYR A 1 381 ? 10.733 -20.658 6.953 1.00 93.75 381 TYR A O 1
ATOM 2826 N N . PHE A 1 382 ? 11.908 -18.809 6.438 1.00 92.00 382 PHE A N 1
ATOM 2827 C CA . PHE A 1 382 ? 11.939 -18.306 7.815 1.00 92.00 382 PHE A CA 1
ATOM 2828 C C . PHE A 1 382 ? 10.536 -18.007 8.348 1.00 92.00 382 PHE A C 1
ATOM 2830 O O . PHE A 1 382 ? 10.211 -18.322 9.494 1.00 92.00 382 PHE A O 1
ATOM 2837 N N . VAL A 1 383 ? 9.671 -17.462 7.498 1.00 90.69 383 VAL A N 1
ATOM 2838 C CA . VAL A 1 383 ? 8.347 -16.992 7.903 1.00 90.69 383 VAL A CA 1
ATOM 2839 C C . VAL A 1 383 ? 7.373 -18.141 8.131 1.00 90.69 383 VAL A C 1
ATOM 2841 O O . VAL A 1 383 ? 6.715 -18.213 9.174 1.00 90.69 383 VAL A O 1
ATOM 2844 N N . PHE A 1 384 ? 7.313 -19.093 7.200 1.00 92.06 384 PHE A N 1
ATOM 2845 C CA . PHE A 1 384 ? 6.410 -20.236 7.307 1.00 92.06 384 PHE A CA 1
ATOM 2846 C C . PHE A 1 384 ? 6.913 -21.279 8.310 1.00 92.06 384 PHE A C 1
ATOM 2848 O O . PHE A 1 384 ? 6.088 -21.921 8.965 1.00 92.06 384 PHE A O 1
ATOM 2855 N N . ARG A 1 385 ? 8.234 -21.408 8.517 1.00 90.38 385 ARG A N 1
ATOM 2856 C CA . ARG A 1 385 ? 8.798 -22.238 9.598 1.00 90.38 385 ARG A CA 1
ATOM 2857 C C . ARG A 1 385 ? 8.367 -21.737 10.976 1.00 90.38 385 ARG A C 1
ATOM 2859 O O . ARG A 1 385 ? 8.017 -22.551 11.829 1.00 90.38 385 ARG A O 1
ATOM 2866 N N . ASN A 1 386 ? 8.303 -20.419 11.154 1.00 88.06 386 ASN A N 1
ATOM 2867 C CA . ASN A 1 386 ? 7.858 -19.776 12.393 1.00 88.06 386 ASN A CA 1
ATOM 2868 C C . ASN A 1 386 ? 6.329 -19.679 12.518 1.00 88.06 386 ASN A C 1
ATOM 2870 O O . ASN A 1 386 ? 5.824 -19.064 13.452 1.00 88.06 386 ASN A O 1
ATOM 2874 N N . ARG A 1 387 ? 5.577 -20.316 11.606 1.00 85.25 387 ARG A N 1
ATOM 2875 C CA . ARG A 1 387 ? 4.106 -20.392 11.628 1.00 85.25 387 ARG A CA 1
ATOM 2876 C C . ARG A 1 387 ? 3.416 -19.022 11.600 1.00 85.25 387 ARG A C 1
ATOM 2878 O O . ARG A 1 387 ? 2.290 -18.891 12.074 1.00 85.25 387 ARG A O 1
ATOM 2885 N N . ILE A 1 388 ? 4.057 -18.019 11.004 1.00 83.88 388 ILE A N 1
ATOM 2886 C CA . ILE A 1 388 ? 3.460 -16.697 10.805 1.00 83.88 388 ILE A CA 1
ATOM 2887 C C . ILE A 1 388 ? 2.386 -16.811 9.712 1.00 83.88 388 ILE A C 1
ATOM 2889 O O . ILE A 1 388 ? 2.629 -17.362 8.635 1.00 83.88 388 ILE A O 1
ATOM 2893 N N . ARG A 1 389 ? 1.170 -16.328 9.998 1.00 77.38 389 ARG A N 1
ATOM 2894 C CA . ARG A 1 389 ? -0.013 -16.485 9.134 1.00 77.38 389 ARG A CA 1
ATOM 2895 C C . ARG A 1 389 ? -0.767 -15.164 8.967 1.00 77.38 389 ARG A C 1
ATOM 2897 O O . ARG A 1 389 ? -0.633 -14.242 9.772 1.00 77.38 389 ARG A O 1
ATOM 2904 N N . GLY A 1 390 ? -1.597 -15.108 7.926 1.00 78.62 390 GLY A N 1
ATOM 2905 C CA . GLY A 1 390 ? -2.549 -14.023 7.707 1.00 78.62 390 GLY A CA 1
ATOM 2906 C C . GLY A 1 390 ? -1.868 -12.663 7.587 1.00 78.62 390 GLY A C 1
ATOM 2907 O O . GLY A 1 390 ? -0.935 -12.493 6.808 1.00 78.62 390 GLY A O 1
ATOM 2908 N N . ALA A 1 391 ? -2.344 -11.687 8.350 1.00 75.56 391 ALA A N 1
ATOM 2909 C CA . ALA A 1 391 ? -1.900 -10.312 8.187 1.00 75.56 391 ALA A CA 1
ATOM 2910 C C . ALA A 1 391 ? -0.459 -10.053 8.656 1.00 75.56 391 ALA A C 1
ATOM 2912 O O . ALA A 1 391 ? 0.205 -9.178 8.110 1.00 75.56 391 ALA A O 1
ATOM 2913 N N . TYR A 1 392 ? 0.075 -10.855 9.582 1.00 76.38 392 TYR A N 1
ATOM 2914 C CA . TYR A 1 392 ? 1.488 -10.762 9.964 1.00 76.38 392 TYR A CA 1
ATOM 2915 C C . TYR A 1 392 ? 2.422 -11.092 8.795 1.00 76.38 392 TYR A C 1
ATOM 2917 O O . TYR A 1 392 ? 3.464 -10.462 8.641 1.00 76.38 392 TYR A O 1
ATOM 2925 N N . PHE A 1 393 ? 2.030 -12.039 7.933 1.00 86.00 393 PHE A N 1
ATOM 2926 C CA . PHE A 1 393 ? 2.765 -12.328 6.700 1.00 86.00 393 PHE A CA 1
ATOM 2927 C C . PHE A 1 393 ? 2.739 -11.122 5.748 1.00 86.00 393 PHE A C 1
ATOM 2929 O O . PHE A 1 393 ? 3.780 -10.739 5.220 1.00 86.00 393 PHE A O 1
ATOM 2936 N N . ALA A 1 394 ? 1.578 -10.479 5.593 1.00 84.81 394 ALA A N 1
ATOM 2937 C CA . ALA A 1 394 ? 1.431 -9.274 4.779 1.00 84.81 394 ALA A CA 1
ATOM 2938 C C . ALA A 1 394 ? 2.334 -8.127 5.273 1.00 84.81 394 ALA A C 1
ATOM 2940 O O . ALA A 1 394 ? 3.097 -7.572 4.480 1.00 84.81 394 ALA A O 1
ATOM 2941 N N . ILE A 1 395 ? 2.314 -7.834 6.579 1.00 80.94 395 ILE A N 1
ATOM 2942 C CA . ILE A 1 395 ? 3.168 -6.811 7.210 1.00 80.94 395 ILE A CA 1
ATOM 2943 C C . ILE A 1 395 ? 4.651 -7.130 6.995 1.00 80.94 395 ILE A C 1
ATOM 2945 O O . ILE A 1 395 ? 5.429 -6.254 6.634 1.00 80.94 395 ILE A O 1
ATOM 2949 N N . LEU A 1 396 ? 5.053 -8.391 7.153 1.00 85.12 396 LEU A N 1
ATOM 2950 C CA . LEU A 1 396 ? 6.452 -8.774 6.985 1.00 85.12 396 LEU A CA 1
ATOM 2951 C C . LEU A 1 396 ? 6.932 -8.651 5.532 1.00 85.12 396 LEU A C 1
ATOM 2953 O O . LEU A 1 396 ? 8.060 -8.225 5.278 1.00 85.12 396 LEU A O 1
ATOM 2957 N N . THR A 1 397 ? 6.067 -8.967 4.565 1.00 90.31 397 THR A N 1
ATOM 2958 C CA . THR A 1 397 ? 6.386 -8.740 3.148 1.00 90.31 397 THR A CA 1
ATOM 2959 C C . THR A 1 397 ? 6.535 -7.252 2.824 1.00 90.31 397 THR A C 1
ATOM 2961 O O . THR A 1 397 ? 7.417 -6.894 2.051 1.00 90.31 397 THR A O 1
ATOM 2964 N N . GLN A 1 398 ? 5.751 -6.380 3.467 1.00 87.19 398 GLN A N 1
ATOM 2965 C CA . GLN A 1 398 ? 5.894 -4.924 3.355 1.00 87.19 398 GLN A CA 1
ATOM 2966 C C . GLN A 1 398 ? 7.181 -4.415 3.998 1.00 87.19 398 GLN A C 1
ATOM 2968 O O . GLN A 1 398 ? 7.896 -3.630 3.388 1.00 87.19 398 GLN A O 1
ATOM 2973 N N . ALA A 1 399 ? 7.531 -4.906 5.187 1.00 80.75 399 ALA A N 1
ATOM 2974 C CA . ALA A 1 399 ? 8.801 -4.562 5.820 1.00 80.75 399 ALA A CA 1
ATOM 2975 C C . ALA A 1 399 ? 9.990 -4.943 4.923 1.00 80.75 399 ALA A C 1
ATOM 2977 O O . ALA A 1 399 ? 10.946 -4.185 4.799 1.00 80.75 399 ALA A O 1
ATOM 2978 N N . THR A 1 400 ? 9.900 -6.082 4.232 1.00 87.38 400 THR A N 1
ATOM 2979 C CA . THR A 1 400 ? 10.943 -6.527 3.300 1.00 87.38 400 THR A CA 1
ATOM 2980 C C . THR A 1 400 ? 11.037 -5.599 2.089 1.00 87.38 400 THR A C 1
ATOM 2982 O O . THR A 1 400 ? 12.140 -5.211 1.721 1.00 87.38 400 THR A O 1
ATOM 2985 N N . VAL A 1 401 ? 9.907 -5.168 1.515 1.00 89.19 401 VAL A N 1
ATOM 2986 C CA . VAL A 1 401 ? 9.897 -4.115 0.482 1.00 89.19 401 VAL A CA 1
ATOM 2987 C C . VAL A 1 401 ? 10.620 -2.869 0.975 1.00 89.19 401 VAL A C 1
ATOM 2989 O O . VAL A 1 401 ? 11.531 -2.407 0.303 1.00 89.19 401 VAL A O 1
ATOM 2992 N N . VAL A 1 402 ? 10.251 -2.355 2.153 1.00 82.56 402 VAL A N 1
ATOM 2993 C CA . VAL A 1 402 ? 10.832 -1.125 2.709 1.00 82.56 402 VAL A CA 1
ATOM 2994 C C . VAL A 1 402 ? 12.345 -1.260 2.863 1.00 82.56 402 VAL A C 1
ATOM 2996 O O . VAL A 1 402 ? 13.075 -0.384 2.412 1.00 82.56 402 VAL A O 1
ATOM 2999 N N . VAL A 1 403 ? 12.830 -2.379 3.411 1.00 84.38 403 VAL A N 1
ATOM 3000 C CA . VAL A 1 403 ? 14.271 -2.653 3.532 1.00 84.38 403 VAL A CA 1
ATOM 3001 C C . VAL A 1 403 ? 14.959 -2.618 2.167 1.00 84.38 403 VAL A C 1
ATOM 3003 O O . VAL A 1 403 ? 15.973 -1.945 2.012 1.00 84.38 403 VAL A O 1
ATOM 3006 N N . PHE A 1 404 ? 14.411 -3.300 1.161 1.00 87.31 404 PHE A N 1
ATOM 3007 C CA . PHE A 1 404 ? 15.005 -3.321 -0.177 1.00 87.31 404 PHE A CA 1
ATOM 3008 C C . PHE A 1 404 ? 14.939 -1.962 -0.877 1.00 87.31 404 PHE A C 1
ATOM 3010 O O . PHE A 1 404 ? 15.910 -1.570 -1.515 1.00 87.31 404 PHE A O 1
ATOM 3017 N N . THR A 1 405 ? 13.842 -1.218 -0.741 1.00 84.81 405 THR A N 1
ATOM 3018 C CA . THR A 1 405 ? 13.729 0.138 -1.285 1.00 84.81 405 THR A CA 1
ATOM 3019 C C . THR A 1 405 ? 14.744 1.071 -0.626 1.00 84.81 405 THR A C 1
ATOM 3021 O O . THR A 1 405 ? 15.419 1.807 -1.338 1.00 84.81 405 THR A O 1
ATOM 3024 N N . ILE A 1 406 ? 14.925 1.001 0.699 1.00 81.38 406 ILE A N 1
ATOM 3025 C CA . ILE A 1 406 ? 15.959 1.768 1.414 1.00 81.38 406 ILE A CA 1
ATOM 3026 C C . ILE A 1 406 ? 17.355 1.393 0.909 1.00 81.38 406 ILE A C 1
ATOM 3028 O O . ILE A 1 406 ? 18.165 2.281 0.662 1.00 81.38 406 ILE A O 1
ATOM 3032 N N . LEU A 1 407 ? 17.636 0.101 0.711 1.00 84.44 407 LEU A N 1
ATOM 3033 C CA . LEU A 1 407 ? 18.921 -0.352 0.174 1.00 84.44 407 LEU A CA 1
ATOM 3034 C C . LEU A 1 407 ? 19.163 0.174 -1.247 1.00 84.44 407 LEU A C 1
ATOM 3036 O O . LEU A 1 407 ? 20.226 0.726 -1.513 1.00 84.44 407 LEU A O 1
ATOM 3040 N N . LEU A 1 408 ? 18.189 0.053 -2.152 1.00 82.81 408 LEU A N 1
ATOM 3041 C CA . LEU A 1 408 ? 18.317 0.571 -3.518 1.00 82.81 408 LEU A CA 1
ATOM 3042 C C . LEU A 1 408 ? 18.532 2.089 -3.512 1.00 82.81 408 LEU A C 1
ATOM 3044 O O . LEU A 1 408 ? 19.472 2.585 -4.118 1.00 82.81 408 LEU A O 1
ATOM 3048 N N . VAL A 1 409 ? 17.728 2.838 -2.759 1.00 82.56 409 VAL A N 1
ATOM 3049 C CA . VAL A 1 409 ? 17.867 4.299 -2.690 1.00 82.56 409 VAL A CA 1
ATOM 3050 C C . VAL A 1 409 ? 19.201 4.711 -2.056 1.00 82.56 409 VAL A C 1
ATOM 3052 O O . VAL A 1 409 ? 19.859 5.618 -2.561 1.00 82.56 409 VAL A O 1
ATOM 3055 N N . GLY A 1 410 ? 19.631 4.026 -0.993 1.00 79.12 410 GLY A N 1
ATOM 3056 C CA . GLY A 1 410 ? 20.874 4.319 -0.278 1.00 79.12 410 GLY A CA 1
ATOM 3057 C C . GLY A 1 410 ? 22.141 4.010 -1.082 1.00 79.12 410 GLY A C 1
ATOM 3058 O O . GLY A 1 410 ? 23.142 4.710 -0.949 1.00 79.12 410 GLY A O 1
ATOM 3059 N N . TYR A 1 411 ? 22.108 3.007 -1.965 1.00 82.75 411 TYR A N 1
ATOM 3060 C CA . TYR A 1 411 ? 23.229 2.646 -2.840 1.00 82.75 411 TYR A CA 1
ATOM 3061 C C . TYR A 1 411 ? 23.113 3.289 -4.233 1.00 82.75 411 TYR A C 1
ATOM 3063 O O . TYR A 1 411 ? 23.160 2.602 -5.261 1.00 82.75 411 TYR A O 1
ATOM 3071 N N . GLN A 1 412 ? 23.017 4.623 -4.274 1.00 78.75 412 GLN A N 1
ATOM 3072 C CA . GLN A 1 412 ? 22.794 5.393 -5.506 1.00 78.75 412 GLN A CA 1
ATOM 3073 C C . GLN A 1 412 ? 23.805 5.086 -6.618 1.00 78.75 412 GLN A C 1
ATOM 3075 O O . GLN A 1 412 ? 23.408 4.808 -7.748 1.00 78.75 412 GLN A O 1
ATOM 3080 N N . GLY A 1 413 ? 25.097 5.025 -6.285 1.00 77.12 413 GLY A N 1
ATOM 3081 C CA . GLY A 1 413 ? 26.159 4.767 -7.264 1.00 77.12 413 GLY A CA 1
ATOM 3082 C C . GLY A 1 413 ? 26.151 3.374 -7.901 1.00 77.12 413 GLY A C 1
ATOM 3083 O O . GLY A 1 413 ? 26.969 3.122 -8.776 1.00 77.12 413 GLY A O 1
ATOM 3084 N N . TYR A 1 414 ? 25.263 2.472 -7.476 1.00 82.50 414 TYR A N 1
ATOM 3085 C CA . TYR A 1 414 ? 25.144 1.118 -8.025 1.00 82.50 414 TYR A CA 1
ATOM 3086 C C . TYR A 1 414 ? 23.775 0.797 -8.614 1.00 82.50 414 TYR A C 1
ATOM 3088 O O . TYR A 1 414 ? 23.635 -0.215 -9.287 1.00 82.50 414 TYR A O 1
ATOM 3096 N N . THR A 1 415 ? 22.753 1.591 -8.317 1.00 82.81 415 THR A N 1
ATOM 3097 C CA . THR A 1 415 ? 21.353 1.240 -8.616 1.00 82.81 415 THR A CA 1
ATOM 3098 C C . THR A 1 415 ? 20.549 2.421 -9.161 1.00 82.81 415 THR A C 1
ATOM 3100 O O . THR A 1 415 ? 19.367 2.268 -9.462 1.00 82.81 415 THR A O 1
ATOM 3103 N N . GLY A 1 416 ? 21.168 3.601 -9.268 1.00 76.88 416 GLY A N 1
ATOM 3104 C CA . GLY A 1 416 ? 20.504 4.843 -9.662 1.00 76.88 416 GLY A CA 1
ATOM 3105 C C . GLY A 1 416 ? 19.777 5.556 -8.516 1.00 76.88 416 GLY A C 1
ATOM 3106 O O . GLY A 1 416 ? 19.223 6.637 -8.711 1.00 76.88 416 GLY A O 1
ATOM 3107 N N . GLY A 1 417 ? 19.796 4.994 -7.301 1.00 82.12 417 GLY A N 1
ATOM 3108 C CA . GLY A 1 417 ? 19.262 5.638 -6.098 1.00 82.12 417 GLY A CA 1
ATOM 3109 C C . GLY A 1 417 ? 17.767 5.905 -6.217 1.00 82.12 417 GLY A C 1
ATOM 3110 O O . GLY A 1 417 ? 17.021 5.052 -6.687 1.00 82.12 417 GLY A O 1
ATOM 3111 N N . SER A 1 418 ? 17.325 7.103 -5.826 1.00 76.94 418 SER A N 1
ATOM 3112 C CA .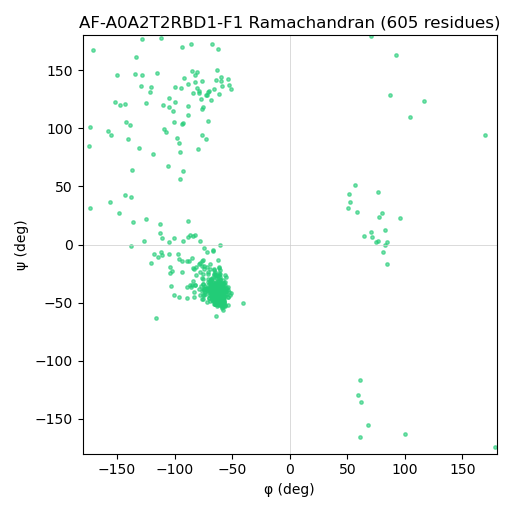 SER A 1 418 ? 15.922 7.529 -5.933 1.00 76.94 418 SER A CA 1
ATOM 3113 C C . SER A 1 418 ? 15.404 7.634 -7.368 1.00 76.94 418 SER A C 1
ATOM 3115 O O . SER A 1 418 ? 14.202 7.499 -7.580 1.00 76.94 418 SER A O 1
ATOM 3117 N N . ASN A 1 419 ? 16.287 7.874 -8.340 1.00 76.06 419 ASN A N 1
ATOM 3118 C CA . ASN A 1 419 ? 15.909 8.041 -9.746 1.00 76.06 419 ASN A CA 1
ATOM 3119 C C . ASN A 1 419 ? 15.715 6.685 -10.435 1.00 76.06 419 ASN A C 1
ATOM 3121 O O . ASN A 1 419 ? 14.947 6.570 -11.388 1.00 76.06 419 ASN A O 1
ATOM 3125 N N . GLY A 1 420 ? 16.389 5.655 -9.918 1.00 83.62 420 GLY A N 1
ATOM 3126 C CA . GLY A 1 420 ? 16.447 4.345 -10.540 1.00 83.62 420 GLY A CA 1
ATOM 3127 C C . GLY A 1 420 ? 17.228 4.358 -11.854 1.00 83.62 420 GLY A C 1
ATOM 3128 O O . GLY A 1 420 ? 18.115 5.186 -12.053 1.00 83.62 420 GLY A O 1
ATOM 3129 N N . LEU A 1 421 ? 16.932 3.400 -12.729 1.00 85.06 421 LEU A N 1
ATOM 3130 C CA . LEU A 1 421 ? 17.622 3.223 -14.007 1.00 85.06 421 LEU A CA 1
ATOM 3131 C C . LEU A 1 421 ? 16.763 3.796 -15.140 1.00 85.06 421 LEU A C 1
ATOM 3133 O O . LEU A 1 421 ? 15.675 3.280 -15.405 1.00 85.06 421 LEU A O 1
ATOM 3137 N N . THR A 1 422 ? 17.261 4.855 -15.779 1.00 85.38 422 THR A N 1
ATOM 3138 C CA . THR A 1 422 ? 16.629 5.602 -16.883 1.00 85.38 422 THR A CA 1
ATOM 3139 C C . THR A 1 422 ? 17.393 5.411 -18.195 1.00 85.38 422 THR A C 1
ATOM 3141 O O . THR A 1 422 ? 18.437 4.756 -18.208 1.00 85.38 422 THR A O 1
ATOM 3144 N N . ASP A 1 423 ? 16.894 5.998 -19.286 1.00 78.06 423 ASP A N 1
ATOM 3145 C CA . ASP A 1 423 ? 17.545 6.042 -20.607 1.00 78.06 423 ASP A CA 1
ATOM 3146 C C . ASP A 1 423 ? 17.865 4.644 -21.155 1.00 78.06 423 ASP A C 1
ATOM 3148 O O . ASP A 1 423 ? 18.996 4.310 -21.512 1.00 78.06 423 ASP A O 1
ATOM 3152 N N . LEU A 1 424 ? 16.838 3.790 -21.147 1.00 82.50 424 LEU A N 1
ATOM 3153 C CA . LEU A 1 424 ? 16.876 2.444 -21.710 1.00 82.50 424 LEU A CA 1
ATOM 3154 C C . LEU A 1 424 ? 16.305 2.506 -23.130 1.00 82.50 424 LEU A C 1
ATOM 3156 O O . LEU A 1 424 ? 15.100 2.355 -23.326 1.00 82.50 424 LEU A O 1
ATOM 3160 N N . GLU A 1 425 ? 17.166 2.788 -24.106 1.00 73.62 425 GLU A N 1
ATOM 3161 C CA . GLU A 1 425 ? 16.750 3.081 -25.488 1.00 73.62 425 GLU A CA 1
ATOM 3162 C C . GLU A 1 425 ? 16.941 1.905 -26.452 1.00 73.62 425 GLU A C 1
ATOM 3164 O O . GLU A 1 425 ? 16.258 1.821 -27.470 1.00 73.62 425 GLU A O 1
ATOM 3169 N N . THR A 1 426 ? 17.836 0.965 -26.140 1.00 78.19 426 THR A N 1
ATOM 3170 C CA . THR A 1 426 ? 18.180 -0.146 -27.038 1.00 78.19 426 THR A CA 1
ATOM 3171 C C . THR A 1 426 ? 18.078 -1.500 -26.345 1.00 78.19 426 THR A C 1
ATOM 3173 O O . THR A 1 426 ? 18.324 -1.619 -25.147 1.00 78.19 426 THR A O 1
ATOM 3176 N N . MET A 1 427 ? 17.675 -2.521 -27.104 1.00 78.44 427 MET A N 1
ATOM 3177 C CA . MET A 1 427 ? 17.636 -3.921 -26.679 1.00 78.44 427 MET A CA 1
ATOM 3178 C C . MET A 1 427 ? 18.027 -4.824 -27.850 1.00 78.44 427 MET A C 1
ATOM 3180 O O . MET A 1 427 ? 17.369 -4.816 -28.889 1.00 78.44 427 MET A O 1
ATOM 3184 N N . PHE A 1 428 ? 19.076 -5.624 -27.691 1.00 74.44 428 PHE A N 1
ATOM 3185 C CA . PHE A 1 428 ? 19.694 -6.422 -28.762 1.00 74.44 428 PHE A CA 1
ATOM 3186 C C . PHE A 1 428 ? 20.060 -5.621 -30.029 1.00 74.44 428 PHE A C 1
ATOM 3188 O O . PHE A 1 428 ? 19.904 -6.110 -31.150 1.00 74.44 428 PHE A O 1
ATOM 3195 N N . GLY A 1 429 ? 20.503 -4.373 -29.870 1.00 70.25 429 GLY A N 1
ATOM 3196 C CA . GLY A 1 429 ? 20.782 -3.436 -30.962 1.00 70.25 429 GLY A CA 1
ATOM 3197 C C . GLY A 1 429 ? 19.535 -2.909 -31.685 1.00 70.25 429 GLY A C 1
ATOM 3198 O O . GLY A 1 429 ? 19.667 -2.217 -32.694 1.00 70.25 429 GLY A O 1
ATOM 3199 N N . LEU A 1 430 ? 18.331 -3.227 -31.195 1.00 79.50 430 LEU A N 1
ATOM 3200 C CA . LEU A 1 430 ? 17.066 -2.686 -31.689 1.00 79.50 430 LEU A CA 1
ATOM 3201 C C . LEU A 1 430 ? 16.657 -1.476 -30.851 1.00 79.50 430 LEU A C 1
ATOM 3203 O O . LEU A 1 430 ? 16.669 -1.537 -29.624 1.00 79.50 430 LEU A O 1
ATOM 3207 N N . ASP A 1 431 ? 16.236 -0.405 -31.516 1.00 80.94 431 ASP A N 1
ATOM 3208 C CA . ASP A 1 431 ? 15.651 0.768 -30.865 1.00 80.94 431 ASP A CA 1
ATOM 3209 C C . ASP A 1 431 ? 14.275 0.413 -30.265 1.00 80.94 431 ASP A C 1
ATOM 3211 O O . ASP A 1 431 ? 13.385 -0.089 -30.965 1.00 80.94 431 ASP A O 1
ATOM 3215 N N . LEU A 1 432 ? 14.106 0.655 -28.963 1.00 79.31 432 LEU A N 1
ATOM 3216 C CA . LEU A 1 432 ? 12.879 0.408 -28.198 1.00 79.31 432 LEU A CA 1
ATOM 3217 C C . LEU A 1 432 ? 11.758 1.407 -28.541 1.00 79.31 432 LEU A C 1
ATOM 3219 O O . LEU A 1 432 ? 10.574 1.113 -28.334 1.00 79.31 432 LEU A O 1
ATOM 3223 N N . GLY A 1 433 ? 12.103 2.555 -29.129 1.00 69.56 433 GLY A N 1
ATOM 3224 C CA . GLY A 1 433 ? 11.155 3.520 -29.682 1.00 69.56 433 GLY A CA 1
ATOM 3225 C C . GLY A 1 433 ? 10.536 3.078 -31.013 1.00 69.56 433 GLY A C 1
ATOM 3226 O O . GLY A 1 433 ? 9.449 3.537 -31.375 1.00 69.56 433 GLY A O 1
ATOM 3227 N N . ALA A 1 434 ? 11.175 2.151 -31.736 1.00 79.00 434 ALA A N 1
ATOM 3228 C CA . ALA A 1 434 ? 10.697 1.705 -33.038 1.00 79.00 434 ALA A CA 1
ATOM 3229 C C . ALA A 1 434 ? 9.411 0.865 -32.926 1.00 79.00 434 ALA A C 1
ATOM 3231 O O . ALA A 1 434 ? 9.324 -0.113 -32.177 1.00 79.00 434 ALA A O 1
ATOM 3232 N N . VAL A 1 435 ? 8.411 1.185 -33.758 1.00 69.44 435 VAL A N 1
ATOM 3233 C CA . VAL A 1 435 ? 7.105 0.493 -33.785 1.00 69.44 435 VAL A CA 1
ATOM 3234 C C . VAL A 1 435 ? 7.254 -1.018 -34.031 1.00 69.44 435 VAL A C 1
ATOM 3236 O O . VAL A 1 435 ? 6.482 -1.814 -33.495 1.00 69.44 435 VAL A O 1
ATOM 3239 N N . SER A 1 436 ? 8.250 -1.444 -34.815 1.00 76.19 436 SER A N 1
ATOM 3240 C CA . SER A 1 436 ? 8.567 -2.862 -35.048 1.00 76.19 436 SER A CA 1
ATOM 3241 C C . SER A 1 436 ? 9.011 -3.581 -33.773 1.00 76.19 436 SER A C 1
ATOM 3243 O O . SER A 1 436 ? 8.528 -4.681 -33.498 1.00 76.19 436 SER A O 1
ATOM 3245 N N . THR A 1 437 ? 9.877 -2.952 -32.976 1.00 82.62 437 THR A N 1
ATOM 3246 C CA . THR A 1 437 ? 10.381 -3.491 -31.706 1.00 82.62 437 THR A CA 1
ATOM 3247 C C . THR A 1 437 ? 9.259 -3.558 -30.675 1.00 82.62 437 THR A C 1
ATOM 3249 O O . THR A 1 437 ? 9.071 -4.590 -30.035 1.00 82.62 437 THR A O 1
ATOM 3252 N N . GLN A 1 438 ? 8.421 -2.520 -30.590 1.00 75.94 438 GLN A N 1
ATOM 3253 C CA . GLN A 1 438 ? 7.246 -2.518 -29.712 1.00 75.94 438 GLN A CA 1
ATOM 3254 C C . GLN A 1 438 ? 6.242 -3.626 -30.070 1.00 75.94 438 GLN A C 1
ATOM 3256 O O . GLN A 1 438 ? 5.701 -4.284 -29.181 1.00 75.94 438 GLN A O 1
ATOM 3261 N N . ARG A 1 439 ? 6.024 -3.902 -31.365 1.00 70.50 439 ARG A N 1
ATOM 3262 C CA . ARG A 1 439 ? 5.195 -5.039 -31.809 1.00 70.50 439 ARG A CA 1
ATOM 3263 C C . ARG A 1 439 ? 5.826 -6.389 -31.467 1.00 70.50 439 ARG A C 1
ATOM 3265 O O . ARG A 1 439 ? 5.107 -7.301 -31.066 1.00 70.50 439 ARG A O 1
ATOM 3272 N N . LEU A 1 440 ? 7.144 -6.534 -31.602 1.00 81.56 440 LEU A N 1
ATOM 3273 C CA . LEU A 1 440 ? 7.846 -7.754 -31.197 1.00 81.56 440 LEU A CA 1
ATOM 3274 C C . LEU A 1 440 ? 7.687 -8.002 -29.690 1.00 81.56 440 LEU A C 1
ATOM 3276 O O . LEU A 1 440 ? 7.281 -9.094 -29.290 1.00 81.56 440 LEU A O 1
ATOM 3280 N N . LEU A 1 441 ? 7.926 -6.977 -28.865 1.00 83.25 441 LEU A N 1
ATOM 3281 C CA . LEU A 1 441 ? 7.751 -7.038 -27.412 1.00 83.25 441 LEU A CA 1
ATOM 3282 C C . LEU A 1 441 ? 6.312 -7.387 -27.025 1.00 83.25 441 LEU A C 1
ATOM 3284 O O . LEU A 1 441 ? 6.105 -8.184 -26.107 1.00 83.25 441 LEU A O 1
ATOM 3288 N N . TYR A 1 442 ? 5.324 -6.874 -27.761 1.00 75.38 442 TYR A N 1
ATOM 3289 C CA . TYR A 1 442 ? 3.925 -7.256 -27.589 1.00 75.38 442 TYR A CA 1
ATOM 3290 C C . TYR A 1 442 ? 3.710 -8.761 -27.788 1.00 75.38 442 TYR A C 1
ATOM 3292 O O . TYR A 1 442 ? 3.171 -9.425 -26.902 1.00 75.38 442 TYR A O 1
ATOM 3300 N N . PHE A 1 443 ? 4.160 -9.327 -28.914 1.00 75.06 443 PHE A N 1
ATOM 3301 C CA . PHE A 1 443 ? 3.978 -10.755 -29.202 1.00 75.06 443 PHE A CA 1
ATOM 3302 C C . PHE A 1 443 ? 4.737 -11.656 -28.226 1.00 75.06 443 PHE A C 1
ATOM 3304 O O . PHE A 1 443 ? 4.198 -12.677 -27.794 1.00 75.06 443 PHE A O 1
ATOM 3311 N N . VAL A 1 444 ? 5.952 -11.265 -27.832 1.00 87.38 444 VAL A N 1
ATOM 3312 C CA . VAL A 1 444 ? 6.739 -11.984 -26.822 1.00 87.38 444 VAL A CA 1
ATOM 3313 C C . VAL A 1 444 ? 6.020 -11.965 -25.473 1.00 87.38 444 VAL A C 1
ATOM 3315 O O . VAL A 1 444 ? 5.855 -13.016 -24.855 1.00 87.38 444 VAL A O 1
ATOM 3318 N N . THR A 1 445 ? 5.519 -10.807 -25.039 1.00 82.31 445 THR A N 1
ATOM 3319 C CA . THR A 1 445 ? 4.813 -10.668 -23.755 1.00 82.31 445 THR A CA 1
ATOM 3320 C C . THR A 1 445 ? 3.474 -11.405 -23.758 1.00 82.31 445 THR A C 1
ATOM 3322 O O . THR A 1 445 ? 3.138 -12.086 -22.790 1.00 82.31 445 THR A O 1
ATOM 3325 N N . ALA A 1 446 ? 2.722 -11.343 -24.859 1.00 72.56 446 ALA A N 1
ATOM 3326 C CA . ALA A 1 446 ? 1.487 -12.102 -25.033 1.00 72.56 446 ALA A CA 1
ATOM 3327 C C . ALA A 1 446 ? 1.746 -13.620 -25.010 1.00 72.56 446 ALA A C 1
ATOM 3329 O O . ALA A 1 446 ? 1.047 -14.359 -24.312 1.00 72.56 446 ALA A O 1
ATOM 3330 N N . GLY A 1 447 ? 2.782 -14.086 -25.716 1.00 77.12 447 GLY A N 1
ATOM 3331 C CA . GLY A 1 447 ? 3.217 -15.483 -25.698 1.00 77.12 447 GLY A CA 1
ATOM 3332 C C . GLY A 1 447 ? 3.643 -15.941 -24.302 1.00 77.12 447 GLY A C 1
ATOM 3333 O O . GLY A 1 447 ? 3.207 -16.997 -23.838 1.00 77.12 447 GLY A O 1
ATOM 3334 N N . ALA A 1 448 ? 4.418 -15.116 -23.594 1.00 87.06 448 ALA A N 1
ATOM 3335 C CA . ALA A 1 448 ? 4.820 -15.363 -22.214 1.00 87.06 448 ALA A CA 1
ATOM 3336 C C . ALA A 1 448 ? 3.609 -15.447 -21.275 1.00 87.06 448 ALA A C 1
ATOM 3338 O O . ALA A 1 448 ? 3.534 -16.371 -20.468 1.00 87.06 448 ALA A O 1
ATOM 3339 N N . LEU A 1 449 ? 2.618 -14.559 -21.412 1.00 78.94 449 LEU A N 1
ATOM 3340 C CA . LEU A 1 449 ? 1.387 -14.607 -20.620 1.00 78.94 449 LEU A CA 1
ATOM 3341 C C . LEU A 1 449 ? 0.609 -15.907 -20.848 1.00 78.94 449 LEU A C 1
ATOM 3343 O O . LEU A 1 449 ? 0.161 -16.528 -19.883 1.00 78.94 449 LEU A O 1
ATOM 3347 N N . VAL A 1 450 ? 0.467 -16.349 -22.102 1.00 74.31 450 VAL A N 1
ATOM 3348 C CA . VAL A 1 450 ? -0.195 -17.624 -22.420 1.00 74.31 450 VAL A CA 1
ATOM 3349 C C . VAL A 1 450 ? 0.581 -18.795 -21.818 1.00 74.31 450 VAL A C 1
ATOM 3351 O O . VAL A 1 450 ? -0.024 -19.660 -21.182 1.00 74.31 450 VAL A O 1
ATOM 3354 N N . ALA A 1 451 ? 1.909 -18.813 -21.951 1.00 82.25 451 ALA A N 1
ATOM 3355 C CA . ALA A 1 451 ? 2.755 -19.849 -21.365 1.00 82.25 451 ALA A CA 1
ATOM 3356 C C . ALA A 1 451 ? 2.623 -19.889 -19.833 1.00 82.25 451 ALA A C 1
ATOM 3358 O O . ALA A 1 451 ? 2.364 -20.949 -19.264 1.00 82.25 451 ALA A O 1
ATOM 3359 N N . VAL A 1 452 ? 2.705 -18.734 -19.168 1.00 88.31 452 VAL A N 1
ATOM 3360 C CA . VAL A 1 452 ? 2.526 -18.597 -17.716 1.00 88.31 452 VAL A CA 1
ATOM 3361 C C . VAL A 1 452 ? 1.133 -19.051 -17.288 1.00 88.31 452 VAL A C 1
ATOM 3363 O O . VAL A 1 452 ? 1.007 -19.799 -16.321 1.00 88.31 452 VAL A O 1
ATOM 3366 N N . TYR A 1 453 ? 0.085 -18.676 -18.023 1.00 80.38 453 TYR A N 1
ATOM 3367 C CA . TYR A 1 453 ? -1.278 -19.129 -17.754 1.00 80.38 453 TYR A CA 1
ATOM 3368 C C . TYR A 1 453 ? -1.404 -20.654 -17.848 1.00 80.38 453 TYR A C 1
ATOM 3370 O O . TYR A 1 453 ? -1.982 -21.281 -16.957 1.00 80.38 453 TYR A O 1
ATOM 3378 N N . LEU A 1 454 ? -0.863 -21.269 -18.905 1.00 75.88 454 LEU A N 1
ATOM 3379 C CA . LEU A 1 454 ? -0.906 -22.720 -19.094 1.00 75.88 454 LEU A CA 1
ATOM 3380 C C . LEU A 1 454 ? -0.115 -23.453 -18.004 1.00 75.88 454 LEU A C 1
ATOM 3382 O O . LEU A 1 454 ? -0.621 -24.428 -17.441 1.00 75.88 454 LEU A O 1
ATOM 3386 N N . LEU A 1 455 ? 1.072 -22.954 -17.651 1.00 86.50 455 LEU A N 1
ATOM 3387 C CA . LEU A 1 455 ? 1.899 -23.490 -16.569 1.00 86.50 455 LEU A CA 1
ATOM 3388 C C . LEU A 1 455 ? 1.192 -23.378 -15.216 1.00 86.50 455 LEU A C 1
ATOM 3390 O O . LEU A 1 455 ? 1.047 -24.380 -14.517 1.00 86.50 455 LEU A O 1
ATOM 3394 N N . ALA A 1 456 ? 0.675 -22.200 -14.868 1.00 82.88 456 ALA A N 1
ATOM 3395 C CA . ALA A 1 456 ? -0.072 -21.987 -13.632 1.00 82.88 456 ALA A CA 1
ATOM 3396 C C . ALA A 1 456 ? -1.329 -22.871 -13.577 1.00 82.88 456 ALA A C 1
ATOM 3398 O O . ALA A 1 456 ? -1.620 -23.492 -12.552 1.00 82.88 456 ALA A O 1
ATOM 3399 N N . ARG A 1 457 ? -2.045 -23.018 -14.700 1.00 80.06 457 ARG A N 1
ATOM 3400 C CA . ARG A 1 457 ? -3.215 -23.900 -14.808 1.00 80.06 457 ARG A CA 1
ATOM 3401 C C . ARG A 1 457 ? -2.845 -25.365 -14.584 1.00 80.06 457 ARG A C 1
ATOM 3403 O O . ARG A 1 457 ? -3.589 -26.077 -13.904 1.00 80.06 457 ARG A O 1
ATOM 3410 N N . GLN A 1 458 ? -1.724 -25.818 -15.137 1.00 86.31 458 GLN A N 1
ATOM 3411 C CA . GLN A 1 458 ? -1.230 -27.178 -14.943 1.00 86.31 458 GLN A CA 1
ATOM 3412 C C . GLN A 1 458 ? -0.779 -27.407 -13.493 1.00 86.31 458 GLN A C 1
ATOM 3414 O O . GLN A 1 458 ? -1.142 -28.420 -12.893 1.00 86.31 458 GLN A O 1
ATOM 3419 N N . LEU A 1 459 ? -0.063 -26.448 -12.899 1.00 89.75 459 LEU A N 1
ATOM 3420 C CA . LEU A 1 459 ? 0.383 -26.495 -11.504 1.00 89.75 459 LEU A CA 1
ATOM 3421 C C . LEU A 1 459 ? -0.797 -26.603 -10.537 1.00 89.75 459 LEU A C 1
ATOM 3423 O O . LEU A 1 459 ? -0.800 -27.490 -9.684 1.00 89.75 459 LEU A O 1
ATOM 3427 N N . VAL A 1 460 ? -1.833 -25.780 -10.711 1.00 84.50 460 VAL A N 1
ATOM 3428 C CA . VAL A 1 460 ? -3.044 -25.801 -9.873 1.00 84.50 460 VAL A CA 1
ATOM 3429 C C . VAL A 1 460 ? -3.807 -27.128 -9.998 1.00 84.50 460 VAL A C 1
ATOM 3431 O O . VAL A 1 460 ? -4.317 -27.642 -9.004 1.00 84.50 460 VAL A O 1
ATOM 3434 N N . ARG A 1 461 ? -3.867 -27.723 -11.198 1.00 81.50 461 ARG A N 1
ATOM 3435 C CA . ARG A 1 461 ? -4.534 -29.022 -11.432 1.00 81.50 461 ARG A CA 1
ATOM 3436 C C . ARG A 1 461 ? -3.724 -30.228 -10.952 1.00 81.50 461 ARG A C 1
ATOM 3438 O O . ARG A 1 461 ? -4.279 -31.316 -10.785 1.00 81.50 461 ARG A O 1
ATOM 3445 N N . SER A 1 462 ? -2.423 -30.054 -10.740 1.00 93.50 462 SER A N 1
ATOM 3446 C CA . SER A 1 462 ? -1.526 -31.122 -10.306 1.00 93.50 462 SER A CA 1
ATOM 3447 C C . SER A 1 462 ? -1.821 -31.602 -8.874 1.00 93.50 462 SER A C 1
ATOM 3449 O O . SER A 1 462 ? -2.618 -31.026 -8.127 1.00 93.50 462 SER A O 1
ATOM 3451 N N . ARG A 1 463 ? -1.149 -32.684 -8.454 1.00 91.88 463 ARG A N 1
ATOM 3452 C CA . ARG A 1 463 ? -1.185 -33.152 -7.054 1.00 91.88 463 ARG A CA 1
ATOM 3453 C C . ARG A 1 463 ? -0.677 -32.076 -6.087 1.00 91.88 463 ARG A C 1
ATOM 3455 O O . ARG A 1 463 ? -1.263 -31.904 -5.024 1.00 91.88 463 ARG A O 1
ATOM 3462 N N . TRP A 1 464 ? 0.354 -31.329 -6.487 1.00 93.12 464 TRP A N 1
ATOM 3463 C CA . TRP A 1 464 ? 0.915 -30.241 -5.689 1.00 93.12 464 TRP A CA 1
ATOM 3464 C C . TRP A 1 464 ? -0.072 -29.076 -5.537 1.00 93.12 464 TRP A C 1
ATOM 3466 O O . TRP A 1 464 ? -0.249 -28.577 -4.432 1.00 93.12 464 TRP A O 1
ATOM 3476 N N . GLY A 1 465 ? -0.797 -28.706 -6.598 1.00 89.75 465 GLY A N 1
ATOM 3477 C CA . GLY A 1 465 ? -1.809 -27.645 -6.539 1.00 89.75 465 GLY A CA 1
ATOM 3478 C C . GLY A 1 465 ? -2.987 -27.984 -5.621 1.00 89.75 465 GLY A C 1
ATOM 3479 O O . GLY A 1 465 ? -3.405 -27.158 -4.812 1.00 89.75 465 GLY A O 1
ATOM 3480 N N . ARG A 1 466 ? -3.473 -29.232 -5.656 1.00 90.38 466 ARG A N 1
ATOM 3481 C CA . ARG A 1 466 ? -4.491 -29.709 -4.700 1.00 90.38 466 ARG A CA 1
ATOM 3482 C C . ARG A 1 466 ? -3.992 -29.676 -3.257 1.00 90.38 466 ARG A C 1
ATOM 3484 O O . ARG A 1 466 ? -4.746 -29.316 -2.357 1.00 90.38 466 ARG A O 1
ATOM 3491 N N . LEU A 1 467 ? -2.725 -30.024 -3.046 1.00 92.31 467 LEU A N 1
ATOM 3492 C CA . LEU A 1 467 ? -2.094 -29.969 -1.733 1.00 92.31 467 LEU A CA 1
ATOM 3493 C C . LEU A 1 467 ? -1.912 -28.522 -1.245 1.00 92.31 467 LEU A C 1
ATOM 3495 O O . LEU A 1 467 ? -2.147 -28.253 -0.072 1.00 92.31 467 LEU A O 1
ATOM 3499 N N . LEU A 1 468 ? -1.574 -27.583 -2.134 1.00 92.50 468 LEU A N 1
ATOM 3500 C CA . LEU A 1 468 ? -1.511 -26.150 -1.830 1.00 92.50 468 LEU A CA 1
ATOM 3501 C C . LEU A 1 468 ? -2.870 -25.613 -1.354 1.00 92.50 468 LEU A C 1
ATOM 3503 O O . LEU A 1 468 ? -2.932 -24.941 -0.326 1.00 92.50 468 LEU A O 1
ATOM 3507 N N . ILE A 1 469 ? -3.955 -25.968 -2.050 1.00 89.19 469 ILE A N 1
ATOM 3508 C CA . ILE A 1 469 ? -5.323 -25.595 -1.653 1.00 89.19 469 ILE A CA 1
ATOM 3509 C C . ILE A 1 469 ? -5.675 -26.215 -0.292 1.00 89.19 469 ILE A C 1
ATOM 3511 O O . ILE A 1 469 ? -6.185 -25.525 0.585 1.00 89.19 469 ILE A O 1
ATOM 3515 N N . ALA A 1 470 ? -5.330 -27.485 -0.060 1.00 90.38 470 ALA A N 1
ATOM 3516 C CA . ALA A 1 470 ? -5.556 -28.126 1.237 1.00 90.38 470 ALA A CA 1
ATOM 3517 C C . ALA A 1 470 ? -4.781 -27.437 2.379 1.00 90.38 470 ALA A C 1
ATOM 3519 O O . ALA A 1 470 ? -5.311 -27.275 3.478 1.00 90.38 470 ALA A O 1
ATOM 3520 N N . VAL A 1 471 ? -3.542 -26.999 2.119 1.00 91.25 471 VAL A N 1
ATOM 3521 C CA . VAL A 1 471 ? -2.720 -26.239 3.077 1.00 91.25 471 VAL A CA 1
ATOM 3522 C C . VAL A 1 471 ? -3.337 -24.876 3.384 1.00 91.25 471 VAL A C 1
ATOM 3524 O O . VAL A 1 471 ? -3.305 -24.449 4.540 1.00 91.25 471 VAL A O 1
ATOM 3527 N N . ARG A 1 472 ? -3.890 -24.197 2.372 1.00 88.25 472 ARG A N 1
ATOM 3528 C CA . ARG A 1 472 ? -4.637 -22.947 2.548 1.00 88.25 472 ARG A CA 1
ATOM 3529 C C . ARG A 1 472 ? -5.852 -23.156 3.450 1.00 88.25 472 ARG A C 1
ATOM 3531 O O . ARG A 1 472 ? -6.062 -22.359 4.358 1.00 88.25 472 ARG A O 1
ATOM 3538 N N . ASP A 1 473 ? -6.635 -24.199 3.187 1.00 87.25 473 ASP A N 1
ATOM 3539 C CA . ASP A 1 473 ? -7.916 -24.418 3.858 1.00 87.25 473 ASP A CA 1
ATOM 3540 C C . ASP A 1 473 ? -7.729 -24.904 5.304 1.00 87.25 473 ASP A C 1
ATOM 3542 O O . ASP A 1 473 ? -8.422 -24.450 6.216 1.00 87.25 473 ASP A O 1
ATOM 3546 N N . THR A 1 474 ? -6.805 -25.839 5.560 1.00 88.38 474 THR A N 1
ATOM 3547 C CA . THR A 1 474 ? -6.456 -26.247 6.930 1.00 88.38 474 THR A CA 1
ATOM 3548 C C . THR A 1 474 ? -5.042 -26.821 7.019 1.00 88.38 474 THR A C 1
ATOM 3550 O O . THR A 1 474 ? -4.817 -28.025 6.883 1.00 88.38 474 THR A O 1
ATOM 3553 N N . GLU A 1 475 ? -4.084 -25.956 7.349 1.00 89.12 475 GLU A N 1
ATOM 3554 C CA . GLU A 1 475 ? -2.669 -26.320 7.479 1.00 89.12 475 GLU A CA 1
ATOM 3555 C C . GLU A 1 475 ? -2.431 -27.469 8.477 1.00 89.12 475 GLU A C 1
ATOM 3557 O O . GLU A 1 475 ? -1.641 -28.375 8.207 1.00 89.12 475 GLU A O 1
ATOM 3562 N N . ASP A 1 476 ? -3.139 -27.466 9.608 1.00 87.31 476 ASP A N 1
ATOM 3563 C CA . ASP A 1 476 ? -2.918 -28.447 10.674 1.00 87.31 476 ASP A CA 1
ATOM 3564 C C . ASP A 1 476 ? -3.388 -29.853 10.260 1.00 87.31 476 ASP A C 1
ATOM 3566 O O . ASP A 1 476 ? -2.716 -30.838 10.559 1.00 87.31 476 ASP A O 1
ATOM 3570 N N . ARG A 1 477 ? -4.459 -29.965 9.457 1.00 89.19 477 ARG A N 1
ATOM 3571 C CA . ARG A 1 477 ? -4.907 -31.252 8.885 1.00 89.19 477 ARG A CA 1
ATOM 3572 C C . ARG A 1 477 ? -3.880 -31.828 7.919 1.00 89.19 477 ARG A C 1
ATOM 3574 O O . ARG A 1 477 ? -3.615 -33.023 7.952 1.00 89.19 477 ARG A O 1
ATOM 3581 N N . VAL A 1 478 ? -3.275 -30.984 7.085 1.00 91.69 478 VAL A N 1
ATOM 3582 C CA . VAL A 1 478 ? -2.240 -31.423 6.139 1.00 91.69 478 VAL A CA 1
ATOM 3583 C C . VAL A 1 478 ? -0.996 -31.938 6.872 1.00 91.69 478 VAL A C 1
ATOM 3585 O O . VAL A 1 478 ? -0.393 -32.914 6.426 1.00 91.69 478 VAL A O 1
ATOM 3588 N N . ARG A 1 479 ? -0.659 -31.360 8.035 1.00 89.81 479 ARG A N 1
ATOM 3589 C CA . ARG A 1 479 ? 0.409 -31.882 8.907 1.00 89.81 479 ARG A CA 1
ATOM 3590 C C . ARG A 1 479 ? 0.079 -33.240 9.506 1.00 89.81 479 ARG A C 1
ATOM 3592 O O . ARG A 1 479 ? 0.948 -34.103 9.515 1.00 89.81 479 ARG A O 1
ATOM 3599 N N . PHE A 1 480 ? -1.154 -33.448 9.971 1.00 92.69 480 PHE A N 1
ATOM 3600 C CA . PHE A 1 480 ? -1.584 -34.762 10.465 1.00 92.69 480 PHE A CA 1
ATOM 3601 C C . PHE A 1 480 ? -1.504 -35.847 9.386 1.00 92.69 480 PHE A C 1
ATOM 3603 O O . PHE A 1 480 ? -1.235 -37.001 9.699 1.00 92.69 480 PHE A O 1
ATOM 3610 N N . LEU A 1 481 ? -1.667 -35.471 8.114 1.00 92.88 481 LEU A N 1
ATOM 3611 C CA . LEU A 1 481 ? -1.479 -36.360 6.964 1.00 92.88 481 LEU A CA 1
ATOM 3612 C C . LEU A 1 481 ? 0.003 -36.596 6.596 1.00 92.88 481 LEU A C 1
ATOM 3614 O O . LEU A 1 481 ? 0.275 -37.266 5.604 1.00 92.88 481 LEU A O 1
ATOM 3618 N N . GLY A 1 482 ? 0.958 -36.047 7.356 1.00 92.50 482 GLY A N 1
ATOM 3619 C CA . GLY A 1 482 ? 2.399 -36.255 7.168 1.00 92.50 482 GLY A CA 1
ATOM 3620 C C . GLY A 1 482 ? 3.069 -35.337 6.140 1.00 92.50 482 GLY A C 1
ATOM 3621 O O . GLY A 1 482 ? 4.270 -35.454 5.905 1.00 92.50 482 GLY A O 1
ATOM 3622 N N . TYR A 1 483 ? 2.339 -34.399 5.532 1.00 93.75 483 TYR A N 1
ATOM 3623 C CA . TYR A 1 483 ? 2.920 -33.437 4.594 1.00 93.75 483 TYR A CA 1
ATOM 3624 C C . TYR A 1 483 ? 3.516 -32.235 5.329 1.00 93.75 483 TYR A C 1
ATOM 3626 O O . TYR A 1 483 ? 2.999 -31.806 6.359 1.00 93.75 483 TYR A O 1
ATOM 3634 N N . ASN A 1 484 ? 4.571 -31.638 4.765 1.00 93.88 484 ASN A N 1
ATOM 3635 C CA . ASN A 1 484 ? 5.192 -30.422 5.293 1.00 93.88 484 ASN A CA 1
ATOM 3636 C C . ASN A 1 484 ? 4.604 -29.156 4.625 1.00 93.88 484 ASN A C 1
ATOM 3638 O O . ASN A 1 484 ? 5.013 -28.827 3.506 1.00 93.88 484 ASN A O 1
ATOM 3642 N N . PRO A 1 485 ? 3.714 -28.387 5.292 1.00 92.75 485 PRO A N 1
ATOM 3643 C CA . PRO A 1 485 ? 3.103 -27.193 4.703 1.00 92.75 485 PRO A CA 1
ATOM 3644 C C . PRO A 1 485 ? 4.102 -26.079 4.411 1.00 92.75 485 PRO A C 1
ATOM 3646 O O . PRO A 1 485 ? 3.856 -25.264 3.526 1.00 92.75 485 PRO A O 1
ATOM 3649 N N . VAL A 1 486 ? 5.224 -26.041 5.141 1.00 93.75 486 VAL A N 1
ATOM 3650 C CA . VAL A 1 486 ? 6.267 -25.024 4.966 1.00 93.75 486 VAL A CA 1
ATOM 3651 C C . VAL A 1 486 ? 6.859 -25.149 3.570 1.00 93.75 486 VAL A C 1
ATOM 3653 O O . VAL A 1 486 ? 6.823 -24.187 2.815 1.00 93.75 486 VAL A O 1
ATOM 3656 N N . ALA A 1 487 ? 7.312 -26.346 3.185 1.00 94.19 487 ALA A N 1
ATOM 3657 C CA . ALA A 1 487 ? 7.899 -26.582 1.866 1.00 94.19 487 ALA A CA 1
ATOM 3658 C C . ALA A 1 487 ? 6.928 -26.219 0.729 1.00 94.19 487 ALA A C 1
ATOM 3660 O O . ALA A 1 487 ? 7.311 -25.572 -0.241 1.00 94.19 487 ALA A O 1
ATOM 3661 N N . ILE A 1 488 ? 5.649 -26.569 0.882 1.00 94.62 488 ILE A N 1
ATOM 3662 C CA . ILE A 1 488 ? 4.609 -26.290 -0.117 1.00 94.62 488 ILE A CA 1
ATOM 3663 C C . ILE A 1 488 ? 4.395 -24.779 -0.277 1.00 94.62 488 ILE A C 1
ATOM 3665 O O . ILE A 1 488 ? 4.382 -24.278 -1.401 1.00 94.62 488 ILE A O 1
ATOM 3669 N N . LYS A 1 489 ? 4.282 -24.042 0.836 1.00 94.50 489 LYS A N 1
ATOM 3670 C CA . LYS A 1 489 ? 4.123 -22.581 0.831 1.00 94.50 489 LYS A CA 1
ATOM 3671 C C . LYS A 1 489 ? 5.357 -21.860 0.290 1.00 94.50 489 LYS A C 1
ATOM 3673 O O . LYS A 1 489 ? 5.203 -20.937 -0.502 1.00 94.50 489 LYS A O 1
ATOM 3678 N N . VAL A 1 490 ? 6.562 -22.300 0.661 1.00 96.19 490 VAL A N 1
ATOM 3679 C CA . VAL A 1 490 ? 7.830 -21.739 0.161 1.00 96.19 490 VAL A CA 1
ATOM 3680 C C . VAL A 1 490 ? 7.920 -21.873 -1.354 1.00 96.19 490 VAL A C 1
ATOM 3682 O O . VAL A 1 490 ? 8.176 -20.883 -2.029 1.00 96.19 490 VAL A O 1
ATOM 3685 N N . VAL A 1 491 ? 7.651 -23.065 -1.897 1.00 96.06 491 VAL A N 1
ATOM 3686 C CA . VAL A 1 491 ? 7.674 -23.292 -3.350 1.00 96.06 491 VAL A CA 1
ATOM 3687 C C . VAL A 1 491 ? 6.620 -22.437 -4.052 1.00 96.06 491 VAL A C 1
ATOM 3689 O O . VAL A 1 491 ? 6.925 -21.792 -5.050 1.00 96.06 491 VAL A O 1
ATOM 3692 N N . ALA A 1 492 ? 5.397 -22.372 -3.516 1.00 95.81 492 ALA A N 1
ATOM 3693 C CA . ALA A 1 492 ? 4.332 -21.559 -4.100 1.00 95.81 492 ALA A CA 1
ATOM 3694 C C . ALA A 1 492 ? 4.686 -20.069 -4.122 1.00 95.81 492 ALA A C 1
ATOM 3696 O O . ALA A 1 492 ? 4.453 -19.384 -5.115 1.00 95.81 492 ALA A O 1
ATOM 3697 N N . PHE A 1 493 ? 5.278 -19.579 -3.037 1.00 96.69 493 PHE A N 1
ATOM 3698 C CA . PHE A 1 493 ? 5.670 -18.188 -2.907 1.00 96.69 493 PHE A CA 1
ATOM 3699 C C . PHE A 1 493 ? 6.888 -17.838 -3.778 1.00 96.69 493 PHE A C 1
ATOM 3701 O O . PHE A 1 493 ? 6.890 -16.792 -4.420 1.00 96.69 493 PHE A O 1
ATOM 3708 N N . ALA A 1 494 ? 7.869 -18.737 -3.895 1.00 97.19 494 ALA A N 1
ATOM 3709 C CA . ALA A 1 494 ? 9.010 -18.579 -4.797 1.00 97.19 494 ALA A CA 1
ATOM 3710 C C . ALA A 1 494 ? 8.590 -18.568 -6.276 1.00 97.19 494 ALA A C 1
ATOM 3712 O O . ALA A 1 494 ? 9.041 -17.715 -7.034 1.00 97.19 494 ALA A O 1
ATOM 3713 N N . LEU A 1 495 ? 7.681 -19.466 -6.678 1.00 96.50 495 LEU A N 1
ATOM 3714 C CA . LEU A 1 495 ? 7.111 -19.474 -8.030 1.00 96.50 495 LEU A CA 1
ATOM 3715 C C . LEU A 1 495 ? 6.332 -18.186 -8.317 1.00 96.50 495 LEU A C 1
ATOM 3717 O O . LEU A 1 495 ? 6.480 -17.607 -9.388 1.00 96.50 495 LEU A O 1
ATOM 3721 N N . SER A 1 496 ? 5.542 -17.711 -7.353 1.00 96.81 496 SER A N 1
ATOM 3722 C CA . SER A 1 496 ? 4.830 -16.433 -7.458 1.00 96.81 496 SER A CA 1
ATOM 3723 C C . SER A 1 496 ? 5.783 -15.259 -7.691 1.00 96.81 496 SER A C 1
ATOM 3725 O O . SER A 1 496 ? 5.570 -14.453 -8.596 1.00 96.81 496 SER A O 1
ATOM 3727 N N . ALA A 1 497 ? 6.869 -15.194 -6.919 1.00 97.25 497 ALA A N 1
ATOM 3728 C CA . ALA A 1 497 ? 7.893 -14.167 -7.063 1.00 97.25 497 ALA A CA 1
ATOM 3729 C C . ALA A 1 497 ? 8.645 -14.262 -8.399 1.00 97.25 497 ALA A C 1
ATOM 3731 O O . ALA A 1 497 ? 8.895 -13.232 -9.018 1.00 97.25 497 ALA A O 1
ATOM 3732 N N . ALA A 1 498 ? 8.947 -15.472 -8.880 1.00 97.56 498 ALA A N 1
ATOM 3733 C CA . ALA A 1 498 ? 9.553 -15.681 -10.197 1.00 97.56 498 ALA A CA 1
ATOM 3734 C C . ALA A 1 498 ? 8.664 -15.134 -11.325 1.00 97.56 498 ALA A C 1
ATOM 3736 O O . ALA A 1 498 ? 9.149 -14.476 -12.241 1.00 97.56 498 ALA A O 1
ATOM 3737 N N . LEU A 1 499 ? 7.350 -15.379 -11.243 1.00 96.44 499 LEU A N 1
ATOM 3738 C CA . LEU A 1 499 ? 6.378 -14.864 -12.209 1.00 96.44 499 LEU A CA 1
ATOM 3739 C C . LEU A 1 499 ? 6.253 -13.338 -12.135 1.00 96.44 499 LEU A C 1
ATOM 3741 O O . LEU A 1 499 ? 6.202 -12.684 -13.173 1.00 96.44 499 LEU A O 1
ATOM 3745 N N . ALA A 1 500 ? 6.261 -12.758 -10.931 1.00 96.44 500 ALA A N 1
ATOM 3746 C CA . ALA A 1 500 ? 6.311 -11.307 -10.766 1.00 96.44 500 ALA A CA 1
ATOM 3747 C C . ALA A 1 500 ? 7.586 -10.714 -11.393 1.00 96.44 500 ALA A C 1
ATOM 3749 O O . ALA A 1 500 ? 7.498 -9.729 -12.122 1.00 96.44 500 ALA A O 1
ATOM 3750 N N . GLY A 1 501 ? 8.741 -11.351 -11.182 1.00 96.56 501 GLY A N 1
ATOM 3751 C CA . GLY A 1 501 ? 10.019 -10.964 -11.782 1.00 96.56 501 GLY A CA 1
ATOM 3752 C C . GLY A 1 501 ? 10.031 -11.039 -13.308 1.00 96.56 501 GLY A C 1
ATOM 3753 O O . GLY A 1 501 ? 10.485 -10.104 -13.962 1.00 96.56 501 GLY A O 1
ATOM 3754 N N . LEU A 1 502 ? 9.452 -12.097 -13.889 1.00 96.62 502 LEU A N 1
ATOM 3755 C CA . LEU A 1 502 ? 9.249 -12.210 -15.337 1.00 96.62 502 LEU A CA 1
ATOM 3756 C C . LEU A 1 502 ? 8.365 -11.073 -15.876 1.00 96.62 502 LEU A C 1
ATOM 3758 O O . LEU A 1 502 ? 8.683 -10.489 -16.911 1.00 96.62 502 LEU A O 1
ATOM 3762 N N . GLY A 1 503 ? 7.283 -10.736 -15.166 1.00 93.69 503 GLY A N 1
ATOM 3763 C CA . GLY A 1 503 ? 6.445 -9.579 -15.493 1.00 93.69 503 GLY A CA 1
ATOM 3764 C C . GLY A 1 503 ? 7.240 -8.271 -15.472 1.00 93.69 503 GLY A C 1
ATOM 3765 O O . GLY A 1 503 ? 7.114 -7.470 -16.393 1.00 93.69 503 GLY A O 1
ATOM 3766 N N . GLY A 1 504 ? 8.112 -8.089 -14.476 1.00 93.31 504 GLY A N 1
ATOM 3767 C CA . GLY A 1 504 ? 9.027 -6.950 -14.383 1.00 93.31 504 GLY A CA 1
ATOM 3768 C C . GLY A 1 504 ? 9.994 -6.879 -15.557 1.00 93.31 504 GLY A C 1
ATOM 3769 O O . GLY A 1 504 ? 10.062 -5.861 -16.236 1.00 93.31 504 GLY A O 1
ATOM 3770 N N . ALA A 1 505 ? 10.681 -7.976 -15.866 1.00 94.56 505 ALA A N 1
ATOM 3771 C CA . ALA A 1 505 ? 11.643 -8.037 -16.963 1.00 94.56 505 ALA A CA 1
ATOM 3772 C C . ALA A 1 505 ? 11.033 -7.719 -18.336 1.00 94.56 505 ALA A C 1
ATOM 3774 O O . ALA A 1 505 ? 11.707 -7.133 -19.175 1.00 94.56 505 ALA A O 1
ATOM 3775 N N . LEU A 1 506 ? 9.767 -8.079 -18.570 1.00 92.06 506 LEU A N 1
ATOM 3776 C CA . LEU A 1 506 ? 9.054 -7.757 -19.815 1.00 92.06 506 LEU A CA 1
ATOM 3777 C C . LEU A 1 506 ? 8.453 -6.344 -19.812 1.00 92.06 506 LEU A C 1
ATOM 3779 O O . LEU A 1 506 ? 8.193 -5.785 -20.873 1.00 92.06 506 LEU A O 1
ATOM 3783 N N . PHE A 1 507 ? 8.243 -5.754 -18.635 1.00 91.56 507 PHE A N 1
ATOM 3784 C CA . PHE A 1 507 ? 7.717 -4.399 -18.480 1.00 91.56 507 PHE A CA 1
ATOM 3785 C C . PHE A 1 507 ? 8.773 -3.325 -18.773 1.00 91.56 507 PHE A C 1
ATOM 3787 O O . PHE A 1 507 ? 8.463 -2.315 -19.401 1.00 91.56 507 PHE A O 1
ATOM 3794 N N . VAL A 1 508 ? 10.021 -3.536 -18.347 1.00 91.06 508 VAL A N 1
ATOM 3795 C CA . VAL A 1 508 ? 11.089 -2.525 -18.461 1.00 91.06 508 VAL A CA 1
ATOM 3796 C C . VAL A 1 508 ? 11.389 -2.089 -19.890 1.00 91.06 508 VAL A C 1
ATOM 3798 O O . VAL A 1 508 ? 11.388 -0.881 -20.113 1.00 91.06 508 VAL A O 1
ATOM 3801 N N . PRO A 1 509 ? 11.589 -2.996 -20.868 1.00 88.50 509 PRO A N 1
ATOM 3802 C CA . PRO A 1 509 ? 11.875 -2.587 -22.244 1.00 88.50 509 PRO A CA 1
ATOM 3803 C C . PRO A 1 509 ? 10.752 -1.747 -22.869 1.00 88.50 509 PRO A C 1
ATOM 3805 O O . PRO A 1 509 ? 10.974 -1.017 -23.823 1.00 88.50 509 PRO A O 1
ATOM 3808 N N . VAL A 1 510 ? 9.530 -1.856 -22.341 1.00 83.94 510 VAL A N 1
ATOM 3809 C CA . VAL A 1 510 ? 8.348 -1.144 -22.843 1.00 83.94 510 VAL A CA 1
ATOM 3810 C C . VAL A 1 510 ? 8.228 0.250 -22.230 1.00 83.94 510 VAL A C 1
ATOM 3812 O O . VAL A 1 510 ? 7.771 1.178 -22.893 1.00 83.94 510 VAL A O 1
ATOM 3815 N N . VAL A 1 511 ? 8.590 0.382 -20.952 1.00 83.00 511 VAL A N 1
ATOM 3816 C CA . VAL A 1 511 ? 8.438 1.625 -20.182 1.00 83.00 511 VAL A CA 1
ATOM 3817 C C . VAL A 1 511 ? 9.704 2.483 -20.206 1.00 83.00 511 VAL A C 1
ATOM 3819 O O . VAL A 1 511 ? 9.606 3.693 -20.041 1.00 83.00 511 VAL A O 1
ATOM 3822 N N . GLY A 1 512 ? 10.875 1.885 -20.438 1.00 83.31 512 GLY A N 1
ATOM 3823 C CA . GLY A 1 512 ? 12.152 2.592 -20.589 1.00 83.31 512 GLY A CA 1
ATOM 3824 C C . GLY A 1 512 ? 12.779 3.083 -19.278 1.00 83.31 512 GLY A C 1
ATOM 3825 O O . GLY A 1 512 ? 13.821 3.732 -19.299 1.00 83.31 512 GLY A O 1
ATOM 3826 N N . ILE A 1 513 ? 12.162 2.778 -18.132 1.00 83.88 513 ILE A N 1
ATOM 3827 C CA . ILE A 1 513 ? 12.624 3.194 -16.804 1.00 83.88 513 ILE A CA 1
ATOM 3828 C C . ILE A 1 513 ? 12.237 2.168 -15.733 1.00 83.88 513 ILE A C 1
ATOM 3830 O O . ILE A 1 513 ? 11.162 1.565 -15.783 1.00 83.88 513 ILE A O 1
ATOM 3834 N N . VAL A 1 514 ? 13.098 2.016 -14.724 1.00 88.62 514 VAL A N 1
ATOM 3835 C CA . VAL A 1 514 ? 12.788 1.334 -13.459 1.00 88.62 514 VAL A CA 1
ATOM 3836 C C . VAL A 1 514 ? 13.077 2.267 -12.304 1.00 88.62 514 VAL A C 1
ATOM 3838 O O . VAL A 1 514 ? 14.222 2.667 -12.130 1.00 88.62 514 VAL A O 1
ATOM 3841 N N . ALA A 1 515 ? 12.067 2.551 -11.483 1.00 84.81 515 ALA A N 1
ATOM 3842 C CA . ALA A 1 515 ? 12.201 3.391 -10.296 1.00 84.81 515 ALA A CA 1
ATOM 3843 C C . ALA A 1 515 ? 11.934 2.594 -9.001 1.00 84.81 515 ALA A C 1
ATOM 3845 O O . ALA A 1 515 ? 11.060 1.717 -9.003 1.00 84.81 515 ALA A O 1
ATOM 3846 N N . PRO A 1 516 ? 12.596 2.922 -7.869 1.00 83.12 516 PRO A N 1
ATOM 3847 C CA . PRO A 1 516 ? 12.366 2.260 -6.579 1.00 83.12 516 PRO A CA 1
ATOM 3848 C C . PRO A 1 516 ? 10.909 2.294 -6.097 1.00 83.12 516 PRO A C 1
ATOM 3850 O O . PRO A 1 516 ? 10.476 1.407 -5.363 1.00 83.12 516 PRO A O 1
ATOM 3853 N N . GLU A 1 517 ? 10.136 3.295 -6.522 1.00 78.50 517 GLU A N 1
ATOM 3854 C CA . GLU A 1 517 ? 8.714 3.433 -6.192 1.00 78.50 517 GLU A CA 1
ATOM 3855 C C . GLU A 1 517 ? 7.866 2.264 -6.723 1.00 78.50 517 GLU A C 1
ATOM 3857 O O . GLU A 1 517 ? 6.925 1.835 -6.054 1.00 78.50 517 GLU A O 1
ATOM 3862 N N . MET A 1 518 ? 8.250 1.661 -7.857 1.00 82.88 518 MET A N 1
ATOM 3863 C CA . MET A 1 518 ? 7.567 0.487 -8.427 1.00 82.88 518 MET A CA 1
ATOM 3864 C C . MET A 1 518 ? 7.696 -0.760 -7.540 1.00 82.88 518 MET A C 1
ATOM 3866 O O . MET A 1 518 ? 6.884 -1.681 -7.638 1.00 82.88 518 MET A O 1
ATOM 3870 N N . LEU A 1 519 ? 8.705 -0.794 -6.661 1.00 88.50 519 LEU A N 1
ATOM 3871 C CA . LEU A 1 519 ? 8.888 -1.864 -5.682 1.00 88.50 519 LEU A CA 1
ATOM 3872 C C . LEU A 1 519 ? 8.007 -1.674 -4.455 1.00 88.50 519 LEU A C 1
ATOM 3874 O O . LEU A 1 519 ? 7.778 -2.628 -3.712 1.00 88.50 519 LEU A O 1
ATOM 3878 N N . GLY A 1 520 ? 7.535 -0.445 -4.252 1.00 79.75 520 GLY A N 1
ATOM 3879 C CA . GLY A 1 520 ? 6.945 0.034 -3.024 1.00 79.75 520 GLY A CA 1
ATOM 3880 C C . GLY A 1 520 ? 5.666 -0.679 -2.598 1.00 79.75 520 GLY A C 1
ATOM 3881 O O . GLY A 1 520 ? 4.998 -1.422 -3.329 1.00 79.75 520 GLY A O 1
ATOM 3882 N N . ALA A 1 521 ? 5.303 -0.385 -1.355 1.00 76.88 521 ALA A N 1
ATOM 3883 C CA . ALA A 1 521 ? 4.081 -0.847 -0.723 1.00 76.88 521 ALA A CA 1
ATOM 3884 C C . ALA A 1 521 ? 2.824 -0.486 -1.526 1.00 76.88 521 ALA A C 1
ATOM 3886 O O . ALA A 1 521 ? 1.935 -1.318 -1.684 1.00 76.88 521 ALA A O 1
ATOM 3887 N N . VAL A 1 522 ? 2.774 0.743 -2.047 1.00 78.50 522 VAL A N 1
ATOM 3888 C CA . VAL A 1 522 ? 1.622 1.286 -2.780 1.00 78.50 522 VAL A CA 1
ATOM 3889 C C . VAL A 1 522 ? 1.387 0.508 -4.076 1.00 78.50 522 VAL A C 1
ATOM 3891 O O . VAL A 1 522 ? 0.295 -0.024 -4.272 1.00 78.50 522 VAL A O 1
ATOM 3894 N N . ALA A 1 523 ? 2.430 0.334 -4.896 1.00 82.94 523 ALA A N 1
ATOM 3895 C CA . ALA A 1 523 ? 2.369 -0.459 -6.125 1.00 82.94 523 ALA A CA 1
ATOM 3896 C C . ALA A 1 523 ? 1.942 -1.912 -5.847 1.00 82.94 523 ALA A C 1
ATOM 3898 O O . ALA A 1 523 ? 1.104 -2.477 -6.547 1.00 82.94 523 ALA A O 1
ATOM 3899 N N . SER A 1 524 ? 2.451 -2.511 -4.764 1.00 89.31 524 SER A N 1
ATOM 3900 C CA . SER A 1 524 ? 2.060 -3.867 -4.355 1.00 89.31 524 SER A CA 1
ATOM 3901 C C . SER A 1 524 ? 0.575 -3.985 -3.996 1.00 89.31 524 SER A C 1
ATOM 3903 O O . SER A 1 524 ? -0.024 -5.040 -4.195 1.00 89.31 524 SER A O 1
ATOM 3905 N N . ILE A 1 525 ? -0.032 -2.925 -3.462 1.00 84.75 525 ILE A N 1
ATOM 3906 C CA . ILE A 1 525 ? -1.456 -2.913 -3.117 1.00 84.75 525 ILE A CA 1
ATOM 3907 C C . ILE A 1 525 ? -2.308 -2.804 -4.378 1.00 84.75 525 ILE A C 1
ATOM 3909 O O . ILE A 1 525 ? -3.298 -3.523 -4.481 1.00 84.75 525 ILE A O 1
ATOM 3913 N N . GLU A 1 526 ? -1.906 -2.012 -5.374 1.00 85.25 526 GLU A N 1
ATOM 3914 C CA . GLU A 1 526 ? -2.578 -1.980 -6.683 1.00 85.25 526 GLU A CA 1
ATOM 3915 C C . GLU A 1 526 ? -2.646 -3.367 -7.326 1.00 85.25 526 GLU A C 1
ATOM 3917 O O . GLU A 1 526 ? -3.708 -3.795 -7.780 1.00 85.25 526 GLU A O 1
ATOM 3922 N N . MET A 1 527 ? -1.554 -4.128 -7.253 1.00 91.25 527 MET A N 1
ATOM 3923 C CA . MET A 1 527 ? -1.506 -5.506 -7.747 1.00 91.25 527 MET A CA 1
ATOM 3924 C C . MET A 1 527 ? -2.545 -6.407 -7.063 1.00 91.25 527 MET A C 1
ATOM 3926 O O . MET A 1 527 ? -3.174 -7.255 -7.700 1.00 91.25 527 MET A O 1
ATOM 3930 N N . VAL A 1 528 ? -2.770 -6.207 -5.762 1.00 89.50 528 VAL A N 1
ATOM 3931 C CA . VAL A 1 528 ? -3.795 -6.932 -5.000 1.00 89.50 528 VAL A CA 1
ATOM 3932 C C . VAL A 1 528 ? -5.199 -6.545 -5.454 1.00 89.50 528 VAL A C 1
ATOM 3934 O O . VAL A 1 528 ? -6.055 -7.425 -5.545 1.00 89.50 528 VAL A O 1
ATOM 3937 N N . ILE A 1 529 ? -5.439 -5.276 -5.797 1.00 85.69 529 ILE A N 1
ATOM 3938 C CA . ILE A 1 529 ? -6.728 -4.806 -6.334 1.00 85.69 529 ILE A CA 1
ATOM 3939 C C . ILE A 1 529 ? -7.072 -5.548 -7.625 1.00 85.69 529 ILE A C 1
ATOM 3941 O O . ILE A 1 529 ? -8.211 -5.987 -7.789 1.00 85.69 529 ILE A O 1
ATOM 3945 N N . TRP A 1 530 ? -6.093 -5.749 -8.512 1.00 87.62 530 TRP A N 1
ATOM 3946 C CA . TRP A 1 530 ? -6.283 -6.473 -9.773 1.00 87.62 530 TRP A CA 1
ATOM 3947 C C . TRP A 1 530 ? -6.809 -7.888 -9.533 1.00 87.62 530 TRP A C 1
ATOM 3949 O O . TRP A 1 530 ? -7.834 -8.287 -10.089 1.00 87.62 530 TRP A O 1
ATOM 3959 N N . VAL A 1 531 ? -6.141 -8.635 -8.652 1.00 89.88 531 VAL A N 1
ATOM 3960 C CA . VAL A 1 531 ? -6.504 -10.022 -8.328 1.00 89.88 531 VAL A CA 1
ATOM 3961 C C . VAL A 1 531 ? -7.816 -10.088 -7.546 1.00 89.88 531 VAL A C 1
ATOM 3963 O O . VAL A 1 531 ? -8.654 -10.951 -7.813 1.00 89.88 531 VAL A O 1
ATOM 3966 N N . ALA A 1 532 ? -8.034 -9.158 -6.613 1.00 83.94 532 ALA A N 1
ATOM 3967 C CA . ALA A 1 532 ? -9.261 -9.077 -5.829 1.00 83.94 532 ALA A CA 1
ATOM 3968 C C . ALA A 1 532 ? -10.482 -8.839 -6.727 1.00 83.94 532 ALA A C 1
ATOM 3970 O O . ALA A 1 532 ? -11.454 -9.592 -6.644 1.00 83.94 532 ALA A O 1
ATOM 3971 N N . LEU A 1 533 ? -10.414 -7.841 -7.620 1.00 82.56 533 LEU A N 1
ATOM 3972 C CA . LEU A 1 533 ? -11.488 -7.532 -8.566 1.00 82.56 533 LEU A CA 1
ATOM 3973 C C . LEU A 1 533 ? -11.721 -8.694 -9.533 1.00 82.56 533 LEU A C 1
ATOM 3975 O O . LEU A 1 533 ? -12.863 -9.095 -9.763 1.00 82.56 533 LEU A O 1
ATOM 3979 N N . GLY A 1 534 ? -10.642 -9.246 -10.088 1.00 74.38 534 GLY A N 1
ATOM 3980 C CA . GLY A 1 534 ? -10.689 -10.391 -10.990 1.00 74.38 534 GLY A CA 1
ATOM 3981 C C . GLY A 1 534 ? -11.341 -11.631 -10.372 1.00 74.38 534 GLY A C 1
ATOM 3982 O O . GLY A 1 534 ? -12.004 -12.410 -11.061 1.00 74.38 534 GLY A O 1
ATOM 3983 N N . GLY A 1 535 ? -11.210 -11.777 -9.056 1.00 76.12 535 GLY A N 1
ATOM 3984 C CA . GLY A 1 535 ? -11.694 -12.902 -8.274 1.00 76.12 535 GLY A CA 1
ATOM 3985 C C . GLY A 1 535 ? -10.541 -13.812 -7.878 1.00 76.12 535 GLY A C 1
ATOM 3986 O O . GLY A 1 535 ? -9.983 -14.530 -8.710 1.00 76.12 535 GLY A O 1
ATOM 3987 N N . ARG A 1 536 ? -10.224 -13.810 -6.581 1.00 82.94 536 ARG A N 1
ATOM 3988 C CA . ARG A 1 536 ? -9.169 -14.641 -5.992 1.00 82.94 536 ARG A CA 1
ATOM 3989 C C . ARG A 1 536 ? -9.422 -16.138 -6.215 1.00 82.94 536 ARG A C 1
ATOM 3991 O O . ARG A 1 536 ? -10.531 -16.632 -6.007 1.00 82.94 536 ARG A O 1
ATOM 3998 N N . GLY A 1 537 ? -8.381 -16.880 -6.582 1.00 78.81 537 GLY A N 1
ATOM 3999 C CA . GLY A 1 537 ? -8.456 -18.307 -6.907 1.00 78.81 537 GLY A CA 1
ATOM 4000 C C . GLY A 1 537 ? -8.975 -18.577 -8.322 1.00 78.81 537 GLY A C 1
ATOM 4001 O O . GLY A 1 537 ? -9.582 -19.620 -8.575 1.00 78.81 537 GLY A O 1
ATOM 4002 N N . SER A 1 538 ? -8.769 -17.638 -9.247 1.00 75.62 538 SER A N 1
ATOM 4003 C CA . SER A 1 538 ? -9.128 -17.758 -10.658 1.00 75.62 538 SER A CA 1
ATOM 4004 C C . SER A 1 538 ? -8.052 -17.101 -11.517 1.00 75.62 538 SER A C 1
ATOM 4006 O O . SER A 1 538 ? -8.032 -15.884 -11.672 1.00 75.62 538 SER A O 1
ATOM 4008 N N . LEU A 1 539 ? -7.227 -17.917 -12.183 1.00 73.31 539 LEU A N 1
ATOM 4009 C CA . LEU A 1 539 ? -6.106 -17.423 -12.995 1.00 73.31 539 LEU A CA 1
ATOM 4010 C C . LEU A 1 539 ? -6.584 -16.508 -14.135 1.00 73.31 539 LEU A C 1
ATOM 4012 O O . LEU A 1 539 ? -5.974 -15.486 -14.417 1.00 73.31 539 LEU A O 1
ATOM 4016 N N . VAL A 1 540 ? -7.713 -16.852 -14.770 1.00 70.44 540 VAL A N 1
ATOM 4017 C CA . VAL A 1 540 ? -8.343 -16.004 -15.801 1.00 70.44 540 VAL A CA 1
ATOM 4018 C C . VAL A 1 540 ? -8.915 -14.730 -15.180 1.00 70.44 540 VAL A C 1
ATOM 4020 O O . VAL A 1 540 ? -8.856 -13.669 -15.791 1.00 70.44 540 VAL A O 1
ATOM 4023 N N . GLY A 1 541 ? -9.452 -14.837 -13.961 1.00 69.44 541 GLY A N 1
ATOM 4024 C CA . GLY A 1 541 ? -9.942 -13.692 -13.199 1.00 69.44 541 GLY A CA 1
ATOM 4025 C C . GLY A 1 541 ? -8.830 -12.686 -12.945 1.00 69.44 541 GLY A C 1
ATOM 4026 O O . GLY A 1 541 ? -8.997 -11.523 -13.280 1.00 69.44 541 GLY A O 1
ATOM 4027 N N . ALA A 1 542 ? -7.677 -13.141 -12.452 1.00 79.75 542 ALA A N 1
ATOM 4028 C CA . ALA A 1 542 ? -6.509 -12.302 -12.199 1.00 79.75 542 ALA A CA 1
ATOM 4029 C C . ALA A 1 542 ? -6.021 -11.552 -13.452 1.00 79.75 542 ALA A C 1
ATOM 4031 O O . ALA A 1 542 ? -5.765 -10.352 -13.379 1.00 79.75 542 ALA A O 1
ATOM 4032 N N . ILE A 1 543 ? -5.965 -12.227 -14.609 1.00 75.38 543 ILE A N 1
ATOM 4033 C CA . ILE A 1 543 ? -5.606 -11.599 -15.893 1.00 75.38 543 ILE A CA 1
ATOM 4034 C C . ILE A 1 543 ? -6.622 -10.517 -16.265 1.00 75.38 543 ILE A C 1
ATOM 4036 O O . ILE A 1 543 ? -6.243 -9.380 -16.526 1.00 75.38 543 ILE A O 1
ATOM 4040 N N . LEU A 1 544 ? -7.917 -10.852 -16.266 1.00 71.12 544 LEU A N 1
ATOM 4041 C CA . LEU A 1 544 ? -8.971 -9.895 -16.609 1.00 71.12 544 LEU A CA 1
ATOM 4042 C C . LEU A 1 544 ? -8.998 -8.712 -15.639 1.00 71.12 544 LEU A C 1
ATOM 4044 O O . LEU A 1 544 ? -9.161 -7.582 -16.077 1.00 71.12 544 LEU A O 1
ATOM 4048 N N . GLY A 1 545 ? -8.806 -8.959 -14.344 1.00 73.62 545 GLY A N 1
ATOM 4049 C CA . GLY A 1 545 ? -8.717 -7.920 -13.327 1.00 73.62 545 GLY A CA 1
ATOM 4050 C C . GLY A 1 545 ? -7.550 -6.969 -13.581 1.00 73.62 545 GLY A C 1
ATOM 4051 O O . GLY A 1 545 ? -7.756 -5.761 -13.589 1.00 73.62 545 GLY A O 1
ATOM 4052 N N . ALA A 1 546 ? -6.355 -7.487 -13.880 1.00 80.56 546 ALA A N 1
ATOM 4053 C CA . ALA A 1 546 ? -5.203 -6.652 -14.223 1.00 80.56 546 ALA A CA 1
ATOM 4054 C C . ALA A 1 546 ? -5.459 -5.805 -15.474 1.00 80.56 546 ALA A C 1
ATOM 4056 O O . ALA A 1 546 ? -5.245 -4.596 -15.439 1.00 80.56 546 ALA A O 1
ATOM 4057 N N . LEU A 1 547 ? -5.981 -6.405 -16.548 1.00 72.62 547 LEU A N 1
ATOM 4058 C CA . LEU A 1 547 ? -6.276 -5.683 -17.788 1.00 72.62 547 LEU A CA 1
ATOM 4059 C C . LEU A 1 547 ? -7.363 -4.616 -17.590 1.00 72.62 547 LEU A C 1
ATOM 4061 O O . LEU A 1 547 ? -7.188 -3.479 -18.014 1.00 72.62 547 LEU A O 1
ATOM 4065 N N . LEU A 1 548 ? -8.467 -4.962 -16.921 1.00 71.62 548 LEU A N 1
ATOM 4066 C CA . LEU A 1 548 ? -9.598 -4.056 -16.710 1.00 71.62 548 LEU A CA 1
ATOM 4067 C C . LEU A 1 548 ? -9.245 -2.892 -15.787 1.00 71.62 548 LEU A C 1
ATOM 4069 O O . LEU A 1 548 ? -9.596 -1.761 -16.103 1.00 71.62 548 LEU A O 1
ATOM 4073 N N . VAL A 1 549 ? -8.559 -3.144 -14.666 1.00 81.25 549 VAL A N 1
ATOM 4074 C CA . VAL A 1 549 ? -8.186 -2.081 -13.717 1.00 81.25 549 VAL A CA 1
ATOM 4075 C C . VAL A 1 549 ? -7.182 -1.133 -14.360 1.00 81.25 549 VAL A C 1
ATOM 4077 O O . VAL A 1 549 ? -7.375 0.072 -14.280 1.00 81.25 549 VAL A O 1
ATOM 4080 N N . ASN A 1 550 ? -6.163 -1.645 -15.053 1.00 75.31 550 ASN A N 1
ATOM 4081 C CA . ASN A 1 550 ? -5.177 -0.790 -15.715 1.00 75.31 550 ASN A CA 1
ATOM 4082 C C . ASN A 1 550 ? -5.773 -0.010 -16.903 1.00 75.31 550 ASN A C 1
ATOM 4084 O O . ASN A 1 550 ? -5.421 1.149 -17.124 1.00 75.31 550 ASN A O 1
ATOM 4088 N N . TYR A 1 551 ? -6.713 -0.604 -17.64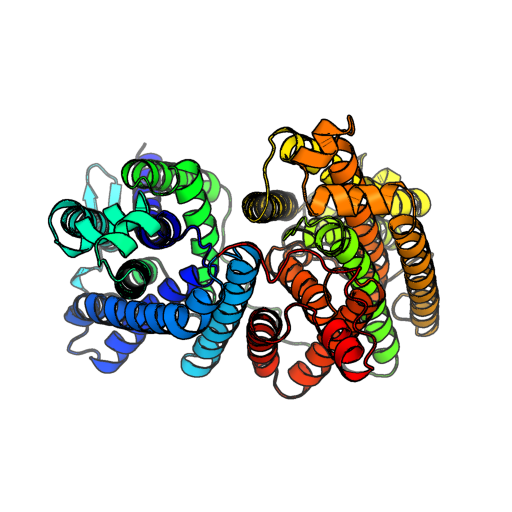4 1.00 68.50 551 TYR A N 1
ATOM 4089 C CA . TYR A 1 551 ? -7.454 0.116 -18.680 1.00 68.50 551 TYR A CA 1
ATOM 4090 C C . TYR A 1 551 ? -8.355 1.201 -18.075 1.00 68.50 551 TYR A C 1
ATOM 4092 O O . TYR A 1 551 ? -8.344 2.339 -18.537 1.00 68.50 551 TYR A O 1
ATOM 4100 N N . ALA A 1 552 ? -9.079 0.886 -16.995 1.00 73.62 552 ALA A N 1
ATOM 4101 C CA . ALA A 1 552 ? -9.892 1.855 -16.268 1.00 73.62 552 ALA A CA 1
ATOM 4102 C C . ALA A 1 552 ? -9.040 2.993 -15.691 1.00 73.62 552 ALA A C 1
ATOM 4104 O O . ALA A 1 552 ? -9.446 4.146 -15.787 1.00 73.62 552 ALA A O 1
ATOM 4105 N N . GLN A 1 553 ? -7.851 2.690 -15.163 1.00 75.00 553 GLN A N 1
ATOM 4106 C CA . GLN A 1 553 ? -6.877 3.684 -14.716 1.00 75.00 553 GLN A CA 1
ATOM 4107 C C . GLN A 1 553 ? -6.523 4.636 -15.844 1.00 75.00 553 GLN A C 1
ATOM 4109 O O . GLN A 1 553 ? -6.665 5.843 -15.692 1.00 75.00 553 GLN A O 1
ATOM 4114 N N . PHE A 1 554 ? -6.138 4.097 -17.000 1.00 66.81 554 PHE A N 1
ATOM 4115 C CA . PHE A 1 554 ? -5.800 4.906 -18.162 1.00 66.81 554 PHE A CA 1
ATOM 4116 C C . PHE A 1 554 ? -6.969 5.803 -18.608 1.00 66.81 554 PHE A C 1
ATOM 4118 O O . PHE A 1 554 ? -6.791 7.012 -18.748 1.00 66.81 554 PHE A O 1
ATOM 4125 N N . THR A 1 555 ? -8.175 5.250 -18.771 1.00 65.12 555 THR A N 1
ATOM 4126 C CA . THR A 1 555 ? -9.342 6.021 -19.229 1.00 65.12 555 THR A CA 1
ATOM 4127 C C . THR A 1 555 ? -9.790 7.060 -18.202 1.00 65.12 555 THR A C 1
ATOM 4129 O O . THR A 1 555 ? -9.990 8.220 -18.558 1.00 65.12 555 THR A O 1
ATOM 4132 N 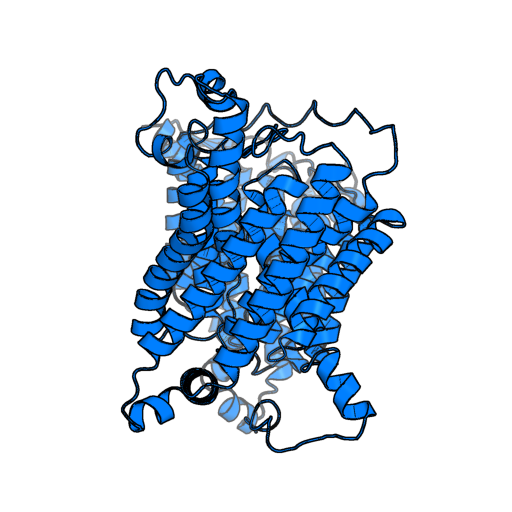N . ILE A 1 556 ? -9.920 6.687 -16.926 1.00 74.94 556 ILE A N 1
ATOM 4133 C CA . ILE A 1 556 ? -10.373 7.604 -15.871 1.00 74.94 556 ILE A CA 1
ATOM 4134 C C . ILE A 1 556 ? -9.343 8.712 -15.673 1.00 74.94 556 ILE A C 1
ATOM 4136 O O . ILE A 1 556 ? -9.721 9.880 -15.684 1.00 74.94 556 ILE A O 1
ATOM 4140 N N . SER A 1 557 ? -8.052 8.380 -15.579 1.00 71.62 557 SER A N 1
ATOM 4141 C CA . SER A 1 557 ? -7.001 9.386 -15.411 1.00 71.62 557 SER A CA 1
ATOM 4142 C C . SER A 1 557 ? -6.852 10.311 -16.619 1.00 71.62 557 SER A C 1
ATOM 4144 O O . SER A 1 557 ? -6.414 11.442 -16.438 1.00 71.62 557 SER A O 1
ATOM 4146 N N . SER A 1 558 ? -7.238 9.875 -17.827 1.00 66.56 558 SER A N 1
ATOM 4147 C CA . SER A 1 558 ? -7.213 10.732 -19.022 1.00 66.56 558 SER A CA 1
ATOM 4148 C C . SER A 1 558 ? -8.286 11.828 -19.019 1.00 66.56 558 SER A C 1
ATOM 4150 O O . SER A 1 558 ? -8.063 12.895 -19.583 1.00 66.56 558 SER A O 1
ATOM 4152 N N . VAL A 1 559 ? -9.432 11.587 -18.371 1.00 69.19 559 VAL A N 1
ATOM 4153 C CA . VAL A 1 559 ? -10.566 12.530 -18.324 1.00 69.19 559 VAL A CA 1
ATOM 4154 C C . VAL A 1 559 ? -10.593 13.302 -17.006 1.00 69.19 559 VAL A C 1
ATOM 4156 O O . VAL A 1 559 ? -10.819 14.508 -16.987 1.00 69.19 559 VAL A O 1
ATOM 4159 N N . PHE A 1 560 ? -10.361 12.605 -15.896 1.00 75.00 560 PHE A N 1
ATOM 4160 C CA . PHE A 1 560 ? -10.382 13.153 -14.548 1.00 75.00 560 PHE A CA 1
ATOM 4161 C C . PHE A 1 560 ? -9.246 12.525 -13.721 1.00 75.00 560 PHE A C 1
ATOM 4163 O O . PHE A 1 560 ? -9.455 11.493 -13.077 1.00 75.00 560 PHE A O 1
ATOM 4170 N N . PRO A 1 561 ? -8.042 13.136 -13.703 1.00 73.94 561 PRO A N 1
ATOM 4171 C CA . PRO A 1 561 ? -6.872 12.594 -13.007 1.00 73.94 561 PRO A CA 1
ATOM 4172 C C . PRO A 1 561 ? -7.131 12.215 -11.540 1.00 73.94 561 PRO A C 1
ATOM 4174 O O . PRO A 1 561 ? -6.721 11.142 -11.100 1.00 73.94 561 PRO A O 1
ATOM 4177 N N . ALA A 1 562 ? -7.880 13.046 -10.804 1.00 72.19 562 ALA A N 1
ATOM 4178 C CA . ALA A 1 562 ? -8.276 12.789 -9.414 1.00 72.19 562 ALA A CA 1
ATOM 4179 C C . ALA A 1 562 ? -9.316 11.658 -9.263 1.00 72.19 562 ALA A C 1
ATOM 4181 O O . ALA A 1 562 ? -9.394 11.011 -8.217 1.00 72.19 562 ALA A O 1
ATOM 4182 N N . GLY A 1 563 ? -10.086 11.369 -10.316 1.00 79.19 563 GLY A N 1
ATOM 4183 C CA . GLY A 1 563 ? -11.129 10.344 -10.324 1.00 79.19 563 GLY A CA 1
ATOM 4184 C C . GLY A 1 563 ? -10.605 8.935 -10.118 1.00 79.19 563 GLY A C 1
ATOM 4185 O O . GLY A 1 563 ? -11.314 8.099 -9.557 1.00 79.19 563 GLY A O 1
ATOM 4186 N N . TRP A 1 564 ? -9.361 8.672 -10.526 1.00 84.94 564 TRP A N 1
ATOM 4187 C CA . TRP A 1 564 ? -8.775 7.349 -10.372 1.00 84.94 564 TRP A CA 1
ATOM 4188 C C . TRP A 1 564 ? -8.593 6.967 -8.906 1.00 84.94 564 TRP A C 1
ATOM 4190 O O . TRP A 1 564 ? -8.999 5.876 -8.520 1.00 84.94 564 TRP A O 1
ATOM 4200 N N . SER A 1 565 ? -8.082 7.872 -8.068 1.00 82.44 565 SER A N 1
ATOM 4201 C CA . SER A 1 565 ? -7.904 7.614 -6.634 1.00 82.44 565 SER A CA 1
ATOM 4202 C C . SER A 1 565 ? -9.236 7.251 -5.961 1.00 82.44 565 SER A C 1
ATOM 4204 O O . SER A 1 565 ? -9.316 6.272 -5.215 1.00 82.44 565 SER A O 1
ATOM 4206 N N . TYR A 1 566 ? -10.319 7.974 -6.274 1.00 86.50 566 TYR A N 1
ATOM 4207 C CA . TYR A 1 566 ? -11.655 7.630 -5.772 1.00 86.50 566 TYR A CA 1
ATOM 4208 C C . TYR A 1 566 ? -12.144 6.285 -6.294 1.00 86.50 566 TYR A C 1
ATOM 4210 O O . TYR A 1 566 ? -12.638 5.474 -5.512 1.00 86.50 566 TYR A O 1
ATOM 4218 N N . ALA A 1 567 ? -11.996 6.034 -7.598 1.00 85.06 567 ALA A N 1
ATOM 4219 C CA . ALA A 1 567 ? -12.393 4.775 -8.212 1.00 85.06 567 ALA A CA 1
ATOM 4220 C C . ALA A 1 567 ? -11.631 3.597 -7.594 1.00 85.06 567 ALA A C 1
ATOM 4222 O O . ALA A 1 567 ? -12.246 2.594 -7.252 1.00 85.06 567 ALA A O 1
ATOM 4223 N N . GLN A 1 568 ? -10.325 3.735 -7.371 1.00 83.88 568 GLN A N 1
ATOM 4224 C CA . GLN A 1 568 ? -9.459 2.733 -6.757 1.00 83.88 568 GLN A CA 1
ATOM 4225 C C . GLN A 1 568 ? -9.877 2.422 -5.316 1.00 83.88 568 GLN A C 1
ATOM 4227 O O . GLN A 1 568 ? -10.036 1.253 -4.951 1.00 83.88 568 GLN A O 1
ATOM 4232 N N . GLY A 1 569 ? -10.106 3.453 -4.498 1.00 84.06 569 GLY A N 1
ATOM 4233 C CA . GLY A 1 569 ? -10.566 3.268 -3.125 1.00 84.06 569 GLY A CA 1
ATOM 4234 C C . GLY A 1 569 ? -11.977 2.676 -3.043 1.00 84.06 569 GLY A C 1
ATOM 4235 O O . GLY A 1 569 ? -12.224 1.758 -2.257 1.00 84.06 569 GLY A O 1
ATOM 4236 N N . ALA A 1 570 ? -12.889 3.123 -3.912 1.00 86.62 570 ALA A N 1
ATOM 4237 C CA . ALA A 1 570 ? -14.238 2.576 -4.013 1.00 86.62 570 ALA A CA 1
ATOM 4238 C C . ALA A 1 570 ? -14.223 1.117 -4.488 1.00 86.62 570 ALA A C 1
ATOM 4240 O O . ALA A 1 570 ? -14.940 0.289 -3.932 1.00 86.62 570 ALA A O 1
ATOM 4241 N N . LEU A 1 571 ? -13.377 0.777 -5.463 1.00 84.38 571 LEU A N 1
ATOM 4242 C CA . LEU A 1 571 ? -13.221 -0.576 -5.991 1.00 84.38 571 LEU A CA 1
ATOM 4243 C C . LEU A 1 571 ? -12.776 -1.545 -4.893 1.00 84.38 571 LEU A C 1
ATOM 4245 O O . LEU A 1 571 ? -13.375 -2.608 -4.748 1.00 84.38 571 LEU A O 1
ATOM 4249 N N . LEU A 1 572 ? -11.787 -1.160 -4.079 1.00 82.56 572 LEU A N 1
ATOM 4250 C CA . LEU A 1 572 ? -11.353 -1.940 -2.916 1.00 82.56 572 LEU A CA 1
ATOM 4251 C C . LEU A 1 572 ? -12.513 -2.209 -1.954 1.00 82.56 572 LEU A C 1
ATOM 4253 O O . LEU A 1 572 ? -12.785 -3.360 -1.614 1.00 82.56 572 LEU A O 1
ATOM 4257 N N . VAL A 1 573 ? -13.224 -1.157 -1.547 1.00 83.81 573 VAL A N 1
ATOM 4258 C CA . VAL A 1 573 ? -14.334 -1.270 -0.593 1.00 83.81 573 VAL A CA 1
ATOM 4259 C C . VAL A 1 573 ? -15.471 -2.124 -1.163 1.00 83.81 573 VAL A C 1
ATOM 4261 O O . VAL A 1 573 ? -15.931 -3.059 -0.506 1.00 83.81 573 VAL A O 1
ATOM 4264 N N . VAL A 1 574 ? -15.909 -1.849 -2.393 1.00 83.19 574 VAL A N 1
ATOM 4265 C CA . VAL A 1 574 ? -17.043 -2.533 -3.032 1.00 83.19 574 VAL A CA 1
ATOM 4266 C C . VAL A 1 574 ? -16.729 -4.001 -3.293 1.00 83.19 574 VAL A C 1
ATOM 4268 O O . VAL A 1 574 ? -17.547 -4.859 -2.963 1.00 83.19 574 VAL A O 1
ATOM 4271 N N . VAL A 1 575 ? -15.553 -4.327 -3.834 1.00 77.69 575 VAL A N 1
ATOM 4272 C CA . VAL A 1 575 ? -15.180 -5.723 -4.107 1.00 77.69 575 VAL A CA 1
ATOM 4273 C C . VAL A 1 575 ? -15.139 -6.529 -2.812 1.00 77.69 575 VAL A C 1
ATOM 4275 O O . VAL A 1 575 ? -15.684 -7.626 -2.749 1.00 77.69 575 VAL A O 1
ATOM 4278 N N . ILE A 1 576 ? -14.565 -5.979 -1.746 1.00 75.44 576 ILE A N 1
ATOM 4279 C CA . ILE A 1 576 ? -14.399 -6.717 -0.491 1.00 75.44 576 ILE A CA 1
ATOM 4280 C C . ILE A 1 576 ? -15.730 -6.911 0.248 1.00 75.44 576 ILE A C 1
ATOM 4282 O O . ILE A 1 576 ? -15.980 -7.992 0.799 1.00 75.44 576 ILE A O 1
ATOM 4286 N N . VAL A 1 577 ? -16.581 -5.880 0.258 1.00 73.31 577 VAL A N 1
ATOM 4287 C CA . VAL A 1 577 ? -17.852 -5.880 0.997 1.00 73.31 577 VAL A CA 1
ATOM 4288 C C . VAL A 1 577 ? -18.972 -6.559 0.207 1.00 73.31 577 VAL A C 1
ATOM 4290 O O . VAL A 1 577 ? -19.713 -7.354 0.781 1.00 73.31 577 VAL A O 1
ATOM 4293 N N . ALA A 1 578 ? -19.108 -6.262 -1.088 1.00 69.75 578 ALA A N 1
ATOM 4294 C CA . ALA A 1 578 ? -20.259 -6.670 -1.897 1.00 69.75 578 ALA A CA 1
ATOM 4295 C C . ALA A 1 578 ? -19.975 -7.847 -2.848 1.00 69.75 578 ALA A C 1
ATOM 4297 O O . ALA A 1 578 ? -20.902 -8.573 -3.202 1.00 69.75 578 ALA A O 1
ATOM 4298 N N . ALA A 1 579 ? -18.719 -8.073 -3.253 1.00 69.31 579 ALA A N 1
ATOM 4299 C CA . ALA A 1 579 ? -18.362 -9.107 -4.229 1.00 69.31 579 ALA A CA 1
ATOM 4300 C C . ALA A 1 579 ? -17.099 -9.897 -3.820 1.00 69.31 579 ALA A C 1
ATOM 4302 O O . ALA A 1 579 ? -16.107 -9.883 -4.549 1.00 69.31 579 ALA A O 1
ATOM 4303 N N . PRO A 1 580 ? -17.115 -10.653 -2.700 1.00 63.28 580 PRO A N 1
ATOM 4304 C CA . PRO A 1 580 ? -15.922 -11.320 -2.155 1.00 63.28 580 PRO A CA 1
ATOM 4305 C C . PRO A 1 580 ? -15.296 -12.381 -3.085 1.00 63.28 580 PRO A C 1
ATOM 4307 O O . PRO A 1 580 ? -14.174 -12.827 -2.851 1.00 63.28 580 PRO A O 1
ATOM 4310 N N . LEU A 1 581 ? -16.013 -12.793 -4.138 1.00 64.88 581 LEU A N 1
ATOM 4311 C CA . LEU A 1 581 ? -15.551 -13.715 -5.186 1.00 64.88 581 LEU A CA 1
ATOM 4312 C C . LEU A 1 581 ? -15.118 -12.992 -6.483 1.00 64.88 581 LEU A C 1
ATOM 4314 O O . LEU A 1 581 ? -14.831 -13.651 -7.486 1.00 64.88 581 LEU A O 1
ATOM 4318 N N . GLY A 1 582 ? -15.096 -11.657 -6.480 1.00 74.25 582 GLY A N 1
ATOM 4319 C CA . GLY A 1 582 ? -14.794 -10.805 -7.630 1.00 74.25 582 GLY A CA 1
ATOM 4320 C C . GLY A 1 582 ? -15.766 -10.968 -8.805 1.00 74.25 582 GLY A C 1
ATOM 4321 O O . GLY A 1 582 ? -16.835 -11.581 -8.700 1.00 74.25 582 GLY A O 1
ATOM 4322 N N . LEU A 1 583 ? -15.367 -10.442 -9.964 1.00 74.38 583 LEU A N 1
ATOM 4323 C CA . LEU A 1 583 ? -16.141 -10.474 -11.210 1.00 74.38 583 LEU A CA 1
ATOM 4324 C C . LEU A 1 583 ? -16.443 -11.907 -11.676 1.00 74.38 583 LEU A C 1
ATOM 4326 O O . LEU A 1 583 ? -17.550 -12.201 -12.132 1.00 74.38 583 LEU A O 1
ATOM 4330 N N . VAL A 1 584 ? -15.490 -12.832 -11.523 1.00 66.19 584 VAL A N 1
ATOM 4331 C CA . VAL A 1 584 ? -15.677 -14.237 -11.919 1.00 66.19 584 VAL A CA 1
ATOM 4332 C C . VAL A 1 584 ? -16.749 -14.932 -11.073 1.00 66.19 584 VAL A C 1
ATOM 4334 O O . VAL A 1 584 ? -17.502 -15.751 -11.604 1.00 66.19 584 VAL A O 1
ATOM 4337 N N . GLY A 1 585 ? -16.861 -14.603 -9.784 1.00 63.50 585 GLY A N 1
ATOM 4338 C CA . GLY A 1 585 ? -17.923 -15.121 -8.920 1.00 63.50 585 GLY A CA 1
ATOM 4339 C C . GLY A 1 585 ? -19.316 -14.677 -9.364 1.00 63.50 585 GLY A C 1
ATOM 4340 O O . GLY A 1 585 ? -20.221 -15.507 -9.475 1.00 63.50 585 GLY A O 1
ATOM 4341 N N . LEU A 1 586 ? -19.466 -13.392 -9.698 1.00 70.69 586 LEU A N 1
ATOM 4342 C CA . LEU A 1 586 ? -20.725 -12.826 -10.195 1.00 70.69 586 LEU A CA 1
ATOM 4343 C C . LEU A 1 586 ? -21.153 -13.473 -11.520 1.00 70.69 586 LEU A C 1
ATOM 4345 O O . LEU A 1 586 ? -22.300 -13.896 -11.663 1.00 70.69 586 LEU A O 1
ATOM 4349 N N . LEU A 1 587 ? -20.214 -13.652 -12.456 1.00 66.31 587 LEU A N 1
ATOM 4350 C CA . LEU A 1 587 ? -20.472 -14.300 -13.747 1.00 66.31 587 LEU A CA 1
ATOM 4351 C C . LEU A 1 587 ? -20.870 -15.780 -13.614 1.00 66.31 587 LEU A C 1
ATOM 4353 O O . LEU A 1 587 ? -21.674 -16.275 -14.406 1.00 66.31 587 LEU A O 1
ATOM 4357 N N . ARG A 1 588 ? -20.323 -16.506 -12.629 1.00 65.12 588 ARG A N 1
ATOM 4358 C CA . ARG A 1 588 ? -20.714 -17.901 -12.348 1.00 65.12 588 ARG A CA 1
ATOM 4359 C C . ARG A 1 588 ? -22.103 -17.994 -11.720 1.00 65.12 588 ARG A C 1
ATOM 4361 O O . ARG A 1 588 ? -22.860 -18.885 -12.104 1.00 65.12 588 ARG A O 1
ATOM 4368 N N . SER A 1 589 ? -22.436 -17.060 -10.827 1.00 63.19 589 SER A N 1
ATOM 4369 C CA . SER A 1 589 ? -23.769 -16.939 -10.224 1.00 63.19 589 SER A CA 1
ATOM 4370 C C . SER A 1 589 ? -24.837 -16.661 -11.288 1.00 63.19 589 SER A C 1
ATOM 4372 O O . SER A 1 589 ? -25.825 -17.385 -11.381 1.00 63.19 589 SER A O 1
ATOM 4374 N N . ALA A 1 590 ? -24.574 -15.708 -12.190 1.00 65.62 590 ALA A N 1
ATOM 4375 C CA . ALA A 1 590 ? -25.472 -15.367 -13.295 1.00 65.62 590 ALA A CA 1
ATOM 4376 C C . ALA A 1 590 ? -25.665 -16.510 -14.313 1.00 65.62 590 ALA A C 1
ATOM 4378 O O . ALA A 1 590 ? -26.711 -16.609 -14.944 1.00 65.62 590 ALA A O 1
ATOM 4379 N N . ARG A 1 591 ? -24.672 -17.397 -14.474 1.00 62.56 591 ARG A N 1
ATOM 4380 C CA . ARG A 1 591 ? -24.740 -18.558 -15.383 1.00 62.56 591 ARG A CA 1
ATOM 4381 C C . ARG A 1 591 ? -25.337 -19.825 -14.754 1.00 62.56 591 ARG A C 1
ATOM 4383 O O . ARG A 1 591 ? -25.274 -20.878 -15.385 1.00 62.56 591 ARG A O 1
ATOM 4390 N N . GLY A 1 592 ? -25.856 -19.769 -13.524 1.00 53.41 592 GLY A N 1
ATOM 4391 C CA . GLY A 1 592 ? -26.499 -20.912 -12.856 1.00 53.41 592 GLY A CA 1
ATOM 4392 C C . GLY A 1 592 ? -25.576 -22.106 -12.559 1.00 53.41 592 GLY A C 1
ATOM 4393 O O . GLY A 1 592 ? -26.042 -23.145 -12.102 1.00 53.41 592 GLY A O 1
ATOM 4394 N N . ARG A 1 593 ? -24.258 -21.986 -12.783 1.00 49.62 593 ARG A N 1
ATOM 4395 C CA . ARG A 1 593 ? -23.258 -23.022 -12.466 1.00 49.62 593 ARG A CA 1
ATOM 4396 C C . ARG A 1 593 ? -22.688 -22.777 -11.075 1.00 49.62 593 ARG A C 1
ATOM 4398 O O . ARG A 1 593 ? -21.501 -22.489 -10.917 1.00 49.62 593 ARG A O 1
ATOM 4405 N N . PHE A 1 594 ? -23.548 -22.859 -10.067 1.00 45.41 594 PHE A N 1
ATOM 4406 C CA . PHE A 1 594 ? -23.114 -22.897 -8.676 1.00 45.41 594 PHE A CA 1
ATOM 4407 C C . PHE A 1 594 ? -22.665 -24.327 -8.356 1.00 45.41 594 PHE A C 1
ATOM 4409 O O . PHE A 1 594 ? -23.426 -25.140 -7.842 1.00 45.41 594 PHE A O 1
ATOM 4416 N N . ASP A 1 595 ? -21.429 -24.670 -8.723 1.00 43.75 595 ASP A N 1
ATOM 4417 C CA . ASP A 1 595 ? -20.835 -25.934 -8.291 1.00 43.75 595 ASP A CA 1
ATOM 4418 C C . ASP A 1 595 ? -20.421 -25.781 -6.820 1.00 43.75 595 ASP A C 1
ATOM 4420 O O . ASP A 1 595 ? -19.359 -25.244 -6.489 1.00 43.75 595 ASP A O 1
ATOM 4424 N N . SER A 1 596 ? -21.310 -26.203 -5.919 1.00 41.41 596 SER A N 1
ATOM 4425 C CA . SER A 1 596 ? -21.183 -26.119 -4.456 1.00 41.41 596 SER A CA 1
ATOM 4426 C C . SER A 1 596 ? -19.982 -26.887 -3.883 1.00 41.41 596 SER A C 1
ATOM 4428 O O . SER A 1 596 ? -19.741 -26.860 -2.679 1.00 41.41 596 SER A O 1
ATOM 4430 N N . ARG A 1 597 ? -19.195 -27.553 -4.737 1.00 41.47 597 ARG A N 1
ATOM 4431 C CA . ARG A 1 597 ? -18.060 -28.407 -4.366 1.00 41.47 597 ARG A CA 1
ATOM 4432 C C . ARG A 1 597 ? -16.701 -27.699 -4.354 1.00 41.47 597 ARG A C 1
ATOM 4434 O O . ARG A 1 597 ? -15.760 -28.248 -3.793 1.00 41.47 597 ARG A O 1
ATOM 4441 N N . ILE A 1 598 ? -16.576 -26.497 -4.932 1.00 43.12 598 ILE A N 1
ATOM 4442 C CA . ILE A 1 598 ? -15.287 -25.767 -5.013 1.00 43.12 598 ILE A CA 1
ATOM 4443 C C . ILE A 1 598 ? -15.132 -24.718 -3.894 1.00 43.12 598 ILE A C 1
ATOM 4445 O O . ILE A 1 598 ? -14.045 -24.181 -3.694 1.00 43.12 598 ILE A O 1
ATOM 4449 N N . VAL A 1 599 ? -16.181 -24.460 -3.105 1.00 42.34 599 VAL A N 1
ATOM 4450 C CA . VAL A 1 599 ? -16.114 -23.510 -1.983 1.00 42.34 599 VAL A CA 1
ATOM 4451 C C . VAL A 1 599 ? -16.687 -24.121 -0.702 1.00 42.34 599 VAL A C 1
ATOM 4453 O O . VAL A 1 599 ? -17.830 -23.845 -0.344 1.00 42.34 599 VAL A O 1
ATOM 4456 N N . PRO A 1 600 ? -15.907 -24.903 0.059 1.00 38.62 600 PRO A N 1
ATOM 4457 C CA . PRO A 1 600 ? -16.129 -24.994 1.486 1.00 38.62 600 PRO A CA 1
ATOM 4458 C C . PRO A 1 600 ? -15.482 -23.773 2.165 1.00 38.62 600 PRO A C 1
ATOM 4460 O O . PRO A 1 600 ? -14.321 -23.446 1.929 1.00 38.62 600 PRO A O 1
ATOM 4463 N N . THR A 1 601 ? -16.218 -23.147 3.086 1.00 39.09 601 THR A N 1
ATOM 4464 C CA . THR A 1 601 ? -15.680 -22.405 4.250 1.00 39.09 601 THR A CA 1
ATOM 4465 C C . THR A 1 601 ? -15.073 -21.002 4.077 1.00 39.09 601 THR A C 1
ATOM 4467 O O . THR A 1 601 ? -14.086 -20.692 4.730 1.00 39.09 601 THR A O 1
ATOM 4470 N N . LEU A 1 602 ? -15.704 -20.088 3.330 1.00 40.38 602 LEU A N 1
ATOM 4471 C CA . LEU A 1 602 ? -15.509 -18.639 3.587 1.00 40.38 602 LEU A CA 1
ATOM 4472 C C . LEU A 1 602 ? -16.773 -17.907 4.067 1.00 40.38 602 LEU A C 1
ATOM 4474 O O . LEU A 1 602 ? -16.673 -16.783 4.542 1.00 40.38 602 LEU A O 1
ATOM 4478 N N . ALA A 1 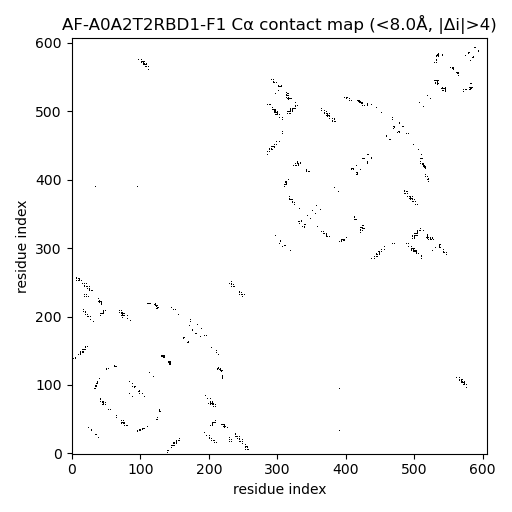603 ? -17.947 -18.543 3.997 1.00 34.78 603 ALA A N 1
ATOM 4479 C CA . ALA A 1 603 ? -19.216 -17.946 4.428 1.00 34.78 603 ALA A CA 1
ATOM 4480 C C . ALA A 1 603 ? -19.837 -18.598 5.682 1.00 34.78 603 ALA A C 1
ATOM 4482 O O . ALA A 1 603 ? -20.847 -18.109 6.173 1.00 34.78 603 ALA A O 1
ATOM 4483 N N . THR A 1 604 ? -19.285 -19.705 6.198 1.00 32.12 604 THR A N 1
ATOM 4484 C CA . THR A 1 604 ? -19.988 -20.564 7.184 1.00 32.12 604 THR A CA 1
ATOM 4485 C C . THR A 1 604 ? -19.152 -21.051 8.375 1.00 32.12 604 THR A C 1
ATOM 4487 O O . THR A 1 604 ? -19.537 -21.997 9.055 1.00 32.12 604 THR A O 1
ATOM 4490 N N . LYS A 1 605 ? -18.031 -20.400 8.682 1.00 32.53 605 LYS A N 1
ATOM 4491 C CA . LYS A 1 605 ? -17.349 -20.504 9.984 1.00 32.53 605 LYS A CA 1
ATOM 4492 C C . LYS A 1 605 ? -16.918 -19.078 10.303 1.00 32.53 605 LYS A C 1
ATOM 4494 O O . LYS A 1 605 ? -16.080 -18.562 9.585 1.00 32.53 605 LYS A O 1
ATOM 4499 N N . GLU A 1 606 ? -17.565 -18.327 11.175 1.00 32.75 606 GLU A N 1
ATOM 4500 C CA . GLU A 1 606 ? -17.781 -18.583 12.596 1.00 32.75 606 GLU A CA 1
ATOM 4501 C C . GLU A 1 606 ? -19.144 -17.988 12.997 1.00 32.75 606 GLU A C 1
ATOM 4503 O O . GLU A 1 606 ? -19.394 -16.797 12.812 1.00 32.75 606 GLU A O 1
ATOM 4508 N N . ARG A 1 607 ? -20.046 -18.843 13.479 1.00 30.95 607 ARG A N 1
ATOM 4509 C CA . ARG A 1 607 ? -21.156 -18.471 14.359 1.00 30.95 607 ARG A CA 1
ATOM 4510 C C . ARG A 1 607 ? -20.882 -19.103 15.707 1.00 30.95 607 ARG A C 1
ATOM 4512 O O . ARG A 1 607 ? -20.322 -20.226 15.683 1.00 30.95 607 ARG A O 1
#

Secondary structure (DSSP, 8-state):
-HHHHHHHHHHHHHHHHHHHHHHHHHHHHHHH----TTHHHHHHHHHHHHHHHHHHHTGGGHHHHHHHHHHHHHHHHHHHHHHHHHHTGGGGTT-HHHHHHHHHHHHHHHHHHHHHHH-SSPB-PPPPGGGSSEEEETTEEEEHHHHHHHHHHHHHHHHHHHHHHTSHHHHHHHHHHH-HHHHHHTT--HHHHHHHHHHHHHHHHHHHHHHHTTTS-B-TTHHHHHHHHHHHHHHHH-TT-HHHHHHHHHHHHHHHHHHHTT----S-SSS---------SSHHHHHHHHHHHHHHHHHHHIIIIIIT----TTHHHHHHHHHHHHHHHHHHHHHTTSPPHHHHHTT--S--TTTGGGGSHHHHHHHHHHHHHHHHHHHHHHHHHTT--THHHHHHHHHHHHHHHHHHHH-HHHH-TTT-B----EETTEETTSHHHHHHHHHHHHHHHHHHHHHHHHHHHSHHHHHHHHHHH-HHHHHHTT--HHHHHHHHHHHHHHHHHHHHHHHHHHHS-B-GGGGSHHHHHHHHHHHHHH-TT-HHHHHHHHHHHHHHHHHHHHH-TTHHHHHHHHHHHHHHHH-TTHHHHHHHHHTT---TTS--SSSSS--

Foldseek 3Di:
DQVLVQLLLQLQLQLLLLLLLLVLQLLLCLQQVADQPLLLLLLVLLQVLLVVLDVVVDPVCNQCSLVVSLVSSLQRQLVVLLVCCVVFVVLCRPPRQLRHLLNVLVLLVSLLVQCVPPNFDFAARDDRPVQPFADQDPNHGGGSLSVVSNVLSVVLLVVVCCCLPPNPLNVLSVVSSVPVVVSVVVVRPVSVSSSVSSSRSSSSSSNSSSSVSSVHTGHSCSSVVSSLQSVVLCVQQDRNHSVRSSVSSSVVSSVVSVVVVPDDPDDPPDPDPDDDDDDDDQPVLLLLLLLLLLLLLLLLQLLQCQLQVQNALQLLQLLLQLLLLLLLCLQCVVQPVHDRPQLVVVVDDDDDPVSVQSVDVVSSLVSLQQVLLVVLLVLLLVCVVVVPDDVSSRSVSQVVLVVVLCVLLVPCSNAVHQQGRAQRQDDPNDGLPDSVNSVVLSVVSVVVSVVSLVVSVVCCVDPLVVLSNVCNVPVVVSVVVVDDSSVSSSNSRSNSSSSSSSSSSSSCSSVRGRGSCSSHSVVSSLSVLLCLQLFRNDSNSSSCSSNVLSVCQVVCCVVPVSVNSSVSSVSSSCSSSPNRRHPVSVVCVVVVVPPVPPDDDPPPPDD

Sequence (607 aa):
MEQLATQLFIGLSIGAVLLMVAVGLSVTFGQMNVINMAHGEFIMIGAYSAYVTQAVLGEDLAGWSFLTALPVAFVAAGVIGVLVEHLLIRRLHGRVLDTLLATWGVAIILQQAARDIFGAPNVQLMRPEALQGGITLAGVNMPFTRLTILGLAVGVVVLLALMIDRLPHGRRMRAVLQNRDLAEARGVNTSRVDRVTFFVGSGLAGLAGVAVTLLGPVGPSVGTLYLVDAFLIVIVGGLGHLRGAVVAAFALGVLNTFVEFSTSATLARAAVLLMVPVVMSGFEVSLLTRFLALAILAVGLDLAWGYGGMLSLGHGLFFGLGAYAMAMHLKLEAAGRDMPDFMVWSGRSELPWWWEPFRNAGFATAMALLLPAAVAAAMGYFVFRNRIRGAYFAILTQATVVVFTILLVGYQGYTGGSNGLTDLETMFGLDLGAVSTQRLLYFVTAGALVAVYLLARQLVRSRWGRLLIAVRDTEDRVRFLGYNPVAIKVVAFALSAALAGLGGALFVPVVGIVAPEMLGAVASIEMVIWVALGGRGSLVGAILGALLVNYAQFTISSVFPAGWSYAQGALLVVVIVAAPLGLVGLLRSARGRFDSRIVPTLATKER

pLDDT: mean 79.89, std 15.05, range [24.97, 97.56]

Solvent-accessible surface area (backbone atoms only — not comparable to full-atom values): 29757 Å² total; per-residue (Å²): 108,55,68,60,54,39,44,48,52,51,6,46,30,52,7,24,46,39,29,30,34,22,50,14,48,30,54,39,28,45,54,67,69,44,52,60,58,29,54,19,45,17,19,31,45,2,31,50,35,27,46,50,39,38,66,71,55,37,78,94,41,38,76,50,24,65,69,56,14,42,61,49,5,21,50,54,14,10,52,54,30,29,51,47,38,68,73,47,48,66,80,34,67,94,38,49,62,54,33,29,50,29,26,39,12,49,28,40,34,53,31,47,50,41,28,71,76,72,42,75,66,63,50,67,65,84,76,33,70,91,47,61,61,60,50,73,57,94,83,26,76,45,43,37,48,47,53,51,36,41,51,50,31,52,48,51,52,51,54,48,49,46,39,46,75,70,36,74,65,22,52,53,47,53,40,36,49,75,39,47,71,62,30,43,77,72,70,45,61,58,74,59,45,53,40,52,40,29,21,52,16,24,10,38,13,1,40,28,12,47,47,47,43,68,78,43,68,45,37,56,62,51,12,63,68,53,38,59,57,18,51,51,19,27,61,73,17,37,80,57,38,69,72,32,26,52,56,30,15,40,54,51,20,36,52,52,46,68,60,56,76,76,63,91,88,86,90,87,86,87,85,82,90,82,84,84,88,86,88,88,90,52,62,68,52,39,52,51,36,44,37,41,15,50,16,32,23,18,36,14,50,28,50,19,30,32,41,39,55,48,55,58,34,23,50,12,32,19,16,36,48,1,17,49,32,34,48,52,21,29,37,40,57,67,32,58,93,53,71,45,67,62,29,51,78,56,74,51,90,70,81,55,82,83,55,59,61,25,70,38,65,70,51,14,57,50,42,7,28,47,50,17,16,50,53,33,30,56,52,34,45,61,40,40,70,67,66,56,56,64,58,60,40,19,52,50,31,31,53,50,21,53,54,52,40,52,50,39,37,72,41,31,58,79,49,38,11,78,68,17,48,63,84,40,52,38,55,96,89,37,50,45,83,38,60,67,45,36,51,49,52,29,54,52,37,52,50,48,35,52,51,50,50,53,50,51,53,50,46,50,71,33,76,65,25,50,48,35,37,44,36,45,76,38,47,68,61,40,42,76,72,71,46,64,60,44,64,53,49,17,52,42,38,13,52,18,19,18,32,13,0,47,15,17,38,60,28,28,69,65,67,30,49,47,44,48,66,55,19,27,56,68,47,12,46,54,50,49,48,16,18,46,45,8,7,61,58,34,65,69,20,5,32,51,15,24,40,50,50,54,49,47,42,53,57,38,37,72,79,36,62,71,52,31,42,43,50,53,12,47,46,35,35,46,31,58,75,76,31,76,44,14,55,52,41,53,56,33,59,76,66,72,61,74,67,75,82,82,64,82,73,86,88,78,73,88,130